Protein AF-U9U219-F1 (afdb_monomer_lite)

Foldseek 3Di:
DALQCVLVDPVQVVLQVVLLVCQPFAFLQSLCCCQVVVAVQDAFPPDPFFAALQRGFFKNVSVVCQVVVLVQVVQLDDLPDQEAEEEEAQCFLVNCCRHPDLVSLVVCPPSHQYEYAYEHQDPVRLVNNVVSQVVRPSYHYDHYHNRHLCQQQDDDPPDDRGDDDPAAHSEYEAEAVLLPQWDLPDPDTDLLVSVLRSVLSNVVSHDASHKYKYKFFDLVQALLNVLLLCCCCVPVVVVSSVVSVVNNSVSCCVCFQVPVSQVSNQVPPPVPQFWGKDKDKDKDKMKTWAQHQLSVLSNSNPHSPSDNDRHRDDSVSSVSSSVVSSVLSNDDDPDCCPGPQSWDWDDDSNDIIIIGMTIMMMMMMHTYTRPPVPPVVVVVVVVVVVVVVVVVVVVVVVVVVVVPPDDDDDDDDDDDDDDDDDDDDDDDDDDDPPDDDDPPQPQKAWDAWDDADPQATWTWIAGNVVRDIDIDGDGDPVVVVPDPVPPDPPPPPPPDD

Structure (mmCIF, N/CA/C/O backbone):
data_AF-U9U219-F1
#
_entry.id   AF-U9U219-F1
#
loop_
_atom_site.group_PDB
_atom_site.id
_atom_site.type_symbol
_atom_site.label_atom_id
_atom_site.label_alt_id
_atom_site.label_comp_id
_atom_site.label_asym_id
_atom_site.label_entity_id
_atom_site.label_seq_id
_atom_site.pdbx_PDB_ins_code
_atom_site.Cartn_x
_atom_site.Cartn_y
_atom_site.Cartn_z
_atom_site.occupancy
_atom_site.B_iso_or_equiv
_atom_site.auth_seq_id
_atom_site.auth_comp_id
_atom_site.auth_asym_id
_atom_site.auth_atom_id
_atom_site.pdbx_PDB_model_num
ATOM 1 N N . MET A 1 1 ? 6.505 -17.616 -30.568 1.00 66.75 1 MET A N 1
ATOM 2 C CA . MET A 1 1 ? 7.484 -16.571 -30.234 1.00 66.75 1 MET A CA 1
ATOM 3 C C . MET A 1 1 ? 8.005 -16.873 -28.842 1.00 66.75 1 MET A C 1
ATOM 5 O O . MET A 1 1 ? 7.175 -17.045 -27.955 1.00 66.75 1 MET A O 1
ATOM 9 N N . SER A 1 2 ? 9.313 -17.028 -28.656 1.00 79.25 2 SER A N 1
ATOM 10 C CA . SER A 1 2 ? 9.907 -17.210 -27.320 1.00 79.25 2 SER A CA 1
ATOM 11 C C . SER A 1 2 ? 9.867 -15.909 -26.507 1.00 79.25 2 SER A C 1
ATOM 13 O O . SER A 1 2 ? 9.773 -14.823 -27.079 1.00 79.25 2 SER A O 1
ATOM 15 N N . ILE A 1 3 ? 9.988 -15.991 -25.175 1.00 80.44 3 ILE A N 1
ATOM 16 C CA . ILE A 1 3 ? 10.135 -14.798 -24.315 1.00 80.44 3 ILE A CA 1
ATOM 17 C C . ILE A 1 3 ? 11.330 -13.932 -24.763 1.00 80.44 3 ILE A C 1
ATOM 19 O O . ILE A 1 3 ? 11.224 -12.709 -24.784 1.00 80.44 3 ILE A O 1
ATOM 23 N N . SER A 1 4 ? 12.428 -14.553 -25.205 1.00 77.00 4 SER A N 1
ATOM 24 C CA . SER A 1 4 ? 13.620 -13.873 -25.731 1.00 77.00 4 SER A CA 1
ATOM 25 C C . SER A 1 4 ? 13.417 -13.192 -27.092 1.00 77.00 4 SER A C 1
ATOM 27 O O . SER A 1 4 ? 14.029 -12.157 -27.346 1.00 77.00 4 SER A O 1
ATOM 29 N N . GLU A 1 5 ? 12.557 -13.724 -27.966 1.00 81.31 5 GLU A N 1
ATOM 30 C CA . GLU A 1 5 ? 12.140 -13.020 -29.192 1.00 81.31 5 GLU A CA 1
ATOM 31 C C . GLU A 1 5 ? 11.209 -11.850 -28.858 1.00 81.31 5 GLU A C 1
ATOM 33 O O . GLU A 1 5 ? 11.371 -10.760 -29.401 1.00 81.31 5 GLU A O 1
ATOM 38 N N . LEU A 1 6 ? 10.258 -12.058 -27.940 1.00 84.19 6 LEU A N 1
ATOM 39 C CA . LEU A 1 6 ? 9.291 -11.039 -27.533 1.00 84.19 6 LEU A CA 1
ATOM 40 C C . LEU A 1 6 ? 9.979 -9.831 -26.882 1.00 84.19 6 LEU A C 1
ATOM 42 O O . LEU A 1 6 ? 9.656 -8.700 -27.231 1.00 84.19 6 LEU A O 1
ATOM 46 N N . ALA A 1 7 ? 10.965 -10.069 -26.013 1.00 84.75 7 ALA A N 1
ATOM 47 C CA . ALA A 1 7 ? 11.762 -9.037 -25.342 1.00 84.75 7 ALA A CA 1
ATOM 48 C C . ALA A 1 7 ? 12.595 -8.151 -26.293 1.00 84.75 7 ALA A C 1
ATOM 50 O O . ALA A 1 7 ? 13.033 -7.079 -25.891 1.00 84.75 7 ALA A O 1
ATOM 51 N N . ASN A 1 8 ? 12.805 -8.587 -27.541 1.00 88.38 8 ASN A N 1
ATOM 52 C CA . ASN A 1 8 ? 13.445 -7.810 -28.610 1.00 88.38 8 ASN A CA 1
ATOM 53 C C . ASN A 1 8 ? 12.456 -7.446 -29.734 1.00 88.38 8 ASN A C 1
ATOM 55 O O . ASN A 1 8 ? 12.865 -7.059 -30.830 1.00 88.38 8 ASN A O 1
ATOM 59 N N . SER A 1 9 ? 11.151 -7.618 -29.508 1.00 92.56 9 SER A N 1
ATOM 60 C CA . SER A 1 9 ? 10.135 -7.281 -30.501 1.00 92.56 9 SER A CA 1
ATOM 61 C C . SER A 1 9 ? 10.001 -5.767 -30.651 1.00 92.56 9 SER A C 1
ATOM 63 O O . SER A 1 9 ? 10.226 -5.008 -29.708 1.00 92.56 9 SER A O 1
ATOM 65 N N . LYS A 1 10 ? 9.575 -5.325 -31.841 1.00 94.31 10 LYS A N 1
ATOM 66 C CA . LYS A 1 10 ? 9.382 -3.903 -32.148 1.00 94.31 10 LYS A CA 1
ATOM 67 C C . LYS A 1 10 ? 8.536 -3.180 -31.082 1.00 94.31 10 LYS A C 1
ATOM 69 O O . LYS A 1 10 ? 8.878 -2.071 -30.691 1.00 94.31 10 LYS A O 1
ATOM 74 N N . ASN A 1 11 ? 7.482 -3.830 -30.588 1.00 94.06 11 ASN A N 1
ATOM 75 C CA . ASN A 1 11 ? 6.564 -3.253 -29.608 1.00 94.06 11 ASN A CA 1
ATOM 76 C C . ASN A 1 11 ? 7.229 -2.980 -28.245 1.00 94.06 11 ASN A C 1
ATOM 78 O O . ASN A 1 11 ? 6.859 -2.017 -27.583 1.00 94.06 11 ASN A O 1
ATOM 82 N N . GLU A 1 12 ? 8.191 -3.809 -27.819 1.00 96.12 12 GLU A N 1
ATOM 83 C CA . GLU A 1 12 ? 8.943 -3.565 -26.579 1.00 96.12 12 GLU A CA 1
ATOM 84 C C . GLU A 1 12 ? 9.920 -2.394 -26.752 1.00 96.12 12 GLU A C 1
ATOM 86 O O . GLU A 1 12 ? 10.038 -1.565 -25.857 1.00 96.12 12 GLU A O 1
ATOM 91 N N . ILE A 1 13 ? 10.550 -2.276 -27.928 1.00 95.62 13 ILE A N 1
ATOM 92 C CA . ILE A 1 13 ? 11.451 -1.161 -28.268 1.00 95.62 13 ILE A CA 1
ATOM 93 C C . ILE A 1 13 ? 10.675 0.168 -28.303 1.00 95.62 13 ILE A C 1
ATOM 95 O O . ILE A 1 13 ? 11.081 1.129 -27.656 1.00 95.62 13 ILE A O 1
ATOM 99 N N . GLU A 1 14 ? 9.521 0.217 -28.981 1.00 97.50 14 GLU A N 1
ATOM 100 C CA . GLU A 1 14 ? 8.660 1.414 -29.014 1.00 97.50 14 GLU A CA 1
ATOM 101 C C . GLU A 1 14 ? 8.138 1.793 -27.610 1.00 97.50 14 GLU A C 1
ATOM 103 O O . GLU A 1 14 ? 8.044 2.979 -27.285 1.00 97.50 14 GLU A O 1
ATOM 108 N N . ALA A 1 15 ? 7.847 0.811 -26.747 1.00 97.50 15 ALA A N 1
ATOM 109 C CA . ALA A 1 15 ? 7.440 1.060 -25.361 1.00 97.50 15 ALA A CA 1
ATOM 110 C C . ALA A 1 15 ? 8.594 1.572 -24.477 1.00 97.50 15 ALA A C 1
ATOM 112 O O . ALA A 1 15 ? 8.384 2.447 -23.638 1.00 97.50 15 ALA A O 1
ATOM 113 N N . GLU A 1 16 ? 9.812 1.066 -24.670 1.00 97.69 16 GLU A N 1
ATOM 114 C CA . GLU A 1 16 ? 11.023 1.519 -23.977 1.00 97.69 16 GLU A CA 1
ATOM 115 C C . GLU A 1 16 ? 11.392 2.957 -24.360 1.00 97.69 16 GLU A C 1
ATOM 117 O O . GLU A 1 16 ? 11.627 3.782 -23.475 1.00 97.69 16 GLU A O 1
ATOM 122 N N . GLU A 1 17 ? 11.337 3.300 -25.650 1.00 97.50 17 GLU A N 1
ATOM 123 C CA . GLU A 1 17 ? 11.502 4.678 -26.132 1.00 97.50 17 GLU A CA 1
ATOM 124 C C . GLU A 1 17 ? 10.443 5.627 -25.544 1.00 97.50 17 GLU A C 1
ATOM 126 O O . GLU A 1 17 ? 10.777 6.737 -25.114 1.00 97.50 17 GLU A O 1
ATOM 131 N N . GLN A 1 18 ? 9.174 5.200 -25.466 1.00 97.94 18 GLN A N 1
ATOM 132 C CA . GLN A 1 18 ? 8.114 5.995 -24.838 1.00 97.94 18 GLN A CA 1
ATOM 133 C C . GLN A 1 18 ? 8.372 6.205 -23.339 1.00 97.94 18 GLN A C 1
ATOM 135 O O . GLN A 1 18 ? 8.323 7.341 -22.866 1.00 97.94 18 GLN A O 1
ATOM 140 N N . VAL A 1 19 ? 8.660 5.141 -22.589 1.00 97.75 19 VAL A N 1
ATOM 141 C CA . VAL A 1 19 ? 8.869 5.199 -21.133 1.00 97.75 19 VAL A CA 1
ATOM 142 C C . VAL A 1 19 ? 10.097 6.039 -20.775 1.00 97.75 19 VAL A C 1
ATOM 144 O O . VAL A 1 19 ? 10.023 6.882 -19.883 1.00 97.75 19 VAL A O 1
ATOM 147 N N . LEU A 1 20 ? 11.208 5.899 -21.502 1.00 97.44 20 LEU A N 1
ATOM 148 C CA . LEU A 1 20 ? 12.395 6.737 -21.291 1.00 97.44 20 LEU A CA 1
ATOM 149 C C . LEU A 1 20 ? 12.115 8.222 -21.566 1.00 97.44 20 LEU A C 1
ATOM 151 O O . LEU A 1 20 ? 12.678 9.088 -20.891 1.00 97.44 20 LEU A O 1
ATOM 155 N N . LYS A 1 21 ? 11.224 8.527 -22.516 1.00 97.44 21 LYS A N 1
ATOM 156 C CA . LYS A 1 21 ? 10.768 9.890 -22.815 1.00 97.44 21 LYS A CA 1
ATOM 157 C C . LYS A 1 21 ? 9.806 10.440 -21.758 1.00 97.44 21 LYS A C 1
ATOM 159 O O . LYS A 1 21 ? 9.920 11.614 -21.423 1.00 97.44 21 LYS A O 1
ATOM 164 N N . GLU A 1 22 ? 8.900 9.624 -21.214 1.00 96.81 22 GLU A N 1
ATOM 165 C CA . GLU A 1 22 ? 8.021 10.012 -20.095 1.00 96.81 22 GLU A CA 1
ATOM 166 C C . GLU A 1 22 ? 8.818 10.446 -18.854 1.00 96.81 22 GLU A C 1
ATOM 168 O O . GLU A 1 22 ? 8.437 11.401 -18.187 1.00 96.81 22 GLU A O 1
ATOM 173 N N . PHE A 1 23 ? 9.941 9.779 -18.571 1.00 97.00 23 PHE A N 1
ATOM 174 C CA . PHE A 1 23 ? 10.802 10.050 -17.412 1.00 97.00 23 PHE A CA 1
ATOM 175 C C . PHE A 1 23 ? 11.977 11.005 -17.715 1.00 97.00 23 PHE A C 1
ATOM 177 O O . PHE A 1 23 ? 12.983 11.003 -17.008 1.00 97.00 23 PHE A O 1
ATOM 184 N N . THR A 1 24 ? 11.880 11.828 -18.765 1.00 96.31 24 THR A N 1
ATOM 185 C CA . THR A 1 24 ? 12.895 12.844 -19.109 1.00 96.31 24 THR A CA 1
ATOM 186 C C . THR A 1 24 ? 12.489 14.226 -18.585 1.00 96.31 24 THR A C 1
ATOM 188 O O . THR A 1 24 ? 11.399 14.702 -18.892 1.00 96.31 24 THR A O 1
ATOM 191 N N . ASN A 1 25 ? 13.391 14.899 -17.859 1.00 95.50 25 ASN A N 1
ATOM 192 C CA . ASN A 1 25 ? 13.208 16.246 -17.287 1.00 95.50 25 ASN A CA 1
ATOM 193 C C . ASN A 1 25 ? 12.004 16.373 -16.324 1.00 95.50 25 ASN A C 1
ATOM 195 O O . ASN A 1 25 ? 11.305 17.388 -16.338 1.00 95.50 25 ASN A O 1
ATOM 199 N N . ILE A 1 26 ? 11.753 15.348 -15.500 1.00 96.69 26 ILE A N 1
ATOM 200 C CA . ILE A 1 26 ? 10.675 15.340 -14.496 1.00 96.69 26 ILE A CA 1
ATOM 201 C C . ILE A 1 26 ? 11.223 15.353 -13.062 1.00 96.69 26 ILE A C 1
ATOM 203 O O . ILE A 1 26 ? 12.356 14.937 -12.813 1.00 96.69 26 ILE A O 1
ATOM 207 N N . ASN A 1 27 ? 10.412 15.805 -12.105 1.00 95.44 27 ASN A N 1
ATOM 208 C CA . ASN A 1 27 ? 10.719 15.739 -10.675 1.00 95.44 27 ASN A CA 1
ATOM 209 C C . ASN A 1 27 ? 10.229 14.421 -10.030 1.00 95.44 27 ASN A C 1
ATOM 211 O O . ASN A 1 27 ? 9.490 13.637 -10.634 1.00 95.44 27 ASN A O 1
ATOM 215 N N . ASN A 1 28 ? 10.623 14.164 -8.780 1.00 91.25 28 ASN A N 1
ATOM 216 C CA . ASN A 1 28 ? 10.229 12.953 -8.053 1.00 91.25 28 ASN A CA 1
ATOM 217 C C . ASN A 1 28 ? 8.710 12.867 -7.808 1.00 91.25 28 ASN A C 1
ATOM 219 O O . ASN A 1 28 ? 8.154 11.775 -7.862 1.00 91.25 28 ASN A O 1
ATOM 223 N N . ASN A 1 29 ? 8.012 13.991 -7.607 1.00 87.88 29 ASN A N 1
ATOM 224 C CA . ASN A 1 29 ? 6.545 14.022 -7.503 1.00 87.88 29 ASN A CA 1
ATOM 225 C C . ASN A 1 29 ? 5.847 13.547 -8.798 1.00 87.88 29 ASN A C 1
ATOM 227 O O . ASN A 1 29 ? 4.888 12.778 -8.743 1.00 87.88 29 ASN A O 1
ATOM 231 N N . GLN A 1 30 ? 6.353 13.939 -9.967 1.00 92.25 30 GLN A N 1
ATOM 232 C CA . GLN A 1 30 ? 5.885 13.462 -11.271 1.00 92.25 30 GLN A CA 1
ATOM 233 C C . GLN A 1 30 ? 6.244 11.985 -11.485 1.00 92.25 30 GLN A C 1
ATOM 235 O O . GLN A 1 30 ? 5.396 11.206 -11.915 1.00 92.25 30 GLN A O 1
ATOM 240 N N . ALA A 1 31 ? 7.462 11.565 -11.130 1.00 94.06 31 ALA A N 1
ATOM 241 C CA . ALA A 1 31 ? 7.871 10.162 -11.212 1.00 94.06 31 ALA A CA 1
ATOM 242 C C . ALA A 1 31 ? 7.001 9.256 -10.319 1.00 94.06 31 ALA A C 1
ATOM 244 O O . ALA A 1 31 ? 6.597 8.170 -10.740 1.00 94.06 31 ALA A O 1
ATOM 245 N N . TYR A 1 32 ? 6.647 9.726 -9.119 1.00 89.62 32 TYR A N 1
ATOM 246 C CA . TYR A 1 32 ? 5.696 9.070 -8.225 1.00 89.62 32 TYR A CA 1
ATOM 247 C C . TYR A 1 32 ? 4.323 8.907 -8.893 1.00 89.62 32 TYR A C 1
ATOM 249 O O . TYR A 1 32 ? 3.762 7.814 -8.851 1.00 89.62 32 TYR A O 1
ATOM 257 N N . ASP A 1 33 ? 3.795 9.933 -9.566 1.00 88.06 33 ASP A N 1
ATOM 258 C CA . ASP A 1 33 ? 2.519 9.844 -10.292 1.00 88.06 33 ASP A CA 1
ATOM 259 C C . ASP A 1 33 ? 2.576 8.863 -11.483 1.00 88.06 33 ASP A C 1
ATOM 261 O O . ASP A 1 33 ? 1.686 8.018 -11.639 1.00 88.06 33 ASP A O 1
ATOM 265 N N . HIS A 1 34 ? 3.657 8.891 -12.273 1.00 93.50 34 HIS A N 1
ATOM 266 C CA . HIS A 1 34 ? 3.863 7.949 -13.381 1.00 93.50 34 HIS A CA 1
ATOM 267 C C . HIS A 1 34 ? 3.987 6.492 -12.908 1.00 93.50 34 HIS A C 1
ATOM 269 O O . HIS A 1 34 ? 3.494 5.597 -13.597 1.00 93.50 34 HIS A O 1
ATOM 275 N N . VAL A 1 35 ? 4.592 6.231 -11.743 1.00 93.50 35 VAL A N 1
ATOM 276 C CA . VAL A 1 35 ? 4.646 4.887 -11.139 1.00 93.50 35 VAL A CA 1
ATOM 277 C C . VAL A 1 35 ? 3.296 4.514 -10.526 1.00 93.50 35 VAL A C 1
ATOM 279 O O . VAL A 1 35 ? 2.676 3.525 -10.927 1.00 93.50 35 VAL A O 1
ATOM 282 N N . PHE A 1 36 ? 2.818 5.285 -9.549 1.00 88.69 36 PHE A N 1
ATOM 283 C CA . PHE A 1 36 ? 1.670 4.904 -8.734 1.00 88.69 36 PHE A CA 1
ATOM 284 C C . PHE A 1 36 ? 0.343 5.084 -9.464 1.00 88.69 36 PHE A C 1
ATOM 286 O O . PHE A 1 36 ? -0.405 4.117 -9.573 1.00 88.69 36 PHE A O 1
ATOM 293 N N . ARG A 1 37 ? 0.026 6.273 -9.986 1.00 87.19 37 ARG A N 1
ATOM 294 C CA . ARG A 1 37 ? -1.283 6.518 -10.611 1.00 87.19 37 ARG A CA 1
ATOM 295 C C . ARG A 1 37 ? -1.394 5.855 -11.981 1.00 87.19 37 ARG A C 1
ATOM 297 O O . ARG A 1 37 ? -2.421 5.247 -12.266 1.00 87.19 37 ARG A O 1
ATOM 304 N N . LEU A 1 38 ? -0.356 5.958 -12.815 1.00 91.44 38 LEU A N 1
ATOM 305 C CA . LEU A 1 38 ? -0.415 5.494 -14.209 1.00 91.44 38 LEU A CA 1
ATOM 306 C C . LEU A 1 38 ? -0.067 4.012 -14.418 1.00 91.44 38 LEU A C 1
ATOM 308 O O . LEU A 1 38 ? -0.467 3.466 -15.444 1.00 91.44 38 LEU A O 1
ATOM 312 N N . ARG A 1 39 ? 0.640 3.344 -13.490 1.00 94.44 39 ARG A N 1
ATOM 313 C CA . ARG A 1 39 ? 0.905 1.890 -13.573 1.00 94.44 39 ARG A CA 1
ATOM 314 C C . ARG A 1 39 ? 0.299 1.100 -12.411 1.00 94.44 39 ARG A C 1
ATOM 316 O O . ARG A 1 39 ? -0.559 0.259 -12.656 1.00 94.44 39 ARG A O 1
ATOM 323 N N . VAL A 1 40 ? 0.679 1.362 -11.155 1.00 92.00 40 VAL A N 1
ATOM 324 C CA . VAL A 1 40 ? 0.199 0.574 -9.988 1.00 92.00 40 VAL A CA 1
ATOM 325 C C . VAL A 1 40 ? -1.328 0.658 -9.825 1.00 92.00 40 VAL A C 1
ATOM 327 O O . VAL A 1 40 ? -1.969 -0.331 -9.483 1.00 92.00 40 VAL A O 1
ATOM 330 N N . LEU A 1 41 ? -1.919 1.827 -10.075 1.00 90.56 41 LEU A N 1
ATOM 331 C CA . LEU A 1 41 ? -3.360 2.083 -9.986 1.00 90.56 41 LEU A CA 1
ATOM 332 C C . LEU A 1 41 ? -4.045 2.171 -11.359 1.00 90.56 41 LEU A C 1
ATOM 334 O O . LEU A 1 41 ? -5.197 2.598 -11.428 1.00 90.56 41 LEU A O 1
ATOM 338 N N . ALA A 1 42 ? -3.371 1.746 -12.436 1.00 92.44 42 ALA A N 1
ATOM 339 C CA . ALA A 1 42 ? -4.008 1.587 -13.739 1.00 92.44 42 ALA A CA 1
ATOM 340 C C . ALA A 1 42 ? -5.230 0.669 -13.610 1.00 92.44 42 ALA A C 1
ATOM 342 O O . ALA A 1 42 ? -5.160 -0.347 -12.917 1.00 92.44 42 ALA A O 1
ATOM 343 N N . LEU A 1 43 ? -6.332 1.011 -14.273 1.00 93.12 43 LEU A N 1
ATOM 344 C CA . LEU A 1 43 ? -7.552 0.202 -14.292 1.00 93.12 43 LEU A CA 1
ATOM 345 C C . LEU A 1 43 ? -7.518 -0.807 -15.452 1.00 93.12 43 LEU A C 1
ATOM 347 O O . LEU A 1 43 ? -6.783 -0.610 -16.423 1.00 93.12 43 LEU A O 1
ATOM 351 N N . ASN A 1 44 ? -8.299 -1.883 -15.346 1.00 93.25 44 ASN A N 1
ATOM 352 C CA . ASN A 1 44 ? -8.556 -2.787 -16.475 1.00 93.25 44 ASN A CA 1
ATOM 353 C C . ASN A 1 44 ? -9.315 -2.051 -17.595 1.00 93.25 44 ASN A C 1
ATOM 355 O O . ASN A 1 44 ? -9.999 -1.049 -17.3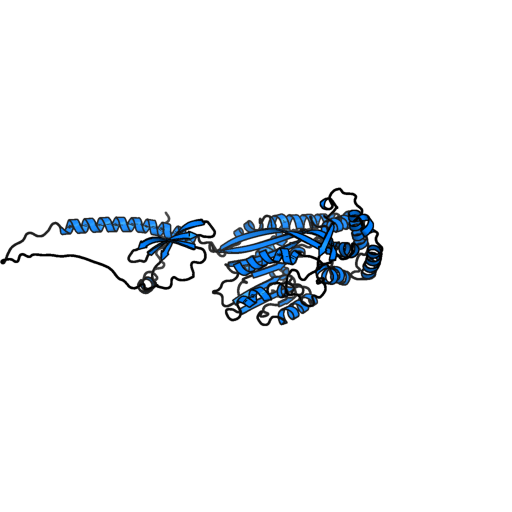52 1.00 93.25 44 ASN A O 1
ATOM 359 N N . ASP A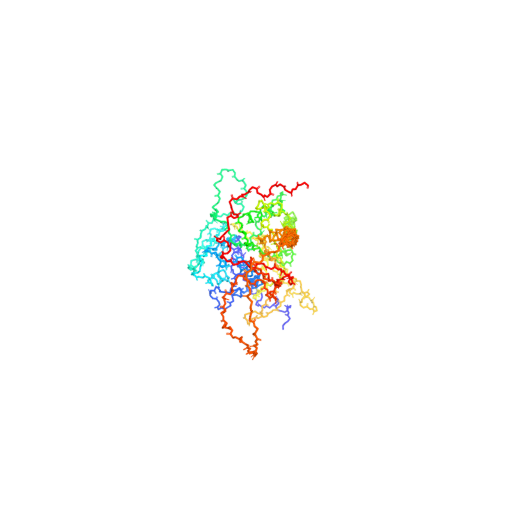 1 45 ? -9.206 -2.534 -18.830 1.00 90.69 45 ASP A N 1
ATOM 360 C CA . ASP A 1 45 ? -9.750 -1.838 -19.991 1.00 90.69 45 ASP A CA 1
ATOM 361 C C . ASP A 1 45 ? -11.295 -1.786 -19.913 1.00 90.69 45 ASP A C 1
ATOM 363 O O . ASP A 1 45 ? -11.978 -2.797 -19.774 1.00 90.69 45 ASP A O 1
ATOM 367 N N . GLY A 1 46 ? -11.863 -0.579 -20.002 1.00 90.44 46 GLY A N 1
ATOM 368 C CA . GLY A 1 46 ? -13.311 -0.345 -19.884 1.00 90.44 46 GLY A CA 1
ATOM 369 C C . GLY A 1 46 ? -13.822 -0.079 -18.461 1.00 90.44 46 GLY A C 1
ATOM 370 O O . GLY A 1 46 ? -14.978 0.314 -18.312 1.00 90.44 46 GLY A O 1
ATOM 371 N N . VAL A 1 47 ? -12.988 -0.211 -17.424 1.00 92.69 47 VAL A N 1
ATOM 372 C CA . VAL A 1 47 ? -13.351 0.199 -16.058 1.00 92.69 47 VAL A CA 1
ATOM 373 C C . VAL A 1 47 ? -13.135 1.705 -15.888 1.00 92.69 47 VAL A C 1
ATOM 375 O O . VAL A 1 47 ? -12.015 2.198 -16.004 1.00 92.69 47 VAL A O 1
ATOM 378 N N . THR A 1 48 ? -14.206 2.445 -15.589 1.00 89.75 48 THR A N 1
ATOM 379 C CA . THR A 1 48 ? -14.169 3.904 -15.351 1.00 89.75 48 THR A CA 1
ATOM 380 C C . THR A 1 48 ? -14.278 4.294 -13.878 1.00 89.75 48 THR A C 1
ATOM 382 O O . THR A 1 48 ? -13.876 5.394 -13.508 1.00 89.75 48 THR A O 1
ATOM 385 N N . GLU A 1 49 ? -14.813 3.411 -13.034 1.00 88.19 49 GLU A N 1
ATOM 386 C CA . GLU A 1 49 ? -14.997 3.616 -11.594 1.00 88.19 49 GLU A CA 1
ATOM 387 C C . GLU A 1 49 ? -14.569 2.355 -10.835 1.00 88.19 49 GLU A C 1
ATOM 389 O O . GLU A 1 49 ? -14.840 1.240 -11.279 1.00 88.19 49 GLU A O 1
ATOM 394 N N . VAL A 1 50 ? -13.908 2.525 -9.687 1.00 90.38 50 VAL A N 1
ATOM 395 C CA . VAL A 1 50 ? -13.488 1.403 -8.836 1.00 90.38 50 VAL A CA 1
ATOM 396 C C . VAL A 1 50 ? -14.650 0.964 -7.948 1.00 90.38 50 VAL A C 1
ATOM 398 O O . VAL A 1 50 ? -15.235 1.769 -7.227 1.00 90.38 50 VAL A O 1
ATOM 401 N N . THR A 1 51 ? -14.951 -0.331 -7.970 1.00 89.06 51 THR A N 1
ATOM 402 C CA . THR A 1 51 ? -16.001 -0.987 -7.169 1.00 89.06 51 THR A CA 1
ATOM 403 C C . THR A 1 51 ? -15.544 -2.322 -6.561 1.00 89.06 51 THR A C 1
ATOM 405 O O . THR A 1 51 ? -16.215 -2.896 -5.693 1.00 89.06 51 THR A O 1
ATOM 408 N N . SER A 1 52 ? -14.401 -2.846 -7.012 1.00 91.12 52 SER A N 1
ATOM 409 C CA . SER A 1 52 ? -13.849 -4.139 -6.623 1.00 91.12 52 SER A CA 1
ATOM 410 C C . SER A 1 52 ? -12.314 -4.107 -6.536 1.00 91.12 52 SER A C 1
ATOM 412 O O . SER A 1 52 ? -11.648 -3.327 -7.216 1.00 91.12 52 SER A O 1
ATOM 414 N N . PRO A 1 53 ? -11.706 -4.983 -5.715 1.00 91.50 53 PRO A N 1
ATOM 415 C CA . PRO A 1 53 ? -10.251 -5.066 -5.588 1.00 91.50 53 PRO A CA 1
ATOM 416 C C . PRO A 1 53 ? -9.544 -5.600 -6.847 1.00 91.50 53 PRO A C 1
ATOM 418 O O . PRO A 1 53 ? -8.325 -5.473 -6.942 1.00 91.50 53 PRO A O 1
ATOM 421 N N . ASN A 1 54 ? -10.278 -6.205 -7.790 1.00 92.38 54 ASN A N 1
ATOM 422 C CA . ASN A 1 54 ? -9.735 -6.746 -9.043 1.00 92.38 54 ASN A CA 1
ATOM 423 C C . ASN A 1 54 ? -9.680 -5.710 -10.176 1.00 92.38 54 ASN A C 1
ATOM 425 O O . ASN A 1 54 ? -9.111 -5.995 -11.225 1.00 92.38 54 ASN A O 1
ATOM 429 N N . ASP A 1 55 ? -10.269 -4.529 -9.974 1.00 93.56 55 ASP A N 1
ATOM 430 C CA . ASP A 1 55 ? -10.481 -3.504 -11.008 1.00 93.56 55 ASP A CA 1
ATOM 431 C C . ASP A 1 55 ? -9.169 -2.862 -11.490 1.00 93.56 55 ASP A C 1
ATOM 433 O O . ASP A 1 55 ? -9.117 -2.244 -12.553 1.00 93.56 55 ASP A O 1
ATOM 437 N N . TYR A 1 56 ? -8.102 -3.037 -10.708 1.00 93.12 56 TYR A N 1
ATOM 438 C CA . TYR A 1 56 ? -6.756 -2.569 -10.996 1.00 93.12 56 TYR A CA 1
ATOM 439 C C . TYR A 1 56 ? -5.995 -3.556 -11.889 1.00 93.12 56 TYR A C 1
ATOM 441 O O . TYR A 1 56 ? -5.816 -4.730 -11.554 1.00 93.12 56 TYR A O 1
ATOM 449 N N . PHE A 1 57 ? -5.469 -3.056 -13.001 1.00 94.69 57 PHE A N 1
ATOM 450 C CA . PHE A 1 57 ? -4.631 -3.802 -13.926 1.00 94.69 57 PHE A CA 1
ATOM 451 C C . PHE A 1 57 ? -3.242 -4.092 -13.344 1.00 94.69 57 PHE A C 1
ATOM 453 O O . PHE A 1 57 ? -2.834 -5.249 -13.321 1.00 94.69 57 PHE A O 1
ATOM 460 N N . GLY A 1 58 ? -2.520 -3.071 -12.867 1.00 93.88 58 GLY A N 1
ATOM 461 C CA . GLY A 1 58 ? -1.069 -3.167 -12.634 1.00 93.88 58 GLY A CA 1
ATOM 462 C C . GLY A 1 58 ? -0.619 -4.073 -11.482 1.00 93.88 58 GLY A C 1
ATOM 463 O O . GLY A 1 58 ? 0.551 -4.454 -11.426 1.00 93.88 58 GLY A O 1
ATOM 464 N N . VAL A 1 59 ? -1.517 -4.419 -10.555 1.00 92.62 59 VAL A N 1
ATOM 465 C CA . VAL A 1 59 ? -1.231 -5.263 -9.383 1.00 92.62 59 VAL A CA 1
ATOM 466 C C . VAL A 1 59 ? -2.519 -5.859 -8.802 1.00 92.62 59 VAL A C 1
ATOM 468 O O . VAL A 1 59 ? -3.542 -5.184 -8.724 1.00 92.62 59 VAL A O 1
ATOM 471 N N . ASP A 1 60 ? -2.470 -7.113 -8.347 1.00 93.12 60 ASP A N 1
ATOM 472 C CA . ASP A 1 60 ? -3.603 -7.843 -7.747 1.00 93.12 60 ASP A CA 1
ATOM 473 C C . ASP A 1 60 ? -3.585 -7.911 -6.204 1.00 93.12 60 ASP A C 1
ATOM 475 O O . ASP A 1 60 ? -4.466 -8.518 -5.595 1.00 93.12 60 ASP A O 1
ATOM 479 N N . ASN A 1 61 ? -2.632 -7.246 -5.538 1.00 91.44 61 ASN A N 1
ATOM 480 C CA . ASN A 1 61 ? -2.469 -7.298 -4.078 1.00 91.44 61 ASN A CA 1
ATOM 481 C C . ASN A 1 61 ? -3.730 -6.907 -3.278 1.00 91.44 61 ASN A C 1
ATOM 483 O O . ASN A 1 61 ? -3.942 -7.407 -2.176 1.00 91.44 61 ASN A O 1
ATOM 487 N N . ARG A 1 62 ? -4.611 -6.065 -3.831 1.00 91.75 62 ARG A N 1
ATOM 488 C CA . ARG A 1 62 ? -5.909 -5.720 -3.229 1.00 91.75 62 ARG A CA 1
ATOM 489 C C . ARG A 1 62 ? -6.855 -6.915 -3.180 1.00 91.75 62 ARG A C 1
ATOM 491 O O . ARG A 1 62 ? -7.569 -7.074 -2.193 1.00 91.75 62 ARG A O 1
ATOM 498 N N . ALA A 1 63 ? -6.830 -7.782 -4.191 1.00 91.56 63 ALA A N 1
ATOM 499 C CA . ALA A 1 63 ? -7.607 -9.017 -4.205 1.00 91.56 63 ALA A CA 1
ATOM 500 C C . ALA A 1 63 ? -7.055 -10.025 -3.185 1.00 91.56 63 ALA A C 1
ATOM 502 O O . ALA A 1 63 ? -7.836 -10.664 -2.482 1.00 91.56 63 ALA A O 1
ATOM 503 N N . GLY A 1 64 ? -5.726 -10.088 -3.026 1.00 89.56 64 GLY A N 1
ATOM 504 C CA . GLY A 1 64 ? -5.061 -10.854 -1.964 1.00 89.56 64 GLY A CA 1
ATOM 505 C C . GLY A 1 64 ? -5.376 -10.349 -0.547 1.00 89.56 64 GLY A C 1
ATOM 506 O O . GLY A 1 64 ? -5.614 -11.152 0.353 1.00 89.56 64 GLY A O 1
ATOM 507 N N . MET A 1 65 ? -5.452 -9.027 -0.351 1.00 92.19 65 MET A N 1
ATOM 508 C CA . MET A 1 65 ? -5.831 -8.400 0.925 1.00 92.19 65 MET A CA 1
ATOM 509 C C . MET A 1 65 ? -7.324 -8.514 1.266 1.00 92.19 65 MET A C 1
ATOM 511 O O . MET A 1 65 ? -7.664 -8.510 2.450 1.00 92.19 65 MET A O 1
ATOM 515 N N . TYR A 1 66 ? -8.224 -8.565 0.275 1.00 93.38 66 TYR A N 1
ATOM 516 C CA . TYR A 1 66 ? -9.671 -8.441 0.507 1.00 93.38 66 TYR A CA 1
ATOM 517 C C . TYR A 1 66 ? -10.219 -9.437 1.546 1.00 93.38 66 TYR A C 1
ATOM 519 O O . TYR A 1 66 ? -10.931 -8.985 2.442 1.00 93.38 66 TYR A O 1
ATOM 527 N N . PRO A 1 67 ? -9.899 -10.750 1.522 1.00 92.44 67 PRO A N 1
ATOM 528 C CA . PRO A 1 67 ? -10.461 -11.700 2.484 1.00 92.44 67 PRO A CA 1
ATOM 529 C C . PRO A 1 67 ? -10.038 -11.416 3.931 1.00 92.44 67 PRO A C 1
ATOM 531 O O . PRO A 1 67 ? -10.871 -11.483 4.834 1.00 92.44 67 PRO A O 1
ATOM 534 N N . THR A 1 68 ? -8.767 -11.068 4.162 1.00 94.25 68 THR A N 1
ATOM 535 C CA . THR A 1 68 ? -8.243 -10.787 5.508 1.00 94.25 68 THR A CA 1
ATOM 536 C C . THR A 1 68 ? -8.699 -9.434 6.034 1.00 94.25 68 THR A C 1
ATOM 538 O O . THR A 1 68 ? -9.088 -9.348 7.196 1.00 94.25 68 THR A O 1
ATOM 541 N N . LEU A 1 69 ? -8.720 -8.398 5.188 1.00 95.75 69 LEU A N 1
ATOM 542 C CA . LEU A 1 69 ? -9.237 -7.079 5.560 1.00 95.75 69 LEU A CA 1
ATOM 543 C C . LEU A 1 69 ? -10.740 -7.139 5.857 1.00 95.75 69 LEU A C 1
ATOM 545 O O . LEU A 1 69 ? -11.189 -6.601 6.866 1.00 95.75 69 LEU A O 1
ATOM 549 N N . LYS A 1 70 ? -11.513 -7.851 5.026 1.00 95.44 70 LYS A N 1
ATOM 550 C CA . LYS A 1 70 ? -12.952 -8.039 5.237 1.00 95.44 70 LYS A CA 1
ATOM 551 C C . LYS A 1 70 ? -13.238 -8.805 6.530 1.00 95.44 70 LYS A C 1
ATOM 553 O O . LYS A 1 70 ? -14.075 -8.352 7.299 1.00 95.44 70 LYS A O 1
ATOM 558 N N . LYS A 1 71 ? -12.511 -9.899 6.814 1.00 93.56 71 LYS A N 1
ATOM 559 C CA . LYS A 1 71 ? -12.625 -10.621 8.095 1.00 93.56 71 LYS A CA 1
ATOM 560 C C . LYS A 1 71 ? -12.322 -9.703 9.282 1.00 93.56 71 LYS A C 1
ATOM 562 O O . LYS A 1 71 ? -13.109 -9.659 10.214 1.00 93.56 71 LYS A O 1
ATOM 567 N N . ALA A 1 72 ? -11.211 -8.966 9.247 1.00 94.88 72 ALA A N 1
ATOM 568 C CA . ALA A 1 72 ? -10.823 -8.076 10.342 1.00 94.88 72 ALA A CA 1
ATOM 569 C C . ALA A 1 72 ? -11.870 -6.973 10.599 1.00 94.88 72 ALA A C 1
ATOM 571 O O . ALA A 1 72 ? -12.149 -6.637 11.751 1.00 94.88 72 ALA A O 1
ATOM 572 N N . LEU A 1 73 ? -12.479 -6.449 9.530 1.00 95.56 73 LEU A N 1
ATOM 573 C CA . LEU A 1 73 ? -13.569 -5.479 9.601 1.00 95.56 73 LEU A CA 1
ATOM 574 C C . LEU A 1 73 ? -14.858 -6.103 10.166 1.00 95.56 73 LEU A C 1
ATOM 576 O O . LEU A 1 73 ? -15.458 -5.519 11.063 1.00 95.56 73 LEU A O 1
ATOM 580 N N . ASP A 1 74 ? -15.262 -7.286 9.683 1.00 91.62 74 ASP A N 1
ATOM 581 C CA . ASP A 1 74 ? -16.432 -8.031 10.179 1.00 91.62 74 ASP A CA 1
ATOM 582 C C . ASP A 1 74 ? -16.288 -8.392 11.669 1.00 91.62 74 ASP A C 1
ATOM 584 O O . ASP A 1 74 ? -17.211 -8.161 12.447 1.00 91.62 74 ASP A O 1
ATOM 588 N N . ASP A 1 75 ? -15.128 -8.923 12.075 1.00 89.31 75 ASP A N 1
ATOM 589 C CA . ASP A 1 75 ? -14.827 -9.332 13.456 1.00 89.31 75 ASP A CA 1
ATOM 590 C C . ASP A 1 75 ? -14.860 -8.139 14.435 1.00 89.31 75 ASP A C 1
ATOM 592 O O . ASP A 1 75 ? -15.151 -8.320 15.617 1.00 89.31 75 ASP A O 1
ATOM 596 N N . SER A 1 76 ? -14.600 -6.920 13.942 1.00 90.69 76 SER A N 1
ATOM 597 C CA . SER A 1 76 ? -14.641 -5.670 14.722 1.00 90.69 76 SER A CA 1
ATOM 598 C C . SER A 1 76 ? -16.040 -5.039 14.798 1.00 90.69 76 SER A C 1
ATOM 600 O O . SER A 1 76 ? -16.230 -4.024 15.469 1.00 90.69 76 SER A O 1
ATOM 602 N N . ILE A 1 77 ? -17.036 -5.588 14.094 1.00 86.69 77 ILE A N 1
ATOM 603 C CA . ILE A 1 77 ? -18.390 -5.028 14.029 1.00 86.69 77 ILE A CA 1
ATOM 604 C C . ILE A 1 77 ? -19.283 -5.636 15.119 1.00 86.69 77 ILE A C 1
ATOM 606 O O . ILE A 1 77 ? -19.708 -6.788 15.053 1.00 86.69 77 ILE A O 1
ATOM 610 N N . LEU A 1 78 ? -19.652 -4.810 16.101 1.00 80.75 78 LEU A N 1
ATOM 611 C CA . LEU A 1 78 ? -20.625 -5.166 17.134 1.00 80.75 78 LEU A CA 1
ATOM 612 C C . LEU A 1 78 ? -22.042 -4.730 16.725 1.00 80.75 78 LEU A C 1
ATOM 614 O O . LEU A 1 78 ? -22.334 -3.537 16.654 1.00 80.75 78 LEU A O 1
ATOM 618 N N . ASP A 1 79 ? -22.944 -5.696 16.516 1.00 76.44 79 ASP A N 1
ATOM 619 C CA . ASP A 1 79 ? -24.366 -5.470 16.167 1.00 76.44 79 ASP A CA 1
ATOM 620 C C . ASP A 1 79 ? -25.138 -4.625 17.205 1.00 76.44 79 ASP A C 1
ATOM 622 O O . ASP A 1 79 ? -26.181 -4.054 16.890 1.00 76.44 79 ASP A O 1
ATOM 626 N N . SER A 1 80 ? -24.645 -4.544 18.445 1.00 77.44 80 SER A N 1
ATOM 627 C CA . SER A 1 80 ? -25.216 -3.730 19.526 1.00 77.44 80 SER A CA 1
ATOM 628 C C . SER A 1 80 ? -24.729 -2.276 19.549 1.00 77.44 80 SER A C 1
ATOM 630 O O . SER A 1 80 ? -25.270 -1.478 20.318 1.00 77.44 80 SER A O 1
ATOM 632 N N . SER A 1 81 ? -23.716 -1.913 18.753 1.00 83.88 81 SER A N 1
ATOM 633 C CA . SER A 1 81 ? -23.174 -0.552 18.744 1.00 83.88 81 SER A CA 1
ATOM 634 C C . SER A 1 81 ? -23.994 0.378 17.852 1.00 83.88 81 SER A C 1
ATOM 636 O O . SER A 1 81 ? -24.276 0.064 16.696 1.00 83.88 81 SER A O 1
ATOM 638 N N . LYS A 1 82 ? -24.324 1.565 18.375 1.00 89.75 82 LYS A N 1
ATOM 639 C CA . LYS A 1 82 ? -24.990 2.644 17.620 1.00 89.75 82 LYS A CA 1
ATOM 640 C C . LYS A 1 82 ? -24.060 3.349 16.632 1.00 89.75 82 LYS A C 1
ATOM 642 O O . LYS A 1 82 ? -24.539 4.000 15.709 1.00 89.75 82 LYS A O 1
ATOM 647 N N . GLU A 1 83 ? -22.753 3.209 16.822 1.00 92.75 83 GLU A N 1
ATOM 648 C CA . GLU A 1 83 ? -21.712 3.869 16.036 1.00 92.75 83 GLU A CA 1
ATOM 649 C C . GLU A 1 83 ? -20.562 2.900 15.758 1.00 92.75 83 GLU A C 1
ATOM 651 O O . GLU A 1 83 ? -20.245 2.037 16.581 1.00 92.75 83 GLU A O 1
ATOM 656 N N . PHE A 1 84 ? -19.924 3.053 14.604 1.00 94.69 84 PHE A N 1
ATOM 657 C CA . PHE A 1 84 ? -18.704 2.345 14.235 1.00 94.69 84 PHE A CA 1
ATOM 658 C C . PHE A 1 84 ? -17.691 3.352 13.697 1.00 94.69 84 PHE A C 1
ATOM 660 O O . PHE A 1 84 ? -17.948 4.003 12.684 1.00 94.69 84 PHE A O 1
ATOM 667 N N . GLN A 1 85 ? -16.559 3.490 14.377 1.00 96.12 85 GLN A N 1
ATOM 668 C CA . GLN A 1 85 ? -15.488 4.417 14.041 1.00 96.12 85 GLN A CA 1
ATOM 669 C C . GLN A 1 85 ? -14.336 3.685 13.355 1.00 96.12 85 GLN A C 1
ATOM 671 O O . GLN A 1 85 ? -13.651 2.862 13.969 1.00 96.12 85 GLN A O 1
ATOM 676 N N . LEU A 1 86 ? -14.105 4.033 12.091 1.00 97.50 86 LEU A N 1
ATOM 677 C CA . LEU A 1 86 ? -12.927 3.643 11.325 1.00 97.50 86 LEU A CA 1
ATOM 678 C C . LEU A 1 86 ? -11.901 4.782 11.356 1.00 97.50 86 LEU A C 1
ATOM 680 O O . LEU A 1 86 ? -12.276 5.951 11.259 1.00 97.50 86 LEU A O 1
ATOM 684 N N . LEU A 1 87 ? -10.617 4.452 11.464 1.00 97.62 87 LEU A N 1
ATOM 685 C CA . LEU A 1 87 ? -9.495 5.371 11.257 1.00 97.62 87 LEU A CA 1
ATOM 686 C C . LEU A 1 87 ? -8.607 4.839 10.127 1.00 97.62 87 LEU A C 1
ATOM 688 O O . LEU A 1 87 ? -8.074 3.740 10.248 1.00 97.62 87 LEU A O 1
ATOM 692 N N . ASP A 1 88 ? -8.442 5.602 9.047 1.00 97.38 88 ASP A N 1
ATOM 693 C CA . ASP A 1 88 ? -7.535 5.264 7.939 1.00 97.38 88 ASP A CA 1
ATOM 694 C C . ASP A 1 88 ? -6.243 6.092 8.056 1.00 97.38 88 ASP A C 1
ATOM 696 O O . ASP A 1 88 ? -6.273 7.326 8.051 1.00 97.38 88 ASP A O 1
ATOM 700 N N . VAL A 1 89 ? -5.110 5.412 8.235 1.00 96.00 89 VAL A N 1
ATOM 701 C CA . VAL A 1 89 ? -3.797 6.005 8.532 1.00 96.00 89 VAL A CA 1
ATOM 702 C C . VAL A 1 89 ? -2.906 5.891 7.299 1.00 96.00 89 VAL A C 1
ATOM 704 O O . VAL A 1 89 ? -2.524 4.787 6.910 1.00 96.00 89 VAL A O 1
ATOM 707 N N . GLY A 1 90 ? -2.564 7.029 6.690 1.00 92.81 90 GLY A N 1
ATOM 708 C CA . GLY A 1 90 ? -1.971 7.067 5.350 1.00 92.81 90 GLY A CA 1
ATOM 709 C C . GLY A 1 90 ? -2.990 6.681 4.275 1.00 92.81 90 GLY A C 1
ATOM 710 O O . GLY A 1 90 ? -2.684 5.893 3.382 1.00 92.81 90 GLY A O 1
ATOM 711 N N . GLY A 1 91 ? -4.227 7.181 4.399 1.00 89.94 91 GLY A N 1
ATOM 712 C CA . GLY A 1 91 ? -5.350 6.814 3.526 1.00 89.94 91 GLY A CA 1
ATOM 713 C C . GLY A 1 91 ? -5.166 7.192 2.047 1.00 89.94 91 GLY A C 1
ATOM 714 O O . GLY A 1 91 ? -5.923 6.723 1.186 1.00 89.94 91 GLY A O 1
ATOM 715 N N . GLY A 1 92 ? -4.175 8.027 1.715 1.00 89.94 92 GLY A N 1
ATOM 716 C CA . GLY A 1 92 ? -3.880 8.461 0.355 1.00 89.94 92 GLY A CA 1
ATOM 717 C C . GLY A 1 92 ? -5.089 9.135 -0.291 1.00 89.94 92 GLY A C 1
ATOM 718 O O . GLY A 1 92 ? -5.732 9.986 0.308 1.00 89.94 92 GLY A O 1
ATOM 719 N N . SER A 1 93 ? -5.441 8.728 -1.512 1.00 90.69 93 SER A N 1
ATOM 720 C CA . SER A 1 93 ? -6.644 9.196 -2.223 1.00 90.69 93 SER A CA 1
ATOM 721 C C . SER A 1 93 ? -7.956 8.513 -1.790 1.00 90.69 93 SER A C 1
ATOM 723 O O . SER A 1 93 ? -8.998 8.716 -2.419 1.00 90.69 93 SER A O 1
ATOM 725 N N . GLY A 1 94 ? -7.925 7.689 -0.737 1.00 92.69 94 GLY A N 1
ATOM 726 C CA . GLY A 1 94 ? -9.094 6.987 -0.200 1.00 92.69 94 GLY A CA 1
ATOM 727 C C . GLY A 1 94 ? -9.460 5.697 -0.924 1.00 92.69 94 GLY A C 1
ATOM 728 O O . GLY A 1 94 ? -10.590 5.239 -0.790 1.00 92.69 94 GLY A O 1
ATOM 729 N N . SER A 1 95 ? -8.536 5.077 -1.673 1.00 90.06 95 SER A N 1
ATOM 730 C CA . SER A 1 95 ? -8.855 3.870 -2.461 1.00 90.06 95 SER A CA 1
ATOM 731 C C . SER A 1 95 ? -9.558 2.736 -1.682 1.00 90.06 95 SER A C 1
ATOM 733 O O . SER A 1 95 ? -10.452 2.128 -2.268 1.00 90.06 95 SER A O 1
ATOM 735 N N . PRO A 1 96 ? -9.267 2.448 -0.390 1.00 93.56 96 PRO A N 1
ATOM 736 C CA . PRO A 1 96 ? -10.008 1.434 0.374 1.00 93.56 96 PRO A CA 1
ATOM 737 C C . PRO A 1 96 ? -11.503 1.743 0.571 1.00 93.56 96 PRO A C 1
ATOM 739 O O . PRO A 1 96 ? -12.294 0.818 0.771 1.00 93.56 96 PRO A O 1
ATOM 742 N N . LEU A 1 97 ? -11.922 3.012 0.478 1.00 95.81 97 LEU A N 1
ATOM 743 C CA . LEU A 1 97 ? -13.339 3.391 0.493 1.00 95.81 97 LEU A CA 1
ATOM 744 C C . LEU A 1 97 ? -14.074 2.806 -0.717 1.00 95.81 97 LEU A C 1
ATOM 746 O O . LEU A 1 97 ? -15.132 2.204 -0.535 1.00 95.81 97 LEU A O 1
ATOM 750 N N . ASP A 1 98 ? -13.492 2.928 -1.914 1.00 92.50 98 ASP A N 1
ATOM 751 C CA . ASP A 1 98 ? -14.104 2.497 -3.175 1.00 92.50 98 ASP A CA 1
ATOM 752 C C . ASP A 1 98 ? -14.291 0.968 -3.233 1.00 92.50 98 ASP A C 1
ATOM 754 O O . ASP A 1 98 ? -15.399 0.480 -3.461 1.00 92.50 98 ASP A O 1
ATOM 758 N N . TRP A 1 99 ? -13.229 0.186 -2.986 1.00 91.81 99 TRP A N 1
ATOM 759 C CA . TRP A 1 99 ? -13.258 -1.270 -3.212 1.00 91.81 99 TRP A CA 1
ATOM 760 C C . TRP A 1 99 ? -13.661 -2.134 -2.004 1.00 91.81 99 TRP A C 1
ATOM 762 O O . TRP A 1 99 ? -13.907 -3.329 -2.197 1.00 91.81 99 TRP A O 1
ATOM 772 N N . ILE A 1 100 ? -13.752 -1.592 -0.778 1.00 95.38 100 ILE A N 1
ATOM 773 C CA . ILE A 1 100 ? -14.192 -2.373 0.398 1.00 95.38 100 ILE A CA 1
ATOM 774 C C . ILE A 1 100 ? -15.018 -1.608 1.442 1.00 95.38 100 ILE A C 1
ATOM 776 O O . ILE A 1 100 ? -16.120 -2.061 1.759 1.00 95.38 100 ILE A O 1
ATOM 780 N N . PHE A 1 101 ? -14.548 -0.490 2.007 1.00 96.25 101 PHE A N 1
ATOM 781 C CA . PHE A 1 101 ? -15.182 0.068 3.214 1.00 96.25 101 PHE A CA 1
ATOM 782 C C . PHE A 1 101 ? -16.597 0.599 2.950 1.00 96.25 101 PHE A C 1
ATOM 784 O O . PHE A 1 101 ? -17.496 0.331 3.748 1.00 96.25 101 PHE A O 1
ATOM 791 N N . SER A 1 102 ? -16.851 1.253 1.810 1.00 95.00 102 SER A N 1
ATOM 792 C CA . SER A 1 102 ? -18.210 1.668 1.426 1.00 95.00 102 SER A CA 1
ATOM 793 C C . SER A 1 102 ? -19.168 0.475 1.318 1.00 95.00 102 SER A C 1
ATOM 795 O O . SER A 1 102 ? -20.259 0.495 1.891 1.00 95.00 102 SER A O 1
ATOM 797 N N . LYS A 1 103 ? -18.736 -0.589 0.638 1.00 93.69 103 LYS A N 1
ATOM 798 C CA . LYS A 1 103 ? -19.502 -1.803 0.332 1.00 93.69 103 LYS A CA 1
ATOM 799 C C . LYS A 1 103 ? -19.800 -2.671 1.551 1.00 93.69 103 LYS A C 1
ATOM 801 O O . LYS A 1 103 ? -20.870 -3.269 1.629 1.00 93.69 103 LYS A O 1
ATOM 806 N N . GLU A 1 104 ? -18.863 -2.786 2.484 1.00 93.94 104 GLU A N 1
ATOM 807 C CA . GLU A 1 104 ? -19.038 -3.619 3.677 1.00 93.94 104 GLU A CA 1
ATOM 808 C C . GLU A 1 104 ? -19.813 -2.877 4.778 1.00 93.94 104 GLU A C 1
ATOM 810 O O . GLU A 1 104 ? -20.702 -3.463 5.398 1.00 93.94 104 GLU A O 1
ATOM 815 N N . LEU A 1 105 ? -19.582 -1.570 4.960 1.00 94.12 105 LEU A N 1
ATOM 816 C CA . LEU A 1 105 ? -20.292 -0.764 5.964 1.00 94.12 105 LEU A CA 1
ATOM 817 C C . LEU A 1 105 ? -21.726 -0.384 5.545 1.00 94.12 105 LEU A C 1
ATOM 819 O O . LEU A 1 105 ? -22.577 -0.180 6.417 1.00 94.12 105 LEU A O 1
ATOM 823 N N . SER A 1 106 ? -22.048 -0.369 4.242 1.00 92.81 106 SER A N 1
ATOM 824 C CA . SER A 1 106 ? -23.423 -0.132 3.754 1.00 92.81 106 SER A CA 1
ATOM 825 C C . SER A 1 106 ? -24.433 -1.178 4.249 1.00 92.81 106 SER A C 1
ATOM 827 O O . SER A 1 106 ? -25.610 -0.872 4.434 1.00 92.81 106 SER A O 1
ATOM 829 N N . LYS A 1 107 ? -23.973 -2.398 4.559 1.00 89.56 107 LYS A N 1
ATOM 830 C CA . LYS A 1 107 ? -24.799 -3.539 5.005 1.00 89.56 107 LYS A CA 1
ATOM 831 C C . LYS A 1 107 ? -25.518 -3.310 6.341 1.00 89.56 107 LYS A C 1
ATOM 833 O O . LYS A 1 107 ? -26.399 -4.088 6.701 1.00 89.56 107 LYS A O 1
ATOM 838 N N . ASN A 1 108 ? -25.140 -2.263 7.078 1.00 79.94 108 ASN A N 1
ATOM 839 C CA . ASN A 1 108 ? -25.716 -1.894 8.372 1.00 79.94 108 ASN A CA 1
ATOM 840 C C . ASN A 1 108 ? -26.294 -0.464 8.402 1.00 79.94 108 ASN A C 1
ATOM 842 O O . ASN A 1 108 ? -26.549 0.073 9.483 1.00 79.94 108 ASN A O 1
ATOM 846 N N . VAL A 1 109 ? -26.544 0.137 7.231 1.00 82.00 109 VAL A N 1
ATOM 847 C CA . VAL A 1 109 ? -27.283 1.405 7.099 1.00 82.00 109 VAL A CA 1
ATOM 848 C C . VAL A 1 109 ? -28.618 1.332 7.843 1.00 82.00 109 VAL A C 1
ATOM 850 O O . VAL A 1 109 ? -29.334 0.335 7.770 1.00 82.00 109 VAL A O 1
ATOM 853 N N . GLY A 1 110 ? -28.934 2.387 8.596 1.00 80.44 110 GLY A N 1
ATOM 854 C CA . GLY A 1 110 ? -30.152 2.481 9.404 1.00 80.44 110 GLY A CA 1
ATOM 855 C C . GLY A 1 110 ? -30.117 1.720 10.737 1.00 80.44 110 GLY A C 1
ATOM 856 O O . GLY A 1 110 ? -31.012 1.926 11.550 1.00 80.44 110 GLY A O 1
ATOM 857 N N . LYS A 1 111 ? -29.097 0.886 11.001 1.00 85.88 111 LYS A N 1
ATOM 858 C CA . LYS A 1 111 ? -28.870 0.278 12.330 1.00 85.88 111 LYS A CA 1
ATOM 859 C C . LYS A 1 111 ? -27.927 1.107 13.202 1.00 85.88 111 LYS A C 1
ATOM 861 O O . LYS A 1 111 ? -28.122 1.193 14.410 1.00 85.88 111 LYS A O 1
ATOM 866 N N . ARG A 1 112 ? -26.888 1.666 12.577 1.00 90.31 112 ARG A N 1
ATOM 867 C CA . ARG A 1 112 ? -25.815 2.436 13.213 1.00 90.31 112 ARG A CA 1
ATOM 868 C C . ARG A 1 112 ? -25.302 3.533 12.291 1.00 90.31 112 ARG A C 1
ATOM 870 O O . ARG A 1 112 ? -25.526 3.482 11.080 1.00 90.31 112 ARG A O 1
ATOM 877 N N . GLU A 1 113 ? -24.543 4.460 12.852 1.00 93.62 113 GLU A N 1
ATOM 878 C CA . GLU A 1 113 ? -23.727 5.395 12.082 1.00 93.62 113 GLU A CA 1
ATOM 879 C C . GLU A 1 113 ? -22.333 4.800 11.824 1.00 93.62 113 GLU A C 1
ATOM 881 O O . GLU A 1 113 ? -21.787 4.093 12.672 1.00 93.62 113 GLU A O 1
ATOM 886 N N . ASN A 1 114 ? -21.749 5.068 10.654 1.00 95.62 114 ASN A N 1
ATOM 887 C CA . ASN A 1 114 ? -20.357 4.721 10.359 1.00 95.62 114 ASN A CA 1
ATOM 888 C C . ASN A 1 114 ? -19.564 6.027 10.229 1.00 95.62 114 ASN A C 1
ATOM 890 O O . ASN A 1 114 ? -19.834 6.815 9.319 1.00 95.62 114 ASN A O 1
ATOM 894 N N . LEU A 1 115 ? -18.620 6.258 11.139 1.00 96.50 115 LEU A N 1
ATOM 895 C CA . LEU A 1 115 ? -17.770 7.444 11.181 1.00 96.50 115 LEU A CA 1
ATOM 896 C C . LEU A 1 115 ? -16.402 7.110 10.575 1.00 96.50 115 LEU A C 1
ATOM 898 O O . LEU A 1 115 ? -15.756 6.146 10.987 1.00 96.50 115 LEU A O 1
ATOM 902 N N . ILE A 1 116 ? -15.963 7.907 9.604 1.00 97.75 116 ILE A N 1
ATOM 903 C CA . ILE A 1 116 ? -14.658 7.786 8.952 1.00 97.75 116 ILE A CA 1
ATOM 904 C C . ILE A 1 116 ? -13.752 8.906 9.453 1.00 97.75 116 ILE A C 1
ATOM 906 O O . ILE A 1 116 ? -14.021 10.089 9.226 1.00 97.75 116 ILE A O 1
ATOM 910 N N . ASN A 1 117 ? -12.670 8.507 10.110 1.00 97.69 117 ASN A N 1
ATOM 911 C CA . ASN A 1 117 ? -11.558 9.354 10.509 1.00 97.69 117 ASN A CA 1
ATOM 912 C C . ASN A 1 117 ? -10.373 9.105 9.557 1.00 97.69 117 ASN A C 1
ATOM 914 O O . ASN A 1 117 ? -10.181 7.971 9.113 1.00 97.69 117 ASN A O 1
ATOM 918 N N . VAL A 1 118 ? -9.568 10.124 9.249 1.00 97.44 118 VAL A N 1
ATOM 919 C CA . VAL A 1 118 ? -8.404 9.990 8.351 1.00 97.44 118 VAL A CA 1
ATOM 920 C C . VAL A 1 118 ? -7.206 10.820 8.815 1.00 97.44 118 VAL A C 1
ATOM 922 O O . VAL A 1 118 ? -7.357 11.980 9.208 1.00 97.44 118 VAL A O 1
ATOM 925 N N . ILE A 1 119 ? -6.017 10.218 8.731 1.00 95.69 119 ILE A N 1
ATOM 926 C CA . ILE A 1 119 ? -4.709 10.870 8.881 1.00 95.69 119 ILE A CA 1
ATOM 927 C C . ILE A 1 119 ? -3.968 10.729 7.548 1.00 95.69 119 ILE A C 1
ATOM 929 O O . ILE A 1 119 ? -3.707 9.607 7.109 1.00 95.69 119 ILE A O 1
ATOM 933 N N . GLU A 1 120 ? -3.624 11.846 6.910 1.00 94.19 120 GLU A N 1
ATOM 934 C CA . GLU A 1 120 ? -2.888 11.866 5.638 1.00 94.19 120 GLU A CA 1
ATOM 935 C C . GLU A 1 120 ? -2.029 13.145 5.534 1.00 94.19 120 GLU A C 1
ATOM 937 O O . GL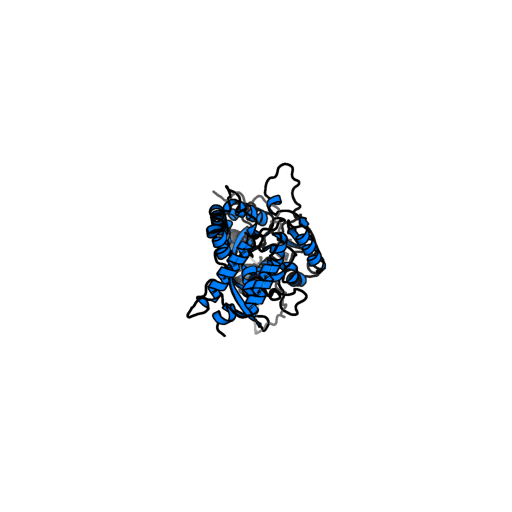U A 1 120 ? -2.592 14.241 5.488 1.00 94.19 120 GLU A O 1
ATOM 942 N N . PRO A 1 121 ? -0.684 13.055 5.500 1.00 90.12 121 PRO A N 1
ATOM 943 C CA . PRO A 1 121 ? 0.180 14.237 5.453 1.00 90.12 121 PRO A CA 1
ATOM 944 C C . PRO A 1 121 ? 0.133 14.992 4.115 1.00 90.12 121 PRO A C 1
ATOM 946 O O . PRO A 1 121 ? 0.400 16.196 4.096 1.00 90.12 121 PRO A O 1
ATOM 949 N N . ASN A 1 122 ? -0.191 14.336 2.993 1.00 86.25 122 ASN A N 1
ATOM 950 C CA . ASN A 1 122 ? -0.214 14.987 1.682 1.00 86.25 122 ASN A CA 1
ATOM 951 C C . ASN A 1 122 ? -1.567 15.699 1.423 1.00 86.25 122 ASN A C 1
ATOM 953 O O . ASN A 1 122 ? -2.609 15.039 1.370 1.00 86.25 122 ASN A O 1
ATOM 957 N N . PRO A 1 123 ? -1.584 17.030 1.195 1.00 89.19 123 PRO A N 1
ATOM 958 C CA . PRO A 1 123 ? -2.824 17.797 1.062 1.00 89.19 123 PRO A CA 1
ATOM 959 C C . PRO A 1 123 ? -3.662 17.427 -0.168 1.00 89.19 123 PRO A C 1
ATOM 961 O O . PRO A 1 123 ? -4.889 17.425 -0.078 1.00 89.19 123 PRO A O 1
ATOM 964 N N . ASP A 1 124 ? -3.051 17.109 -1.313 1.00 86.00 124 ASP A N 1
ATOM 965 C CA . ASP A 1 124 ? -3.798 16.781 -2.535 1.00 86.00 124 ASP A CA 1
ATOM 966 C C . ASP A 1 124 ? -4.293 15.327 -2.543 1.00 86.00 124 ASP A C 1
ATOM 968 O O . ASP A 1 124 ? -5.380 15.054 -3.068 1.00 86.00 124 ASP A O 1
ATOM 972 N N . LEU A 1 125 ? -3.579 14.408 -1.880 1.00 88.31 125 LEU A N 1
ATOM 973 C CA . LEU A 1 125 ? -4.104 13.075 -1.573 1.00 88.31 125 LEU A CA 1
ATOM 974 C C . LEU A 1 125 ? -5.293 13.173 -0.612 1.00 88.31 125 LEU A C 1
ATOM 976 O O . LEU A 1 125 ? -6.369 12.687 -0.956 1.00 88.31 125 LEU A O 1
ATOM 980 N N . LEU A 1 126 ? -5.173 13.896 0.506 1.00 94.81 126 LEU A N 1
ATOM 981 C CA . LEU A 1 126 ? -6.270 14.082 1.463 1.00 94.81 126 LEU A CA 1
ATOM 982 C C . LEU A 1 126 ? -7.497 14.767 0.831 1.00 94.81 126 LEU A C 1
ATOM 984 O O . LEU A 1 126 ? -8.634 14.334 1.007 1.00 94.81 126 LEU A O 1
ATOM 988 N N . LYS A 1 127 ? -7.290 15.804 0.021 1.00 95.69 127 LYS A N 1
ATOM 989 C CA . LYS A 1 127 ? -8.344 16.461 -0.773 1.00 95.69 127 LYS A CA 1
ATOM 990 C C . LYS A 1 127 ? -9.010 15.511 -1.772 1.00 95.69 127 LYS A C 1
ATOM 992 O O . LYS A 1 127 ? -10.185 15.690 -2.090 1.00 95.69 127 LYS A O 1
ATOM 997 N N . SER A 1 128 ? -8.290 14.499 -2.252 1.00 94.44 128 SER A N 1
ATOM 998 C CA . SER A 1 128 ? -8.847 13.422 -3.075 1.00 94.44 128 SER A CA 1
ATOM 999 C C . SER A 1 128 ? -9.603 12.393 -2.224 1.00 94.44 128 SER A C 1
ATOM 1001 O O . SER A 1 128 ? -10.711 12.024 -2.597 1.00 94.44 128 SER A O 1
ATOM 1003 N N . TYR A 1 129 ? -9.091 12.021 -1.044 1.00 97.00 129 TYR A N 1
ATOM 1004 C CA . TYR A 1 129 ? -9.777 11.173 -0.057 1.00 97.00 129 TYR A CA 1
ATOM 1005 C C . TYR A 1 129 ? -11.159 11.724 0.296 1.00 97.00 129 TYR A C 1
ATOM 1007 O O . TYR A 1 129 ? -12.145 10.990 0.285 1.00 97.00 129 TYR A O 1
ATOM 1015 N N . LEU A 1 130 ? -11.254 13.026 0.581 1.00 97.81 130 LEU A N 1
ATOM 1016 C CA . LEU A 1 130 ? -12.517 13.663 0.957 1.00 97.81 130 LEU A CA 1
ATOM 1017 C C . LEU A 1 130 ? -13.543 13.633 -0.186 1.00 97.81 130 LEU A C 1
ATOM 1019 O O . LEU A 1 130 ? -14.694 13.284 0.058 1.00 97.81 130 LEU A O 1
ATOM 1023 N N . LYS A 1 131 ? -13.119 13.868 -1.435 1.00 96.50 131 LYS A N 1
ATOM 1024 C CA . LYS A 1 131 ? -13.973 13.686 -2.626 1.00 96.50 131 LYS A CA 1
ATOM 1025 C C . LYS A 1 131 ? -14.409 12.232 -2.824 1.00 96.50 131 LYS A C 1
ATOM 1027 O O . LYS A 1 131 ? -15.530 11.981 -3.254 1.00 96.50 131 LYS A O 1
ATOM 1032 N N . THR A 1 132 ? -13.536 11.271 -2.522 1.00 95.75 132 THR A N 1
ATOM 1033 C CA . THR A 1 132 ? -13.868 9.839 -2.553 1.00 95.75 132 THR A CA 1
ATOM 1034 C C . THR A 1 132 ? -14.903 9.491 -1.482 1.00 95.75 132 THR A C 1
ATOM 1036 O O . THR A 1 132 ? -15.854 8.767 -1.760 1.00 95.75 132 THR A O 1
ATOM 1039 N N . LEU A 1 133 ? -14.779 10.058 -0.280 1.00 97.50 133 LEU A N 1
ATOM 1040 C CA . LEU A 1 133 ? -15.733 9.885 0.817 1.00 97.50 133 LEU A CA 1
ATOM 1041 C C . LEU A 1 133 ? -17.103 10.519 0.512 1.00 97.50 133 LEU A C 1
ATOM 1043 O O . LEU A 1 133 ? -18.131 9.923 0.821 1.00 97.50 133 LEU A O 1
ATOM 1047 N N . GLU A 1 134 ? -17.131 11.676 -0.154 1.00 97.00 134 GLU A N 1
ATOM 1048 C CA . GLU A 1 134 ? -18.359 12.369 -0.586 1.00 97.00 134 GLU A CA 1
ATOM 1049 C C . GLU A 1 134 ? -19.234 11.537 -1.548 1.00 97.00 134 GLU A C 1
ATOM 1051 O O . GLU A 1 134 ? -20.446 11.752 -1.598 1.00 97.00 134 GLU A O 1
ATOM 1056 N N . LYS A 1 135 ? -18.674 10.527 -2.238 1.00 95.81 135 LYS A N 1
ATOM 1057 C CA . LYS A 1 135 ? -19.442 9.549 -3.038 1.00 95.81 135 LYS A CA 1
ATOM 1058 C C . LYS A 1 135 ? -20.379 8.666 -2.197 1.00 95.81 135 LYS A C 1
ATOM 1060 O O . LYS A 1 135 ? -21.271 8.026 -2.756 1.00 95.81 135 LYS A O 1
ATOM 1065 N N . TYR A 1 136 ? -20.162 8.569 -0.882 1.00 96.25 136 TYR A N 1
ATOM 1066 C CA . TYR A 1 136 ? -20.752 7.540 -0.018 1.00 96.25 136 TYR A CA 1
ATOM 1067 C C . TYR A 1 136 ? -21.519 8.140 1.177 1.00 96.25 136 TYR A C 1
ATOM 1069 O O . TYR A 1 136 ? -21.009 8.129 2.296 1.00 96.25 136 TYR A O 1
ATOM 1077 N N . PRO A 1 137 ? -22.773 8.611 0.997 1.00 94.38 137 PRO A N 1
ATOM 1078 C CA . PRO A 1 137 ? -23.538 9.314 2.040 1.00 94.38 137 PRO A CA 1
ATOM 1079 C C . PRO A 1 137 ? -23.785 8.542 3.349 1.00 94.38 137 PRO A C 1
ATOM 1081 O O . PRO A 1 137 ? -24.167 9.139 4.353 1.00 94.38 137 PRO A O 1
ATOM 1084 N N . HIS A 1 138 ? -23.591 7.219 3.361 1.00 95.56 138 HIS A N 1
ATOM 1085 C CA . HIS A 1 138 ? -23.671 6.372 4.559 1.00 95.56 138 HIS A CA 1
ATOM 1086 C C . HIS A 1 138 ? -22.374 6.307 5.382 1.00 95.56 138 HIS A C 1
ATOM 1088 O O . HIS A 1 138 ? -22.356 5.664 6.437 1.00 95.56 138 HIS A O 1
ATOM 1094 N N . LEU A 1 139 ? -21.302 6.939 4.902 1.00 96.94 139 LEU A N 1
ATOM 1095 C CA . LEU A 1 139 ? -20.028 7.108 5.588 1.00 96.94 139 LEU A CA 1
ATOM 1096 C C . LEU A 1 139 ? -19.892 8.574 6.017 1.00 96.94 139 LEU A C 1
ATOM 1098 O O . LEU A 1 139 ? -19.641 9.458 5.198 1.00 96.94 139 LEU A O 1
ATOM 1102 N N . LYS A 1 140 ? -20.059 8.861 7.309 1.00 96.00 140 LYS A N 1
ATOM 1103 C CA . LYS A 1 140 ? -19.933 10.230 7.820 1.00 96.00 140 LYS A CA 1
ATOM 1104 C C . LYS A 1 140 ? -18.464 10.579 8.038 1.00 96.00 140 LYS A C 1
ATOM 1106 O O . LYS A 1 140 ? -17.767 9.894 8.780 1.00 96.00 140 LYS A O 1
ATOM 1111 N N . LYS A 1 141 ? -18.009 11.684 7.450 1.00 96.81 141 LYS A N 1
ATOM 1112 C CA . LYS A 1 141 ? -16.718 12.306 7.778 1.00 96.81 141 LYS A CA 1
ATOM 1113 C C . LYS A 1 141 ? -16.705 12.746 9.247 1.00 96.81 141 LYS A C 1
ATOM 1115 O O . LYS A 1 141 ? -17.589 13.503 9.644 1.00 96.81 141 LYS A O 1
ATOM 1120 N N . ASN A 1 142 ? -15.705 12.310 10.008 1.00 95.94 142 ASN A N 1
ATOM 1121 C CA . ASN A 1 142 ? -15.453 12.753 11.380 1.00 95.94 142 ASN A CA 1
ATOM 1122 C C . ASN A 1 142 ? -14.093 13.474 11.466 1.00 95.94 142 ASN A C 1
ATOM 1124 O O . ASN A 1 142 ? -13.938 14.519 10.829 1.00 95.94 142 ASN A O 1
ATOM 1128 N N . ILE A 1 143 ? -13.106 12.947 12.202 1.00 95.44 143 ILE A N 1
ATOM 1129 C CA . ILE A 1 143 ? -11.790 13.586 12.337 1.00 95.44 143 ILE A CA 1
ATOM 1130 C C . ILE A 1 143 ? -11.020 13.535 11.014 1.00 95.44 143 ILE A C 1
ATOM 1132 O O . ILE A 1 143 ? -10.868 12.483 10.395 1.00 95.44 143 ILE A O 1
ATOM 1136 N N . VAL A 1 144 ? -10.489 14.685 10.607 1.00 96.44 144 VAL A N 1
ATOM 1137 C CA . VAL A 1 144 ? -9.612 14.834 9.446 1.00 96.44 144 VAL A CA 1
ATOM 1138 C C . VAL A 1 144 ? -8.345 15.531 9.911 1.00 96.44 144 VAL A C 1
ATOM 1140 O O . VAL A 1 144 ? -8.418 16.671 10.371 1.00 96.44 144 VAL A O 1
ATOM 1143 N N . TYR A 1 145 ? -7.198 14.867 9.789 1.00 95.56 145 TYR A N 1
ATOM 1144 C CA . TYR A 1 145 ? -5.906 15.435 10.160 1.00 95.56 145 TYR A CA 1
ATOM 1145 C C . TYR A 1 145 ? -4.924 15.406 8.985 1.00 95.56 145 TYR A C 1
ATOM 1147 O O . TYR A 1 145 ? -4.598 14.343 8.451 1.00 95.56 145 TYR A O 1
ATOM 1155 N N . GLN A 1 146 ? -4.451 16.594 8.598 1.00 93.44 146 GLN A N 1
ATOM 1156 C CA . GLN A 1 146 ? -3.396 16.764 7.604 1.00 93.44 146 GLN A CA 1
ATOM 1157 C C . GLN A 1 146 ? -2.042 16.870 8.317 1.00 93.44 146 GLN A C 1
ATOM 1159 O O . GLN A 1 146 ? -1.603 17.961 8.675 1.00 93.44 146 GLN A O 1
ATOM 1164 N N . GLY A 1 147 ? -1.396 15.732 8.540 1.00 91.00 147 GLY A N 1
ATOM 1165 C CA . GLY A 1 147 ? -0.117 15.647 9.240 1.00 91.00 147 GLY A CA 1
ATOM 1166 C C . GLY A 1 147 ? 0.357 14.205 9.368 1.00 91.00 147 GLY A C 1
ATOM 1167 O O . GLY A 1 147 ? -0.238 13.293 8.785 1.00 91.00 147 GLY A O 1
ATOM 1168 N N . TYR A 1 148 ? 1.438 13.990 10.110 1.00 90.38 148 TYR A N 1
ATOM 1169 C CA . TYR A 1 148 ? 2.008 12.663 10.298 1.00 90.38 148 TYR A CA 1
ATOM 1170 C C . TYR A 1 148 ? 1.367 11.974 11.500 1.00 90.38 148 TYR A C 1
ATOM 1172 O O . TYR A 1 148 ? 1.040 12.590 12.511 1.00 90.38 148 TYR A O 1
ATOM 1180 N N . VAL A 1 149 ? 1.221 10.653 11.431 1.00 90.75 149 VAL A N 1
ATOM 1181 C CA . VAL A 1 149 ? 0.723 9.869 12.573 1.00 90.75 149 VAL A CA 1
ATOM 1182 C C . VAL A 1 149 ? 1.684 9.922 13.773 1.00 90.75 149 VAL A C 1
ATOM 1184 O O . VAL A 1 149 ? 1.244 9.856 14.918 1.00 90.75 149 VAL A O 1
ATOM 1187 N N . GLN A 1 150 ? 2.971 10.161 13.508 1.00 90.50 150 GLN A N 1
ATOM 1188 C CA . GLN A 1 150 ? 3.993 10.557 14.476 1.00 90.50 150 GLN A CA 1
ATOM 1189 C C . GLN A 1 150 ? 3.567 11.717 15.394 1.00 90.50 150 GLN A C 1
ATOM 1191 O O . GLN A 1 150 ? 3.872 11.688 16.586 1.00 90.50 150 GLN A O 1
ATOM 1196 N N . ASP A 1 151 ? 2.829 12.710 14.885 1.00 90.56 151 ASP A N 1
ATOM 1197 C CA . ASP A 1 151 ? 2.463 13.927 15.631 1.00 90.56 151 ASP A CA 1
ATOM 1198 C C . ASP A 1 151 ? 1.526 13.653 16.829 1.00 90.56 151 ASP A C 1
ATOM 1200 O O . ASP A 1 151 ? 1.338 14.514 17.688 1.00 90.56 151 ASP A O 1
ATOM 1204 N N . TYR A 1 152 ? 0.969 12.440 16.934 1.00 88.44 152 TYR A N 1
ATOM 1205 C CA . TYR A 1 152 ? 0.160 11.999 18.073 1.00 88.44 152 TYR A CA 1
ATOM 1206 C C . TYR A 1 152 ? 0.975 11.445 19.257 1.00 88.44 152 TYR A C 1
ATOM 1208 O O . TYR A 1 152 ? 0.461 11.420 20.379 1.00 88.44 152 TYR A O 1
ATOM 1216 N N . TYR A 1 153 ? 2.210 10.975 19.032 1.00 86.81 153 TYR A N 1
ATOM 1217 C CA . TYR A 1 153 ? 3.018 10.275 20.048 1.00 86.81 153 TYR A CA 1
ATOM 1218 C C . TYR A 1 153 ? 4.465 10.774 20.187 1.00 86.81 153 TYR A C 1
ATOM 1220 O O . TYR A 1 153 ? 5.106 10.499 21.204 1.00 86.81 153 TYR A O 1
ATOM 1228 N N . GLU A 1 154 ? 4.987 11.539 19.229 1.00 85.06 154 GLU A N 1
ATOM 1229 C CA . GLU A 1 154 ? 6.234 12.285 19.395 1.00 85.06 154 GLU A CA 1
ATOM 1230 C C . GLU A 1 154 ? 5.998 13.532 20.257 1.00 85.06 154 GLU A C 1
ATOM 1232 O O . GLU A 1 154 ? 5.187 14.396 19.925 1.00 85.06 154 GLU A O 1
ATOM 1237 N N . VAL A 1 155 ? 6.726 13.658 21.370 1.00 69.69 155 VAL A N 1
ATOM 1238 C CA . VAL A 1 155 ? 6.633 14.838 22.241 1.00 69.69 155 VAL A CA 1
ATOM 1239 C C . VAL A 1 155 ? 7.368 16.011 21.592 1.00 69.69 155 VAL A C 1
ATOM 1241 O O . VAL A 1 155 ? 8.585 16.138 21.712 1.00 69.69 155 VAL A O 1
ATOM 1244 N N . LYS A 1 156 ? 6.613 16.873 20.909 1.00 73.12 156 LYS A N 1
ATOM 1245 C CA . LYS A 1 156 ? 7.081 18.152 20.363 1.00 73.12 156 LYS A CA 1
ATOM 1246 C C . LYS A 1 156 ? 6.701 19.263 21.344 1.00 73.12 156 LYS A C 1
ATOM 1248 O O . LYS A 1 156 ? 5.538 19.411 21.715 1.00 73.12 156 LYS A O 1
ATOM 1253 N N . GLU A 1 157 ? 7.688 20.013 21.831 1.00 65.44 157 GLU A N 1
ATOM 1254 C CA . GLU A 1 157 ? 7.425 21.109 22.768 1.00 65.44 157 GLU A CA 1
ATOM 1255 C C . GLU A 1 157 ? 6.590 22.206 22.090 1.00 65.44 157 GLU A C 1
ATOM 1257 O O . GLU A 1 157 ? 6.874 22.616 20.967 1.00 65.44 157 GLU A O 1
ATOM 1262 N N . ASN A 1 158 ? 5.572 22.705 22.797 1.00 65.44 158 ASN A N 1
ATOM 1263 C CA . ASN A 1 158 ? 4.681 23.788 22.360 1.00 65.44 158 ASN A CA 1
ATOM 1264 C C . ASN A 1 158 ? 3.824 23.511 21.102 1.00 65.44 158 ASN A C 1
ATOM 1266 O O . ASN A 1 158 ? 3.216 24.443 20.579 1.00 65.44 158 ASN A O 1
ATOM 1270 N N . SER A 1 159 ? 3.708 22.263 20.630 1.00 70.69 159 SER A N 1
ATOM 1271 C CA . SER A 1 159 ? 2.725 21.901 19.596 1.00 70.69 159 SER A CA 1
ATOM 1272 C C . SER A 1 159 ? 1.334 21.659 20.193 1.00 70.69 159 SER A C 1
ATOM 1274 O O . SER A 1 159 ? 1.204 20.918 21.172 1.00 70.69 159 SER A O 1
ATOM 1276 N N . GLU A 1 160 ? 0.283 22.188 19.562 1.00 77.31 160 GLU A N 1
ATOM 1277 C CA . GLU A 1 160 ? -1.082 21.709 19.811 1.00 77.31 160 GLU A CA 1
ATOM 1278 C C . GLU A 1 160 ? -1.186 20.226 19.429 1.00 77.31 160 GLU A C 1
ATOM 1280 O O . GLU A 1 160 ? -0.679 19.806 18.387 1.00 77.31 160 GLU A O 1
ATOM 1285 N N . LYS A 1 161 ? -1.827 19.411 20.277 1.00 78.56 161 LYS A N 1
ATOM 1286 C CA . LYS A 1 161 ? -1.986 17.982 19.988 1.00 78.56 161 LYS A CA 1
ATOM 1287 C C . LYS A 1 161 ? -2.977 17.776 18.836 1.00 78.56 161 LYS A C 1
ATOM 1289 O O . LYS A 1 161 ? -4.058 18.369 18.882 1.00 78.56 161 LYS A O 1
ATOM 1294 N N . PRO A 1 162 ? -2.674 16.901 17.860 1.00 86.31 162 PRO A N 1
ATOM 1295 C CA . PRO A 1 162 ? -3.618 16.543 16.810 1.00 86.31 162 PRO A CA 1
ATOM 1296 C C . PRO A 1 162 ? -4.953 16.027 17.372 1.00 86.31 162 PRO A C 1
ATOM 1298 O O . PRO A 1 162 ? -4.969 15.356 18.412 1.00 86.31 162 PRO A O 1
ATOM 1301 N N . PRO A 1 163 ? -6.085 16.300 16.698 1.00 86.38 163 PRO A N 1
ATOM 1302 C CA . PRO A 1 163 ? -7.393 15.864 17.164 1.00 86.38 163 PRO A CA 1
ATOM 1303 C C . PRO A 1 163 ? -7.493 14.335 17.160 1.00 86.38 163 PRO A C 1
ATOM 1305 O O . PRO A 1 163 ? -7.212 13.678 16.154 1.00 86.38 163 PRO A O 1
ATOM 1308 N N . LEU A 1 164 ? -7.939 13.775 18.284 1.00 82.06 164 LEU A N 1
ATOM 1309 C CA . LEU A 1 164 ? -8.379 12.386 18.405 1.00 82.06 164 LEU A CA 1
ATOM 1310 C C . LEU A 1 164 ? -9.914 12.326 18.454 1.00 82.06 164 LEU A C 1
ATOM 1312 O O . LEU A 1 164 ? -10.544 13.276 18.925 1.00 82.06 164 LEU A O 1
ATOM 1316 N N . PRO A 1 165 ? -10.529 11.213 18.016 1.00 77.56 165 PRO A N 1
ATOM 1317 C CA . PRO A 1 165 ? -11.925 10.917 18.323 1.00 77.56 165 PRO A CA 1
ATOM 1318 C C . PRO A 1 165 ? -12.201 10.949 19.838 1.00 77.56 165 PRO A C 1
ATOM 1320 O O . PRO A 1 165 ? -11.341 10.574 20.636 1.00 77.56 165 PRO A O 1
ATOM 1323 N N . SER A 1 166 ? -13.403 11.389 20.233 1.00 71.25 166 SER A N 1
ATOM 1324 C CA . SER A 1 166 ? -13.841 11.461 21.642 1.00 71.25 166 SER A CA 1
ATOM 1325 C C . SER A 1 166 ? -13.861 10.100 22.334 1.00 71.25 166 SER A C 1
ATOM 1327 O O . SER A 1 166 ? -13.558 9.984 23.520 1.00 71.25 166 SER A O 1
ATOM 1329 N N . ASP A 1 167 ? -14.206 9.078 21.560 1.00 77.44 167 ASP A N 1
ATOM 1330 C CA . ASP A 1 167 ? -14.286 7.685 21.954 1.00 77.44 167 ASP A CA 1
ATOM 1331 C C . ASP A 1 167 ? -13.203 6.894 21.225 1.00 77.44 167 ASP A C 1
ATOM 1333 O O . ASP A 1 167 ? -12.822 7.219 20.099 1.00 77.44 167 ASP A O 1
ATOM 1337 N N . LYS A 1 168 ? -12.730 5.810 21.846 1.00 87.75 168 LYS A N 1
ATOM 1338 C CA . LYS A 1 168 ? -11.811 4.868 21.193 1.00 87.75 168 LYS A CA 1
ATOM 1339 C C . LYS A 1 168 ? -12.414 4.344 19.877 1.00 87.75 168 LYS A C 1
ATOM 1341 O O . LYS A 1 168 ? -13.633 4.232 19.756 1.00 87.75 168 LYS A O 1
ATOM 1346 N N . VAL A 1 169 ? -11.577 3.991 18.903 1.00 94.56 169 VAL A N 1
ATOM 1347 C CA . VAL A 1 169 ? -12.007 3.544 17.564 1.00 94.56 169 VAL A CA 1
ATOM 1348 C C . VAL A 1 169 ? -12.243 2.032 17.490 1.00 94.56 169 VAL A C 1
ATOM 1350 O O . VAL A 1 169 ? -11.609 1.259 18.209 1.00 94.56 169 VAL A O 1
ATOM 1353 N N . ASP A 1 170 ? -13.169 1.603 16.630 1.00 95.56 170 ASP A N 1
ATOM 1354 C CA . ASP A 1 170 ? -13.509 0.187 16.423 1.00 95.56 170 ASP A CA 1
ATOM 1355 C C . ASP A 1 170 ? -12.521 -0.497 15.466 1.00 95.56 170 ASP A C 1
ATOM 1357 O O . ASP A 1 170 ? -12.156 -1.655 15.671 1.00 95.56 170 ASP A O 1
ATOM 1361 N N . PHE A 1 171 ? -12.072 0.214 14.426 1.00 97.75 171 PHE A N 1
ATOM 1362 C CA . PHE A 1 171 ? -11.193 -0.340 13.399 1.00 97.75 171 PHE A CA 1
ATOM 1363 C C . PHE A 1 171 ? -10.144 0.666 12.920 1.00 97.75 171 PHE A C 1
ATOM 1365 O O . PHE A 1 171 ? -10.469 1.819 12.635 1.00 97.75 171 PHE A O 1
ATOM 1372 N N . ILE A 1 172 ? -8.896 0.220 12.771 1.00 98.06 172 ILE A N 1
ATOM 1373 C CA . ILE A 1 172 ? -7.797 1.025 12.227 1.00 98.06 172 ILE A CA 1
ATOM 1374 C C . ILE A 1 172 ? -7.227 0.353 10.979 1.00 98.06 172 ILE A C 1
ATOM 1376 O O . ILE A 1 172 ? -6.819 -0.805 11.016 1.00 98.06 172 ILE A O 1
ATOM 1380 N N . SER A 1 173 ? -7.167 1.100 9.884 1.00 97.88 173 SER A N 1
ATOM 1381 C CA . SER A 1 173 ? -6.540 0.727 8.620 1.00 97.88 173 SER A CA 1
ATOM 1382 C C . SER A 1 173 ? -5.180 1.418 8.498 1.00 97.88 173 SER A C 1
ATOM 1384 O O . SER A 1 173 ? -5.062 2.615 8.746 1.00 97.88 173 SER A O 1
ATOM 1386 N N . ALA A 1 174 ? -4.143 0.657 8.149 1.00 96.25 174 ALA A N 1
ATOM 1387 C CA . ALA A 1 174 ? -2.770 1.132 7.974 1.00 96.25 174 ALA A CA 1
ATOM 1388 C C . ALA A 1 174 ? -2.123 0.419 6.770 1.00 96.25 174 ALA A C 1
ATOM 1390 O O . ALA A 1 174 ? -1.178 -0.371 6.892 1.00 96.25 174 ALA A O 1
ATOM 1391 N N . ILE A 1 175 ? -2.689 0.653 5.584 1.00 94.31 175 ILE A N 1
ATOM 1392 C CA . ILE A 1 175 ? -2.298 -0.003 4.329 1.00 94.31 175 ILE A CA 1
ATOM 1393 C C . ILE A 1 175 ? -1.166 0.797 3.670 1.00 94.31 175 ILE A C 1
ATOM 1395 O O . ILE A 1 175 ? -1.324 1.960 3.330 1.00 94.31 175 ILE A O 1
ATOM 1399 N N . HIS A 1 176 ? -0.009 0.163 3.478 1.00 89.62 176 HIS A N 1
ATOM 1400 C CA . HIS A 1 176 ? 1.218 0.723 2.893 1.00 89.62 176 HIS A CA 1
ATOM 1401 C C . HIS A 1 176 ? 1.853 1.933 3.619 1.00 89.62 176 HIS A C 1
ATOM 1403 O O . HIS A 1 176 ? 2.883 2.422 3.170 1.00 89.62 176 HIS A O 1
ATOM 1409 N N . VAL A 1 177 ? 1.355 2.352 4.786 1.00 89.00 177 VAL A N 1
ATOM 1410 C CA . VAL A 1 177 ? 1.923 3.484 5.552 1.00 89.00 177 VAL A CA 1
ATOM 1411 C C . VAL A 1 177 ? 3.199 3.142 6.354 1.00 89.00 177 VAL A C 1
ATOM 1413 O O . VAL A 1 177 ? 4.043 4.009 6.574 1.00 89.00 177 VAL A O 1
ATOM 1416 N N . ILE A 1 178 ? 3.410 1.866 6.718 1.00 87.06 178 ILE A N 1
ATOM 1417 C CA . ILE A 1 178 ? 4.566 1.380 7.518 1.00 87.06 178 ILE A CA 1
ATOM 1418 C C . ILE A 1 178 ? 5.944 1.676 6.905 1.00 87.06 178 ILE A C 1
ATOM 1420 O O . ILE A 1 178 ? 6.970 1.605 7.588 1.00 87.06 178 ILE A O 1
ATOM 1424 N N . TYR A 1 179 ? 5.982 2.036 5.623 1.00 83.81 179 TYR A N 1
ATOM 1425 C CA . TYR A 1 179 ? 7.178 2.493 4.922 1.00 83.81 179 TYR A CA 1
ATOM 1426 C C . TYR A 1 179 ? 7.772 3.783 5.497 1.00 83.81 179 TYR A C 1
ATOM 1428 O O . TYR A 1 179 ? 8.981 3.973 5.381 1.00 83.81 179 TYR A O 1
ATOM 1436 N N . HIS A 1 180 ? 6.958 4.601 6.170 1.00 83.12 180 HIS A N 1
ATOM 1437 C CA . HIS A 1 180 ? 7.296 5.960 6.605 1.00 83.12 180 HIS A CA 1
ATOM 1438 C C . HIS A 1 180 ? 7.429 6.118 8.133 1.00 83.12 180 HIS A C 1
ATOM 1440 O O . HIS A 1 180 ? 7.464 7.242 8.627 1.00 83.12 180 HIS A O 1
ATOM 1446 N N . PHE A 1 181 ? 7.480 5.020 8.901 1.00 86.06 181 PHE A N 1
ATOM 1447 C CA . PHE A 1 181 ? 7.632 5.090 10.367 1.00 86.06 181 PHE A CA 1
ATOM 1448 C C . PHE A 1 181 ? 9.070 5.398 10.799 1.00 86.06 181 PHE A C 1
ATOM 1450 O O . PHE A 1 181 ? 9.266 6.158 11.740 1.00 86.06 181 PHE A O 1
ATOM 1457 N N . THR A 1 182 ? 10.052 4.848 10.079 1.00 88.50 182 THR A N 1
ATOM 1458 C CA . THR A 1 182 ? 11.486 5.074 10.297 1.00 88.50 182 THR A CA 1
ATOM 1459 C C . THR A 1 182 ? 12.104 5.620 9.020 1.00 88.50 182 THR A C 1
ATOM 1461 O O . THR A 1 182 ? 12.025 4.978 7.969 1.00 88.50 182 THR A O 1
ATOM 1464 N N . ASP A 1 183 ? 12.752 6.778 9.108 1.00 87.56 183 ASP A N 1
ATOM 1465 C CA . ASP A 1 183 ? 13.521 7.337 7.999 1.00 87.56 183 ASP A CA 1
ATOM 1466 C C . ASP A 1 183 ? 14.865 6.603 7.859 1.00 87.56 183 ASP A C 1
ATOM 1468 O O . ASP A 1 183 ? 15.756 6.696 8.705 1.00 87.56 183 ASP A O 1
ATOM 1472 N N . TYR A 1 184 ? 15.017 5.878 6.750 1.00 86.69 184 TYR A N 1
ATOM 1473 C CA . TYR A 1 184 ? 16.221 5.116 6.416 1.00 86.69 184 TYR A CA 1
ATOM 1474 C C . TYR A 1 184 ? 17.466 5.991 6.190 1.00 86.69 184 TYR A C 1
ATOM 1476 O O . TYR A 1 184 ? 18.580 5.461 6.168 1.00 86.69 184 TYR A O 1
ATOM 1484 N N . LYS A 1 185 ? 17.308 7.313 6.048 1.00 86.56 185 LYS A N 1
ATOM 1485 C CA . LYS A 1 185 ? 18.405 8.278 5.882 1.00 86.56 185 LYS A CA 1
ATOM 1486 C C . LYS A 1 185 ? 18.990 8.764 7.210 1.00 86.56 185 LYS A C 1
ATOM 1488 O O . LYS A 1 185 ? 20.027 9.424 7.205 1.00 86.56 185 LYS A O 1
ATOM 1493 N N . GLN A 1 186 ? 18.374 8.437 8.349 1.00 85.81 186 GLN A N 1
ATOM 1494 C CA . GLN A 1 186 ? 18.901 8.816 9.660 1.00 85.81 186 GLN A CA 1
ATOM 1495 C C . GLN A 1 186 ? 20.099 7.946 10.058 1.00 85.81 186 GLN A C 1
ATOM 1497 O O . GLN A 1 186 ? 20.043 6.719 10.019 1.00 85.81 186 GLN A O 1
ATOM 1502 N N . ASN A 1 187 ? 21.178 8.585 10.518 1.00 80.38 187 ASN A N 1
ATOM 1503 C CA . ASN A 1 187 ? 22.391 7.886 10.967 1.00 80.38 187 ASN A CA 1
ATOM 1504 C C . ASN A 1 187 ? 22.149 6.997 12.204 1.00 80.38 187 ASN A C 1
ATOM 1506 O O . ASN A 1 187 ? 22.756 5.936 12.324 1.00 80.38 187 ASN A O 1
ATOM 1510 N N . ASN A 1 188 ? 21.244 7.420 13.096 1.00 85.25 188 ASN A N 1
ATOM 1511 C CA . ASN A 1 188 ? 20.962 6.786 14.389 1.00 85.25 188 ASN A CA 1
ATOM 1512 C C . ASN A 1 188 ? 19.511 6.267 14.476 1.00 85.25 188 ASN A C 1
ATOM 1514 O O . ASN A 1 188 ? 18.848 6.466 15.492 1.00 85.25 188 ASN A O 1
ATOM 1518 N N . LEU A 1 189 ? 18.997 5.652 13.404 1.00 91.81 189 LEU A N 1
ATOM 1519 C CA . LEU A 1 189 ? 17.652 5.064 13.395 1.00 91.81 189 LEU A CA 1
ATOM 1520 C C . LEU A 1 189 ? 17.476 3.944 14.440 1.00 91.81 189 LEU A C 1
ATOM 1522 O O . LEU A 1 189 ? 18.377 3.127 14.637 1.00 91.81 189 LEU A O 1
ATOM 1526 N N . ASP A 1 190 ? 16.281 3.852 15.029 1.00 93.94 190 ASP A N 1
ATOM 1527 C CA . ASP A 1 190 ? 15.856 2.747 15.900 1.00 93.94 190 ASP A CA 1
ATOM 1528 C C . ASP A 1 190 ? 14.489 2.207 15.431 1.00 93.94 190 ASP A C 1
ATOM 1530 O O . ASP A 1 190 ? 13.442 2.532 15.999 1.00 93.94 190 ASP A O 1
ATOM 1534 N N . PRO A 1 191 ? 14.470 1.360 14.384 1.00 94.50 191 PRO A N 1
ATOM 1535 C CA . PRO A 1 191 ? 13.222 0.875 13.806 1.00 94.50 191 PRO A CA 1
ATOM 1536 C C . PRO A 1 191 ? 12.442 -0.058 14.733 1.00 94.50 191 PRO A C 1
ATOM 1538 O O . PRO A 1 191 ? 11.259 -0.288 14.498 1.00 94.50 191 PRO A O 1
ATOM 1541 N N . HIS A 1 192 ? 13.065 -0.596 15.788 1.00 95.19 192 HIS A N 1
ATOM 1542 C CA . HIS A 1 192 ? 12.321 -1.326 16.809 1.00 95.19 192 HIS A CA 1
ATOM 1543 C C . HIS A 1 192 ? 11.487 -0.353 17.646 1.00 95.19 192 HIS A C 1
ATOM 1545 O O . HIS A 1 192 ? 10.276 -0.540 17.772 1.00 95.19 192 HIS A O 1
ATOM 1551 N N . LYS A 1 193 ? 12.102 0.714 18.165 1.00 93.69 193 LYS A N 1
ATOM 1552 C CA . LYS A 1 193 ? 11.419 1.761 18.937 1.00 93.69 193 LYS A CA 1
ATOM 1553 C C . LYS A 1 193 ? 10.343 2.483 18.129 1.00 93.69 193 LYS A C 1
ATOM 1555 O O . LYS A 1 193 ? 9.248 2.674 18.651 1.00 93.69 193 LYS A O 1
ATOM 1560 N N . ASP A 1 194 ? 10.617 2.850 16.880 1.00 93.81 194 ASP A N 1
ATOM 1561 C CA . ASP A 1 194 ? 9.660 3.584 16.038 1.00 93.81 194 ASP A CA 1
ATOM 1562 C C . ASP A 1 194 ? 8.387 2.763 15.785 1.00 93.81 194 ASP A C 1
ATOM 1564 O O . ASP A 1 194 ? 7.270 3.257 15.965 1.00 93.81 194 ASP A O 1
ATOM 1568 N N . ILE A 1 195 ? 8.553 1.479 15.440 1.00 94.75 195 ILE A N 1
ATOM 1569 C CA . ILE A 1 195 ? 7.437 0.544 15.257 1.00 94.75 195 ILE A CA 1
ATOM 1570 C C . ILE A 1 195 ? 6.708 0.320 16.588 1.00 94.75 195 ILE A C 1
ATOM 1572 O O . ILE A 1 195 ? 5.482 0.388 16.612 1.00 94.75 195 ILE A O 1
ATOM 1576 N N . ILE A 1 196 ? 7.415 0.101 17.704 1.00 94.12 196 ILE A N 1
ATOM 1577 C CA . ILE A 1 196 ? 6.773 -0.074 19.020 1.00 94.12 196 ILE A CA 1
ATOM 1578 C C . ILE A 1 196 ? 5.926 1.154 19.379 1.00 94.12 196 ILE A C 1
ATOM 1580 O O . ILE A 1 196 ? 4.749 0.993 19.690 1.00 94.12 196 ILE A O 1
ATOM 1584 N N . ASN A 1 197 ? 6.471 2.368 19.258 1.00 92.81 197 ASN A N 1
ATOM 1585 C CA . ASN A 1 197 ? 5.756 3.613 19.551 1.00 92.81 197 ASN A CA 1
ATOM 1586 C C . ASN A 1 197 ? 4.477 3.754 18.714 1.00 92.81 197 ASN A C 1
ATOM 1588 O O . ASN A 1 197 ? 3.400 3.979 19.270 1.00 92.81 197 ASN A O 1
ATOM 1592 N N . PHE A 1 198 ? 4.581 3.560 17.395 1.00 93.31 198 PHE A N 1
ATOM 1593 C CA . PHE A 1 198 ? 3.442 3.629 16.480 1.00 93.31 198 PHE A CA 1
ATOM 1594 C C . PHE A 1 198 ? 2.336 2.627 16.850 1.00 93.31 198 PHE A C 1
ATOM 1596 O O . PHE A 1 198 ? 1.163 2.992 16.960 1.00 93.31 198 PHE A O 1
ATOM 1603 N N . ILE A 1 199 ? 2.696 1.358 17.071 1.00 94.69 199 ILE A N 1
ATOM 1604 C CA . ILE A 1 199 ? 1.715 0.304 17.361 1.00 94.69 199 ILE A CA 1
ATOM 1605 C C . ILE A 1 199 ? 1.101 0.494 18.753 1.00 94.69 199 ILE A C 1
ATOM 1607 O O . ILE A 1 199 ? -0.104 0.302 18.917 1.00 94.69 199 ILE A O 1
ATOM 1611 N N . THR A 1 200 ? 1.889 0.910 19.751 1.00 92.44 200 THR A N 1
ATOM 1612 C CA . THR A 1 200 ? 1.383 1.243 21.090 1.00 92.44 200 THR A CA 1
ATOM 1613 C C . THR A 1 200 ? 0.393 2.406 21.034 1.00 92.44 200 THR A C 1
ATOM 1615 O O . THR A 1 200 ? -0.664 2.312 21.659 1.00 92.44 200 THR A O 1
ATOM 1618 N N . PHE A 1 201 ? 0.662 3.451 20.243 1.00 91.81 201 PHE A N 1
ATOM 1619 C CA . PHE A 1 201 ? -0.302 4.529 20.008 1.00 91.81 201 PHE A CA 1
ATOM 1620 C C . PHE A 1 201 ? -1.618 3.989 19.424 1.00 91.81 201 PHE A C 1
ATOM 1622 O O . PHE A 1 201 ? -2.668 4.173 20.047 1.00 91.81 201 PHE A O 1
ATOM 1629 N N . LEU A 1 202 ? -1.573 3.253 18.306 1.00 94.12 202 LEU A N 1
ATOM 1630 C CA . LEU A 1 202 ? -2.782 2.701 17.677 1.00 94.12 202 LEU A CA 1
ATOM 1631 C C . LEU A 1 202 ? -3.571 1.767 18.609 1.00 94.12 202 LEU A C 1
ATOM 1633 O O . LEU A 1 202 ? -4.799 1.809 18.625 1.00 94.12 202 LEU A O 1
ATOM 1637 N N . TYR A 1 203 ? -2.892 0.938 19.404 1.00 93.06 203 TYR A N 1
ATOM 1638 C CA . TYR A 1 203 ? -3.543 0.030 20.355 1.00 93.06 203 TYR A CA 1
ATOM 1639 C C . TYR A 1 203 ? -4.139 0.771 21.564 1.00 93.06 203 TYR A C 1
ATOM 1641 O O . TYR A 1 203 ? -5.170 0.355 22.094 1.00 93.06 203 TYR A O 1
ATOM 1649 N N . SER A 1 204 ? -3.548 1.896 21.985 1.00 89.81 204 SER A N 1
ATOM 1650 C CA . SER A 1 204 ? -4.071 2.705 23.098 1.00 89.81 204 SER A CA 1
ATOM 1651 C C . SER A 1 204 ? -5.454 3.301 22.798 1.00 89.81 204 SER A C 1
ATOM 1653 O O . SER A 1 204 ? -6.333 3.285 23.670 1.00 89.81 204 SER A O 1
ATOM 1655 N N . ILE A 1 205 ? -5.671 3.742 21.551 1.00 91.75 205 ILE A N 1
ATOM 1656 C CA . ILE A 1 205 ? -6.918 4.355 21.066 1.00 91.75 205 ILE A CA 1
ATOM 1657 C C . ILE A 1 205 ? -7.957 3.335 20.576 1.00 91.75 205 ILE A C 1
ATOM 1659 O O . ILE A 1 205 ? -9.026 3.737 20.126 1.00 91.75 205 ILE A O 1
ATOM 1663 N N . LEU A 1 206 ? -7.679 2.032 20.663 1.00 91.88 206 LEU A N 1
ATOM 1664 C CA . LEU A 1 206 ? -8.548 0.962 20.168 1.00 91.88 206 LEU A CA 1
ATOM 1665 C C . LEU A 1 206 ? -9.582 0.523 21.220 1.00 91.88 206 LEU A C 1
ATOM 1667 O O . LEU A 1 206 ? -9.247 0.327 22.394 1.00 91.88 206 LEU A O 1
ATOM 1671 N N . LYS A 1 207 ? -10.845 0.329 20.818 1.00 90.06 207 LYS A N 1
ATOM 1672 C CA . LYS A 1 207 ? -11.878 -0.247 21.697 1.00 90.06 207 LYS A CA 1
ATOM 1673 C C . LYS A 1 207 ? -11.556 -1.707 22.050 1.00 90.06 207 LYS A C 1
ATOM 1675 O O . LYS A 1 207 ? -11.027 -2.441 21.214 1.00 90.06 207 LYS A O 1
ATOM 1680 N N . PRO A 1 208 ? -11.973 -2.191 23.232 1.00 87.19 208 PRO A N 1
ATOM 1681 C CA . PRO A 1 208 ? -12.158 -3.619 23.471 1.00 87.19 208 PRO A CA 1
ATOM 1682 C C . PRO A 1 208 ? -13.057 -4.252 22.395 1.00 87.19 208 PRO A C 1
ATOM 1684 O O . PRO A 1 208 ? -14.170 -3.786 22.160 1.00 87.19 208 PRO A O 1
ATOM 1687 N N . GLY A 1 209 ? -12.560 -5.298 21.734 1.00 87.62 209 GLY A N 1
ATOM 1688 C CA . GLY A 1 209 ? -13.175 -5.934 20.564 1.00 87.62 209 GLY A CA 1
ATOM 1689 C C . GLY A 1 209 ? -12.725 -5.386 19.202 1.00 87.62 209 GLY A C 1
ATOM 1690 O O . GLY A 1 209 ? -12.959 -6.052 18.201 1.00 87.62 209 GLY A O 1
ATOM 1691 N N . GLY A 1 210 ? -12.063 -4.226 19.147 1.00 92.88 210 GLY A N 1
ATOM 1692 C CA . GLY A 1 210 ? -11.596 -3.620 17.896 1.00 92.88 210 GLY A CA 1
ATOM 1693 C C . GLY A 1 210 ? -10.301 -4.225 17.340 1.00 92.88 210 GLY A C 1
ATOM 1694 O O . GLY A 1 210 ? -9.594 -4.969 18.036 1.00 92.88 210 GLY A O 1
ATOM 1695 N N . ALA A 1 211 ? -9.966 -3.860 16.096 1.00 96.81 211 ALA A N 1
ATOM 1696 C CA . ALA A 1 211 ? -8.767 -4.329 15.391 1.00 96.81 211 ALA A CA 1
ATOM 1697 C C . ALA A 1 211 ? -7.956 -3.236 14.662 1.00 96.81 211 ALA A C 1
ATOM 1699 O O . ALA A 1 211 ? -8.477 -2.207 14.237 1.00 96.81 211 ALA A O 1
ATOM 1700 N N . ILE A 1 212 ? -6.663 -3.511 14.475 1.00 97.81 212 ILE A N 1
ATOM 1701 C CA . ILE A 1 212 ? -5.703 -2.763 13.654 1.00 97.81 212 ILE A CA 1
ATOM 1702 C C . ILE A 1 212 ? -5.267 -3.673 12.506 1.00 97.81 212 ILE A C 1
ATOM 1704 O O . ILE A 1 212 ? -4.702 -4.742 12.751 1.00 97.81 212 ILE A O 1
ATOM 1708 N N . TYR A 1 213 ? -5.473 -3.242 11.266 1.00 98.12 213 TYR A N 1
ATOM 1709 C CA . TYR A 1 213 ? -5.059 -3.951 10.062 1.00 98.12 213 TYR A CA 1
ATOM 1710 C C . TYR A 1 213 ? -3.893 -3.237 9.374 1.00 98.12 213 TYR A C 1
ATOM 1712 O O . TYR A 1 213 ? -4.052 -2.159 8.798 1.00 98.12 213 TYR A O 1
ATOM 1720 N N . ILE A 1 214 ? -2.720 -3.866 9.410 1.00 96.94 214 ILE A N 1
ATOM 1721 C CA . ILE A 1 214 ? -1.487 -3.390 8.773 1.00 96.94 214 ILE A CA 1
ATOM 1722 C C . ILE A 1 214 ? -1.204 -4.243 7.541 1.00 96.94 214 ILE A C 1
ATOM 1724 O O . ILE A 1 214 ? -1.330 -5.467 7.588 1.00 96.94 214 ILE A O 1
ATOM 1728 N N . ALA A 1 215 ? -0.821 -3.603 6.437 1.00 94.50 215 ALA A N 1
ATOM 1729 C CA . ALA A 1 215 ? -0.661 -4.277 5.151 1.00 94.50 215 ALA A CA 1
ATOM 1730 C C . ALA A 1 215 ? 0.520 -3.689 4.362 1.00 94.50 215 ALA A C 1
ATOM 1732 O O . ALA A 1 215 ? 0.547 -2.485 4.109 1.00 94.50 215 ALA A O 1
ATOM 1733 N N . TYR A 1 216 ? 1.511 -4.495 3.973 1.00 91.56 216 TYR A N 1
ATOM 1734 C CA . TYR A 1 216 ? 2.698 -4.015 3.255 1.00 91.56 216 TYR A CA 1
ATOM 1735 C C . TYR A 1 216 ? 3.347 -5.073 2.360 1.00 91.56 216 TYR A C 1
ATOM 1737 O O . TYR A 1 216 ? 3.395 -6.247 2.695 1.00 91.56 216 TYR A O 1
ATOM 1745 N N . ARG A 1 217 ? 3.909 -4.658 1.217 1.00 88.25 217 ARG A N 1
ATOM 1746 C CA . ARG A 1 217 ? 4.835 -5.494 0.433 1.00 88.25 217 ARG A CA 1
ATOM 1747 C C . ARG A 1 217 ? 6.106 -5.783 1.223 1.00 88.25 217 ARG A C 1
ATOM 1749 O O . ARG A 1 217 ? 6.671 -4.866 1.823 1.00 88.25 217 ARG A O 1
ATOM 1756 N N . ASP A 1 218 ? 6.557 -7.023 1.126 1.00 85.50 218 ASP A N 1
ATOM 1757 C CA . ASP A 1 218 ? 7.876 -7.493 1.529 1.00 85.50 218 ASP A CA 1
ATOM 1758 C C . ASP A 1 218 ? 8.886 -7.159 0.419 1.00 85.50 218 ASP A C 1
ATOM 1760 O O . ASP A 1 218 ? 8.924 -7.811 -0.624 1.00 85.50 218 ASP A O 1
ATOM 1764 N N . GLN A 1 219 ? 9.665 -6.098 0.634 1.00 77.50 219 GLN A N 1
ATOM 1765 C CA . GLN A 1 219 ? 10.604 -5.558 -0.356 1.00 77.50 219 GLN A CA 1
ATOM 1766 C C . GLN A 1 219 ? 11.961 -6.271 -0.364 1.00 77.50 219 GLN A C 1
ATOM 1768 O O . GLN A 1 219 ? 12.678 -6.177 -1.356 1.00 77.50 219 GLN A O 1
ATOM 1773 N N . ASP A 1 220 ? 12.305 -7.033 0.679 1.00 76.38 220 ASP A N 1
ATOM 1774 C CA . ASP A 1 220 ? 13.512 -7.871 0.648 1.00 76.38 220 ASP A CA 1
ATOM 1775 C C . ASP A 1 220 ? 13.322 -9.064 -0.301 1.00 76.38 220 ASP A C 1
ATOM 1777 O O . ASP A 1 220 ? 14.294 -9.687 -0.728 1.00 76.38 220 ASP A O 1
ATOM 1781 N N . GLN A 1 221 ? 12.072 -9.400 -0.637 1.00 71.94 221 GLN A N 1
ATOM 1782 C CA . GLN A 1 221 ? 11.699 -10.546 -1.469 1.00 71.94 221 GLN A CA 1
ATOM 1783 C C . GLN A 1 221 ? 10.973 -10.163 -2.773 1.00 71.94 221 GLN A C 1
ATOM 1785 O O . GLN A 1 221 ? 10.639 -11.062 -3.545 1.00 71.94 221 GLN A O 1
ATOM 1790 N N . ASP A 1 222 ? 10.728 -8.873 -3.046 1.00 80.00 222 ASP A N 1
ATOM 1791 C CA . ASP A 1 222 ? 10.163 -8.413 -4.325 1.00 80.00 222 ASP A CA 1
ATOM 1792 C C . ASP A 1 222 ? 11.230 -7.899 -5.313 1.00 80.00 222 ASP A C 1
ATOM 1794 O O . ASP A 1 222 ? 12.359 -7.559 -4.944 1.00 80.00 222 ASP A O 1
ATOM 1798 N N . PHE A 1 223 ? 10.878 -7.910 -6.603 1.00 82.06 223 PHE A N 1
ATOM 1799 C CA . PHE A 1 223 ? 11.721 -7.436 -7.710 1.00 82.06 223 PHE A CA 1
ATOM 1800 C C . PHE A 1 223 ? 12.235 -6.012 -7.485 1.00 82.06 223 PHE A C 1
ATOM 1802 O O . PHE A 1 223 ? 13.431 -5.751 -7.626 1.00 82.06 223 PHE A O 1
ATOM 1809 N N . GLY A 1 224 ? 11.319 -5.110 -7.124 1.00 83.94 224 GLY A N 1
ATOM 1810 C CA . GLY A 1 224 ? 11.596 -3.688 -7.007 1.00 83.94 224 GLY A CA 1
ATOM 1811 C C . GLY A 1 224 ? 12.629 -3.415 -5.924 1.00 83.94 224 GLY A C 1
ATOM 1812 O O . GLY A 1 224 ? 13.659 -2.813 -6.212 1.00 83.94 224 GLY A O 1
ATOM 1813 N N . GLY A 1 225 ? 12.416 -3.911 -4.705 1.00 83.75 225 GLY A N 1
ATOM 1814 C CA . GLY A 1 225 ? 13.364 -3.734 -3.605 1.00 83.75 225 GLY A CA 1
ATOM 1815 C C . GLY A 1 225 ? 14.739 -4.334 -3.904 1.00 83.75 225 GLY A C 1
ATOM 1816 O O . GLY A 1 225 ? 15.749 -3.671 -3.674 1.00 83.75 225 GLY A O 1
ATOM 1817 N N . ASN A 1 226 ? 14.798 -5.525 -4.510 1.00 84.12 226 ASN A N 1
ATOM 1818 C CA . ASN A 1 226 ? 16.068 -6.178 -4.851 1.00 84.12 226 ASN A CA 1
ATOM 1819 C C . ASN A 1 226 ? 16.867 -5.453 -5.948 1.00 84.12 226 ASN A C 1
ATOM 1821 O O . ASN A 1 226 ? 18.091 -5.373 -5.848 1.00 84.12 226 ASN A O 1
ATOM 1825 N N . VAL A 1 227 ? 16.221 -4.904 -6.982 1.00 88.75 227 VAL A N 1
ATOM 1826 C CA . VAL A 1 227 ? 16.934 -4.157 -8.039 1.00 88.75 227 VAL A CA 1
ATOM 1827 C C . VAL A 1 227 ? 17.216 -2.712 -7.625 1.00 88.75 227 VAL A C 1
ATOM 1829 O O . VAL A 1 227 ? 18.291 -2.199 -7.931 1.00 88.75 227 VAL A O 1
ATOM 1832 N N . GLN A 1 228 ? 16.332 -2.075 -6.847 1.00 87.06 228 GLN A N 1
ATOM 1833 C CA . GLN A 1 228 ? 16.629 -0.775 -6.235 1.00 87.06 228 GLN A CA 1
ATOM 1834 C C . GLN A 1 228 ? 17.840 -0.895 -5.300 1.00 87.06 228 GLN A C 1
ATOM 1836 O O . GLN A 1 228 ? 18.769 -0.109 -5.436 1.00 87.06 228 GLN A O 1
ATOM 1841 N N . LYS A 1 229 ? 17.902 -1.918 -4.434 1.00 84.38 229 LYS A N 1
ATOM 1842 C CA . LYS A 1 229 ? 19.084 -2.221 -3.609 1.00 84.38 229 LYS A CA 1
ATOM 1843 C C . LYS A 1 229 ? 20.376 -2.213 -4.437 1.00 84.38 229 LYS A C 1
ATOM 1845 O O . LYS A 1 229 ? 21.295 -1.467 -4.109 1.00 84.38 229 LYS A O 1
ATOM 1850 N N . LYS A 1 230 ? 20.421 -3.017 -5.508 1.00 88.06 230 LYS A N 1
ATOM 1851 C CA . LYS A 1 230 ? 21.598 -3.141 -6.384 1.00 88.06 230 LYS A CA 1
ATOM 1852 C C . LYS A 1 230 ? 22.019 -1.792 -6.956 1.00 88.06 230 LYS A C 1
ATOM 1854 O O . LYS A 1 230 ? 23.202 -1.500 -6.960 1.00 88.06 230 LYS A O 1
ATOM 1859 N N . TYR A 1 231 ? 21.078 -0.939 -7.357 1.00 90.00 231 TYR A N 1
ATOM 1860 C CA . TYR A 1 231 ? 21.401 0.406 -7.840 1.00 90.00 231 TYR A CA 1
ATOM 1861 C C . TYR A 1 231 ? 22.115 1.266 -6.778 1.00 90.00 231 TYR A C 1
ATOM 1863 O O . TYR A 1 231 ? 23.155 1.866 -7.053 1.00 90.00 231 TYR A O 1
ATOM 1871 N N . TYR A 1 232 ? 21.612 1.278 -5.539 1.00 86.06 232 TYR A N 1
ATOM 1872 C CA . TYR A 1 232 ? 22.224 2.049 -4.450 1.00 86.06 232 TYR A CA 1
ATOM 1873 C C . TYR A 1 232 ? 23.589 1.486 -4.003 1.00 86.06 232 TYR A C 1
ATOM 1875 O O . TYR A 1 232 ? 24.462 2.264 -3.627 1.00 86.06 232 TYR A O 1
ATOM 1883 N N . GLU A 1 233 ? 23.815 0.169 -4.074 1.00 85.94 233 GLU A N 1
ATOM 1884 C CA . GLU A 1 233 ? 25.112 -0.460 -3.759 1.00 85.94 233 GLU A CA 1
ATOM 1885 C C . GLU A 1 233 ? 26.130 -0.351 -4.917 1.00 85.94 233 GLU A C 1
ATOM 1887 O O . GLU A 1 233 ? 27.257 0.112 -4.726 1.00 85.94 233 GLU A O 1
ATOM 1892 N N . GLU A 1 234 ? 25.737 -0.768 -6.124 1.00 88.44 234 GLU A N 1
ATOM 1893 C CA . GLU A 1 234 ? 26.609 -0.948 -7.294 1.00 88.44 234 GLU A CA 1
ATOM 1894 C C . GLU A 1 234 ? 26.871 0.364 -8.060 1.00 88.44 234 GLU A C 1
ATOM 1896 O O . GLU A 1 234 ? 27.942 0.496 -8.649 1.00 88.44 234 GLU A O 1
ATOM 1901 N N . VAL A 1 235 ? 25.936 1.330 -8.050 1.00 90.25 235 VAL A N 1
ATOM 1902 C CA . VAL A 1 235 ? 26.028 2.581 -8.842 1.00 90.25 235 VAL A CA 1
ATOM 1903 C C . VAL A 1 235 ? 26.225 3.823 -7.969 1.00 90.25 235 VAL A C 1
ATOM 1905 O O . VAL A 1 235 ? 27.104 4.629 -8.260 1.00 90.25 235 VAL A O 1
ATOM 1908 N N . LEU A 1 236 ? 25.436 3.989 -6.900 1.00 88.62 236 LEU A N 1
ATOM 1909 C CA . LEU A 1 236 ? 25.531 5.170 -6.020 1.00 88.62 236 LEU A CA 1
ATOM 1910 C C . LEU A 1 236 ? 26.506 4.992 -4.841 1.00 88.62 236 LEU A C 1
ATOM 1912 O O . LEU A 1 236 ? 26.894 5.971 -4.208 1.00 88.62 236 LEU A O 1
ATOM 1916 N N . HIS A 1 237 ? 26.906 3.751 -4.541 1.00 87.50 237 HIS A N 1
ATOM 1917 C CA . HIS A 1 237 ? 27.780 3.379 -3.418 1.00 87.50 237 HIS A CA 1
ATOM 1918 C C . HIS A 1 237 ? 27.269 3.814 -2.023 1.00 87.50 237 HIS A C 1
ATOM 1920 O O . HIS A 1 237 ? 28.040 3.953 -1.069 1.00 87.50 237 HIS A O 1
ATOM 1926 N N . GLU A 1 238 ? 25.953 3.970 -1.859 1.00 85.31 238 GLU A N 1
ATOM 1927 C CA . GLU A 1 238 ? 25.293 4.382 -0.613 1.00 85.31 238 GLU A CA 1
ATOM 1928 C C . GLU A 1 238 ? 25.056 3.191 0.340 1.00 85.31 238 GLU A C 1
ATOM 1930 O O . GLU A 1 238 ? 23.949 2.952 0.825 1.00 85.31 238 GLU A O 1
ATOM 1935 N N . TYR A 1 239 ? 26.110 2.423 0.644 1.00 80.00 239 TYR A N 1
ATOM 1936 C CA . TYR A 1 239 ? 26.032 1.172 1.421 1.00 80.00 239 TYR A CA 1
ATOM 1937 C C . TYR A 1 239 ? 25.290 1.303 2.766 1.00 80.00 239 TYR A C 1
ATOM 1939 O O . TYR A 1 239 ? 24.552 0.399 3.164 1.00 80.00 239 TYR A O 1
ATOM 1947 N N . ASN A 1 240 ? 25.445 2.439 3.456 1.00 84.00 240 ASN A N 1
ATOM 1948 C CA . ASN A 1 240 ? 24.754 2.722 4.720 1.00 84.00 240 ASN A CA 1
ATOM 1949 C C . ASN A 1 240 ? 23.225 2.757 4.555 1.00 84.00 240 ASN A C 1
ATOM 1951 O O . ASN A 1 240 ? 22.496 2.310 5.441 1.00 84.00 240 ASN A O 1
ATOM 1955 N N . LEU A 1 241 ? 22.739 3.257 3.416 1.00 83.56 241 LEU A N 1
ATOM 1956 C CA . LEU A 1 241 ? 21.316 3.418 3.140 1.00 83.56 241 LEU A CA 1
ATOM 1957 C C . LEU A 1 241 ? 20.643 2.049 2.982 1.00 83.56 241 LEU A C 1
ATOM 1959 O O . LEU A 1 241 ? 19.622 1.789 3.625 1.00 83.56 241 LEU A O 1
ATOM 1963 N N . PHE A 1 242 ? 21.254 1.128 2.226 1.00 77.81 242 PHE A N 1
ATOM 1964 C CA . PHE A 1 242 ? 20.753 -0.248 2.164 1.00 77.81 242 PHE A CA 1
ATOM 1965 C C . PHE A 1 242 ? 20.810 -0.943 3.537 1.00 77.81 242 PHE A C 1
ATOM 1967 O O . PHE A 1 242 ? 19.825 -1.560 3.945 1.00 77.81 242 PHE A O 1
ATOM 1974 N N . GLN A 1 243 ? 21.911 -0.811 4.290 1.00 85.25 243 GLN A N 1
ATOM 1975 C CA . GLN A 1 243 ? 22.000 -1.396 5.636 1.00 85.25 243 GLN A CA 1
ATOM 1976 C C . GLN A 1 243 ? 20.885 -0.895 6.564 1.00 85.25 243 GLN A C 1
ATOM 1978 O O . GLN A 1 243 ? 20.369 -1.662 7.377 1.00 85.25 243 GLN A O 1
ATOM 1983 N N . ASN A 1 244 ? 20.482 0.369 6.444 1.00 88.75 244 ASN A N 1
ATOM 1984 C CA . ASN A 1 244 ? 19.369 0.924 7.207 1.00 88.75 244 ASN A CA 1
ATOM 1985 C C . ASN A 1 244 ? 18.022 0.322 6.781 1.00 88.75 244 ASN A C 1
ATOM 1987 O O . ASN A 1 244 ? 17.242 -0.072 7.646 1.00 88.75 244 ASN A O 1
ATOM 1991 N N . ILE A 1 245 ? 17.776 0.144 5.479 1.00 86.06 245 ILE A N 1
ATOM 1992 C CA . ILE A 1 245 ? 16.578 -0.553 4.976 1.00 86.06 245 ILE A CA 1
ATOM 1993 C C . ILE A 1 245 ? 16.522 -2.006 5.471 1.00 86.06 245 ILE A C 1
ATOM 1995 O O . ILE A 1 245 ? 15.465 -2.444 5.923 1.00 86.06 245 ILE A O 1
ATOM 1999 N N . ALA A 1 246 ? 17.650 -2.721 5.484 1.00 86.56 246 ALA A N 1
ATOM 2000 C CA . ALA A 1 246 ? 17.727 -4.082 6.018 1.00 86.56 246 ALA A CA 1
ATOM 2001 C C . ALA A 1 246 ? 17.377 -4.145 7.520 1.00 86.56 246 ALA A C 1
ATOM 2003 O O . ALA A 1 246 ? 16.572 -4.984 7.922 1.00 86.56 246 ALA A O 1
ATOM 2004 N N . LYS A 1 247 ? 17.900 -3.221 8.347 1.00 91.00 247 LYS A N 1
ATOM 2005 C CA . LYS A 1 247 ? 17.523 -3.103 9.776 1.00 91.00 247 LYS A CA 1
ATOM 2006 C C . LYS A 1 247 ? 16.020 -2.854 9.941 1.00 91.00 247 LYS A C 1
ATOM 2008 O O . LYS A 1 247 ? 15.379 -3.469 10.790 1.00 91.00 247 LYS A O 1
ATOM 2013 N N . ILE A 1 248 ? 15.450 -1.963 9.126 1.00 91.50 248 ILE A N 1
ATOM 2014 C CA . ILE A 1 248 ? 14.023 -1.623 9.166 1.00 91.50 248 ILE A CA 1
ATOM 2015 C C . ILE A 1 248 ? 13.162 -2.838 8.789 1.00 91.50 248 ILE A C 1
ATOM 2017 O O . ILE A 1 248 ? 12.193 -3.144 9.484 1.00 91.50 248 ILE A O 1
ATOM 2021 N N . ASN A 1 249 ? 13.502 -3.559 7.719 1.00 90.00 249 ASN A N 1
ATOM 2022 C CA . ASN A 1 249 ? 12.743 -4.739 7.299 1.00 90.00 249 ASN A CA 1
ATOM 2023 C C . ASN A 1 249 ? 12.884 -5.899 8.299 1.00 90.00 249 ASN A C 1
ATOM 2025 O O . ASN A 1 249 ? 11.880 -6.533 8.623 1.00 90.00 249 ASN A O 1
ATOM 2029 N N . GLN A 1 250 ? 14.064 -6.094 8.898 1.00 92.12 250 GLN A N 1
ATOM 2030 C CA . GLN A 1 250 ? 14.261 -7.035 10.005 1.00 92.12 250 GLN A CA 1
ATOM 2031 C C . GLN A 1 250 ? 13.397 -6.685 11.231 1.00 92.12 250 GLN A C 1
ATOM 2033 O O . GLN A 1 250 ? 12.799 -7.578 11.833 1.00 92.12 250 GLN A O 1
ATOM 2038 N N . ALA A 1 251 ? 13.275 -5.401 11.585 1.00 94.69 251 ALA A N 1
ATOM 2039 C CA . ALA A 1 251 ? 12.406 -4.954 12.676 1.00 94.69 251 ALA A CA 1
ATOM 2040 C C . ALA A 1 251 ? 10.915 -5.190 12.367 1.00 94.69 251 ALA A C 1
ATOM 2042 O O . ALA A 1 251 ? 10.178 -5.664 13.232 1.00 94.69 251 ALA A O 1
ATOM 2043 N N . ARG A 1 252 ? 10.473 -4.937 11.123 1.00 93.75 252 ARG A N 1
ATOM 2044 C CA . ARG A 1 252 ? 9.108 -5.249 10.645 1.00 93.75 252 ARG A CA 1
ATOM 2045 C C . ARG A 1 252 ? 8.813 -6.752 10.715 1.00 93.75 252 ARG A C 1
ATOM 2047 O O . ARG A 1 252 ? 7.759 -7.147 11.207 1.00 93.75 252 ARG A O 1
ATOM 2054 N N . ASP A 1 253 ? 9.736 -7.587 10.250 1.00 92.69 253 ASP A N 1
ATOM 2055 C CA . ASP A 1 253 ? 9.629 -9.051 10.282 1.00 92.69 253 ASP A CA 1
ATOM 2056 C C . ASP A 1 253 ? 9.553 -9.593 11.724 1.00 92.69 253 ASP A C 1
ATOM 2058 O O . ASP A 1 253 ? 8.687 -10.407 12.047 1.00 92.69 253 ASP A O 1
ATOM 2062 N N . ASN A 1 254 ? 10.396 -9.078 12.622 1.00 94.81 254 ASN A N 1
ATOM 2063 C CA . ASN A 1 254 ? 10.418 -9.449 14.038 1.00 94.81 254 ASN A CA 1
ATOM 2064 C C . ASN A 1 254 ? 9.173 -8.987 14.815 1.00 94.81 254 ASN A C 1
ATOM 2066 O O . ASN A 1 254 ? 8.483 -9.805 15.426 1.00 94.81 254 ASN A O 1
ATOM 2070 N N . LEU A 1 255 ? 8.866 -7.688 14.794 1.00 95.62 255 LEU A N 1
ATOM 2071 C CA . LEU A 1 255 ? 7.779 -7.121 15.596 1.00 95.62 255 LEU A CA 1
ATOM 2072 C C . LEU A 1 255 ? 6.402 -7.459 15.026 1.00 95.62 255 LEU A C 1
ATOM 2074 O O . LEU A 1 255 ? 5.530 -7.881 15.785 1.00 95.62 255 LEU A O 1
ATOM 2078 N N . ILE A 1 256 ? 6.205 -7.291 13.715 1.00 94.25 256 ILE A N 1
ATOM 2079 C CA . ILE A 1 256 ? 4.886 -7.411 13.083 1.00 94.25 256 ILE A CA 1
ATOM 2080 C C . ILE A 1 256 ? 4.637 -8.840 12.597 1.00 94.25 256 ILE A C 1
ATOM 2082 O O . ILE A 1 256 ? 3.720 -9.479 13.100 1.00 94.25 256 ILE A O 1
ATOM 2086 N N . TYR A 1 257 ? 5.443 -9.385 11.677 1.00 92.94 257 TYR A N 1
ATOM 2087 C CA . TYR A 1 257 ? 5.129 -10.688 11.061 1.00 92.94 257 TYR A CA 1
ATOM 2088 C C . TYR A 1 257 ? 5.245 -11.875 12.031 1.00 92.94 257 TYR A C 1
ATOM 2090 O O . TYR A 1 257 ? 4.328 -12.698 12.103 1.00 92.94 257 TYR A O 1
ATOM 2098 N N . LYS A 1 258 ? 6.335 -11.943 12.807 1.00 93.56 258 LYS A N 1
ATOM 2099 C CA . LYS A 1 258 ? 6.522 -12.930 13.888 1.00 93.56 258 LYS A CA 1
ATOM 2100 C C . LYS A 1 258 ? 5.745 -12.576 15.164 1.00 93.56 258 LYS A C 1
ATOM 2102 O O . LYS A 1 258 ? 5.679 -13.396 16.074 1.00 93.56 258 LYS A O 1
ATOM 2107 N N . GLY A 1 259 ? 5.155 -11.381 15.235 1.00 94.19 259 GLY A N 1
ATOM 2108 C CA . GLY A 1 259 ? 4.241 -10.975 16.301 1.00 94.19 259 GLY A CA 1
ATOM 2109 C C . GLY A 1 259 ? 4.880 -10.596 17.640 1.00 94.19 259 GLY A C 1
ATOM 2110 O O . GLY A 1 259 ? 4.145 -10.485 18.620 1.00 94.19 259 GLY A O 1
ATOM 2111 N N . GLN A 1 260 ? 6.197 -10.355 17.717 1.00 95.56 260 GLN A N 1
ATOM 2112 C CA . GLN A 1 260 ? 6.867 -9.976 18.978 1.00 95.56 260 GLN A CA 1
ATOM 2113 C C . GLN A 1 260 ? 6.300 -8.690 19.605 1.00 95.56 260 GLN A C 1
ATOM 2115 O O . GLN A 1 260 ? 6.420 -8.486 20.810 1.00 95.56 260 GLN A O 1
ATOM 2120 N N . ILE A 1 261 ? 5.618 -7.844 18.823 1.00 94.94 261 ILE A N 1
ATOM 2121 C CA . ILE A 1 261 ? 4.911 -6.660 19.328 1.00 94.94 261 ILE A CA 1
ATOM 2122 C C . ILE A 1 261 ? 3.864 -6.985 20.411 1.00 94.94 261 ILE A C 1
ATOM 2124 O O . ILE A 1 261 ? 3.568 -6.134 21.248 1.00 94.94 261 ILE A O 1
ATOM 2128 N N . ILE A 1 262 ? 3.340 -8.216 20.444 1.00 92.94 262 ILE A N 1
ATOM 2129 C CA . ILE A 1 262 ? 2.381 -8.677 21.457 1.00 92.94 262 ILE A CA 1
ATOM 2130 C C . ILE A 1 262 ? 2.957 -8.583 22.873 1.00 92.94 262 ILE A C 1
ATOM 2132 O O . ILE A 1 262 ? 2.265 -8.093 23.760 1.00 92.94 262 ILE A O 1
ATOM 2136 N N . GLU A 1 263 ? 4.218 -8.963 23.089 1.00 89.56 263 GLU A N 1
ATOM 2137 C CA . GLU A 1 263 ? 4.848 -8.931 24.419 1.00 89.56 263 GLU A CA 1
ATOM 2138 C C . GLU A 1 263 ? 4.940 -7.494 24.962 1.00 89.56 263 GLU A C 1
ATOM 2140 O O . GLU A 1 263 ? 4.635 -7.232 26.128 1.00 89.56 263 GLU A O 1
ATOM 2145 N N . TYR A 1 264 ? 5.259 -6.534 24.087 1.00 89.19 264 TYR A N 1
ATOM 2146 C CA . TYR A 1 264 ? 5.265 -5.111 24.424 1.00 89.19 264 TYR A CA 1
ATOM 2147 C C . TYR A 1 264 ? 3.859 -4.590 24.742 1.00 89.19 264 TYR A C 1
ATOM 2149 O O . TYR A 1 264 ? 3.692 -3.874 25.729 1.00 89.19 264 TYR A O 1
ATOM 2157 N N . LEU A 1 265 ? 2.841 -4.962 23.959 1.00 89.81 265 LEU A N 1
ATOM 2158 C CA . LEU A 1 265 ? 1.454 -4.554 24.213 1.00 89.81 265 LEU A CA 1
ATOM 2159 C C . LEU A 1 265 ? 0.896 -5.166 25.509 1.00 89.81 265 LEU A C 1
ATOM 2161 O O . LEU A 1 265 ? 0.213 -4.471 26.257 1.00 89.81 265 LEU A O 1
ATOM 2165 N N . GLU A 1 266 ? 1.228 -6.420 25.828 1.00 86.88 266 GLU A N 1
ATOM 2166 C CA . GLU A 1 266 ? 0.876 -7.045 27.113 1.00 86.88 266 GLU A CA 1
ATOM 2167 C C . GLU A 1 266 ? 1.538 -6.333 28.299 1.00 86.88 266 GLU A C 1
ATOM 2169 O O . GLU A 1 266 ? 0.895 -6.138 29.327 1.00 86.88 266 GLU A O 1
ATOM 2174 N N . SER A 1 267 ? 2.777 -5.851 28.141 1.00 81.31 267 SER A N 1
ATOM 2175 C CA . SER A 1 267 ? 3.472 -5.050 29.165 1.00 81.31 267 SER A CA 1
ATOM 2176 C C . SER A 1 267 ? 2.871 -3.650 29.398 1.00 81.31 267 SER A C 1
ATOM 2178 O O . SER A 1 267 ? 3.324 -2.928 30.290 1.00 81.31 267 SER A O 1
ATOM 2180 N N . LYS A 1 268 ? 1.882 -3.246 28.585 1.00 73.25 268 LYS A N 1
ATOM 2181 C CA . LYS A 1 268 ? 1.278 -1.904 28.556 1.00 73.25 268 LYS A CA 1
ATOM 2182 C C . LYS A 1 268 ? -0.247 -1.879 28.718 1.00 73.25 268 LYS A C 1
ATOM 2184 O O . LYS A 1 268 ? -0.811 -0.788 28.719 1.00 73.25 268 LYS A O 1
ATOM 2189 N N . ASP A 1 269 ? -0.932 -3.020 28.849 1.00 65.56 269 ASP A N 1
ATOM 2190 C CA . ASP A 1 269 ? -2.405 -3.043 28.926 1.00 65.56 269 ASP A CA 1
ATOM 2191 C C . ASP A 1 269 ? -2.910 -2.725 30.353 1.00 65.56 269 ASP A C 1
ATOM 2193 O O . ASP A 1 269 ? -3.374 -3.591 31.099 1.00 65.56 269 ASP A O 1
ATOM 2197 N N . GLU A 1 270 ? -2.822 -1.444 30.732 1.00 58.50 270 GLU A N 1
ATOM 2198 C CA . GLU A 1 270 ? -3.301 -0.885 32.013 1.00 58.50 270 GLU A CA 1
ATOM 2199 C C . GLU A 1 270 ? -4.814 -1.109 32.253 1.00 58.50 270 GLU A C 1
ATOM 2201 O O . GLU A 1 270 ? -5.273 -1.042 33.393 1.00 58.50 270 GLU A O 1
ATOM 2206 N N . ASP A 1 271 ? -5.584 -1.463 31.211 1.00 54.12 271 ASP A N 1
ATOM 2207 C CA . ASP A 1 271 ? -7.022 -1.799 31.271 1.00 54.12 271 ASP A CA 1
ATOM 2208 C C . ASP A 1 271 ? -7.344 -3.027 32.171 1.00 54.12 271 ASP A C 1
ATOM 2210 O O . ASP A 1 271 ? -8.511 -3.261 32.510 1.00 54.12 271 ASP A O 1
ATOM 2214 N N . GLY A 1 272 ? -6.328 -3.801 32.586 1.00 48.75 272 GLY A N 1
ATOM 2215 C CA . GLY A 1 272 ? -6.360 -4.699 33.751 1.00 48.75 272 GLY A CA 1
ATOM 2216 C C . GLY A 1 272 ? -7.240 -5.949 33.616 1.00 48.75 272 GLY A C 1
ATOM 2217 O O . GLY A 1 272 ? -8.426 -5.931 33.942 1.00 48.75 272 GLY A O 1
ATOM 2218 N N . PHE A 1 273 ? -6.648 -7.075 33.192 1.00 50.19 273 PHE A N 1
ATOM 2219 C CA . PHE A 1 273 ? -7.270 -8.415 33.063 1.00 50.19 273 PHE A CA 1
ATOM 2220 C C . PHE A 1 273 ? -8.523 -8.534 32.169 1.00 50.19 273 PHE A C 1
ATOM 2222 O O . PHE A 1 273 ? -9.007 -9.647 31.964 1.00 50.19 273 PHE A O 1
ATOM 2229 N N . LYS A 1 274 ? -9.065 -7.439 31.624 1.00 64.81 274 LYS A N 1
ATOM 2230 C CA . LYS A 1 274 ? -10.285 -7.439 30.793 1.00 64.81 274 LYS A CA 1
ATOM 2231 C C . LYS A 1 274 ? -10.016 -7.738 29.323 1.00 64.81 274 LYS A C 1
ATOM 2233 O O . LYS A 1 274 ? -10.887 -8.294 28.654 1.00 64.81 274 LYS A O 1
ATOM 2238 N N . THR A 1 275 ? -8.832 -7.392 28.827 1.00 75.50 275 THR A N 1
ATOM 2239 C CA . THR A 1 275 ? -8.421 -7.587 27.433 1.00 75.50 275 THR A CA 1
ATOM 2240 C C . THR A 1 275 ? -7.045 -8.232 27.331 1.00 75.50 275 THR A C 1
ATOM 2242 O O . THR A 1 275 ? -6.271 -8.220 28.286 1.00 75.50 275 THR A O 1
ATOM 2245 N N . LYS A 1 276 ? -6.752 -8.820 26.170 1.00 85.50 276 LYS A N 1
ATOM 2246 C CA . LYS A 1 276 ? -5.416 -9.264 25.770 1.00 85.50 276 LYS A CA 1
ATOM 2247 C C . LYS A 1 276 ? -5.210 -8.966 24.277 1.00 85.50 276 LYS A C 1
ATOM 2249 O O . LYS A 1 276 ? -6.122 -9.242 23.488 1.00 85.50 276 LYS A O 1
ATOM 2254 N N . PRO A 1 277 ? -4.044 -8.447 23.861 1.00 90.75 277 PRO A N 1
ATOM 2255 C CA . PRO A 1 277 ? -3.718 -8.309 22.449 1.00 90.75 277 PRO A CA 1
ATOM 2256 C C . PRO A 1 277 ? -3.585 -9.690 21.784 1.00 90.75 277 PRO A C 1
ATOM 2258 O O . PRO A 1 277 ? -3.025 -10.630 22.352 1.00 90.75 277 PRO A O 1
ATOM 2261 N N . LYS A 1 278 ? -4.082 -9.816 20.553 1.00 92.19 278 LYS A N 1
ATOM 2262 C CA . LYS A 1 278 ? -3.898 -10.993 19.689 1.00 92.19 278 LYS A CA 1
ATOM 2263 C C . LYS A 1 278 ? -3.555 -10.535 18.278 1.00 92.19 278 LYS A C 1
ATOM 2265 O O . LYS A 1 278 ? -4.268 -9.690 17.743 1.00 92.19 278 LYS A O 1
ATOM 2270 N N . ILE A 1 279 ? -2.535 -11.132 17.662 1.00 93.81 279 ILE A N 1
ATOM 2271 C CA . ILE A 1 279 ? -2.181 -10.906 16.257 1.00 93.81 279 ILE A CA 1
ATOM 2272 C C . ILE A 1 279 ? -2.488 -12.140 15.395 1.00 93.81 279 ILE A C 1
ATOM 2274 O O . ILE A 1 279 ? -2.265 -13.277 15.809 1.00 93.81 279 ILE A O 1
ATOM 2278 N N . GLU A 1 280 ? -3.008 -11.908 14.193 1.00 94.31 280 GLU A N 1
ATOM 2279 C CA . GLU A 1 280 ? -3.109 -12.874 13.096 1.00 94.31 280 GLU A CA 1
ATOM 2280 C C . GLU A 1 280 ? -2.303 -12.319 11.912 1.00 94.31 280 GLU A C 1
ATOM 2282 O O . GLU A 1 280 ? -2.597 -11.221 11.437 1.00 94.31 280 GLU A O 1
ATOM 2287 N N . THR A 1 281 ? -1.282 -13.041 11.440 1.00 93.56 281 THR A N 1
ATOM 2288 C CA . THR A 1 281 ? -0.416 -12.598 10.331 1.00 93.56 281 THR A CA 1
ATOM 2289 C C . THR A 1 281 ? -0.524 -13.532 9.128 1.00 93.56 281 THR A C 1
ATOM 2291 O O . THR A 1 281 ? -0.721 -14.740 9.268 1.00 93.56 281 THR A O 1
ATOM 2294 N N . LEU A 1 282 ? -0.430 -12.968 7.921 1.00 91.81 282 LEU A N 1
ATOM 2295 C CA . LEU A 1 282 ? -0.482 -13.712 6.664 1.00 91.81 282 LEU A CA 1
ATOM 2296 C C . LEU A 1 282 ? 0.475 -13.098 5.641 1.00 91.81 282 LEU A C 1
ATOM 2298 O O . LEU A 1 282 ? 0.306 -11.948 5.232 1.00 91.81 282 LEU A O 1
ATOM 2302 N N . LYS A 1 283 ? 1.430 -13.899 5.163 1.00 90.69 283 LYS A N 1
ATOM 2303 C CA . LYS A 1 283 ? 2.224 -13.586 3.972 1.00 90.69 283 LYS A CA 1
ATOM 2304 C C . LYS A 1 283 ? 1.528 -14.177 2.745 1.00 90.69 283 LYS A C 1
ATOM 2306 O O . LYS A 1 283 ? 1.505 -15.395 2.584 1.00 90.69 283 LYS A O 1
ATOM 2311 N N . HIS A 1 284 ? 0.949 -13.332 1.894 1.00 88.00 284 HIS A N 1
ATOM 2312 C CA . HIS A 1 284 ? 0.346 -13.746 0.626 1.00 88.00 284 HIS A CA 1
ATOM 2313 C C . HIS A 1 284 ? 1.247 -13.385 -0.558 1.00 88.00 284 HIS A C 1
ATOM 2315 O O . HIS A 1 284 ? 1.939 -12.366 -0.546 1.00 88.00 284 HIS A O 1
ATOM 2321 N N . LYS A 1 285 ? 1.239 -14.230 -1.593 1.00 89.44 285 LYS A N 1
ATOM 2322 C CA . LYS A 1 285 ? 1.820 -13.882 -2.892 1.00 89.44 285 LYS A CA 1
ATOM 2323 C C . LYS A 1 285 ? 0.856 -12.983 -3.657 1.00 89.44 285 LYS A C 1
ATOM 2325 O O . LYS A 1 285 ? -0.357 -13.135 -3.533 1.00 89.44 285 LYS A O 1
ATOM 2330 N N . PHE A 1 286 ? 1.416 -12.084 -4.448 1.00 91.19 286 PHE A N 1
ATOM 2331 C CA . PHE A 1 286 ? 0.708 -11.253 -5.416 1.00 91.19 286 PHE A CA 1
ATOM 2332 C C . PHE A 1 286 ? 1.638 -11.044 -6.623 1.00 91.19 286 PHE A C 1
ATOM 2334 O O . PHE A 1 286 ? 2.823 -11.394 -6.553 1.00 91.19 286 PHE A O 1
ATOM 2341 N N . SER A 1 287 ? 1.143 -10.469 -7.712 1.00 93.19 287 SER A N 1
ATOM 2342 C CA . SER A 1 287 ? 1.960 -10.146 -8.882 1.00 93.19 287 SER A CA 1
ATOM 2343 C C . SER A 1 287 ? 1.774 -8.704 -9.354 1.00 93.19 287 SER A C 1
ATOM 2345 O O . SER A 1 287 ? 0.707 -8.101 -9.223 1.00 93.19 287 SER A O 1
ATOM 2347 N N . PHE A 1 288 ? 2.835 -8.162 -9.945 1.00 94.62 288 PHE A N 1
ATOM 2348 C CA . PHE A 1 288 ? 2.782 -6.982 -10.804 1.00 94.62 288 PHE A CA 1
ATOM 2349 C C . PHE A 1 288 ? 2.505 -7.406 -12.249 1.00 94.62 288 PHE A C 1
ATOM 2351 O O . PHE A 1 288 ? 2.959 -8.472 -12.678 1.00 94.62 288 PHE A O 1
ATOM 2358 N N . TYR A 1 289 ? 1.785 -6.570 -12.999 1.00 95.94 289 TYR A N 1
ATOM 2359 C CA . TYR A 1 289 ? 1.377 -6.843 -14.379 1.00 95.94 289 TYR A CA 1
ATOM 2360 C C . TYR A 1 289 ? 1.631 -5.640 -15.285 1.00 95.94 289 TYR A C 1
ATOM 2362 O O . TYR A 1 289 ? 1.265 -4.515 -14.949 1.00 95.94 289 TYR A O 1
ATOM 2370 N N . ALA A 1 290 ? 2.221 -5.876 -16.456 1.00 96.62 290 ALA A N 1
ATOM 2371 C CA . ALA A 1 290 ? 2.614 -4.810 -17.375 1.00 96.62 290 ALA A CA 1
ATOM 2372 C C . ALA A 1 290 ? 2.355 -5.177 -18.841 1.00 96.62 290 ALA A C 1
ATOM 2374 O O . ALA A 1 290 ? 2.544 -6.324 -19.255 1.00 96.62 290 ALA A O 1
ATOM 2375 N N . LYS A 1 291 ? 1.942 -4.190 -19.647 1.00 95.12 291 LYS A N 1
ATOM 2376 C CA . LYS A 1 291 ? 1.721 -4.377 -21.092 1.00 95.12 291 LYS A CA 1
ATOM 2377 C C . LYS A 1 291 ? 3.062 -4.514 -21.849 1.00 95.12 291 LYS A C 1
ATOM 2379 O O . LYS A 1 291 ? 3.110 -5.267 -22.816 1.00 95.12 291 LYS A O 1
ATOM 2384 N N . SER A 1 292 ? 4.142 -3.913 -21.331 1.00 97.06 292 SER A N 1
ATOM 2385 C CA . SER A 1 292 ? 5.535 -3.998 -21.813 1.00 97.06 292 SER A CA 1
ATOM 2386 C C . SER A 1 292 ? 6.530 -4.345 -20.683 1.00 97.06 292 SER A C 1
ATOM 2388 O O . SER A 1 292 ? 6.193 -4.241 -19.500 1.00 97.06 292 SER A O 1
ATOM 2390 N N . LEU A 1 293 ? 7.769 -4.724 -21.018 1.00 97.06 293 LEU A N 1
ATOM 2391 C CA . LEU A 1 293 ? 8.898 -4.790 -20.076 1.00 97.06 293 LEU A CA 1
ATOM 2392 C C . LEU A 1 293 ? 9.254 -3.401 -19.533 1.00 97.06 293 LEU A C 1
ATOM 2394 O O . LEU A 1 293 ? 9.680 -3.284 -18.384 1.00 97.06 293 LEU A O 1
ATOM 2398 N N . ALA A 1 294 ? 9.042 -2.350 -20.327 1.00 97.50 294 ALA A N 1
ATOM 2399 C CA . ALA A 1 294 ? 9.325 -0.980 -19.925 1.00 97.50 294 ALA A CA 1
ATOM 2400 C C . ALA A 1 294 ? 8.400 -0.505 -18.791 1.00 97.50 294 ALA A C 1
ATOM 2402 O O . ALA A 1 294 ? 8.867 0.003 -17.773 1.00 97.50 294 ALA A O 1
ATOM 2403 N N . ASP A 1 295 ? 7.098 -0.779 -18.889 1.00 97.44 295 ASP A N 1
ATOM 2404 C CA . ASP A 1 295 ? 6.148 -0.542 -17.797 1.00 97.44 295 ASP A CA 1
ATOM 2405 C C . ASP A 1 295 ? 6.430 -1.441 -16.579 1.00 97.44 295 ASP A C 1
ATOM 2407 O O . ASP A 1 295 ? 6.174 -1.033 -15.446 1.00 97.44 295 ASP A O 1
ATOM 2411 N N . MET A 1 296 ? 7.000 -2.640 -16.774 1.00 96.81 296 MET A N 1
ATOM 2412 C CA . MET A 1 296 ? 7.436 -3.498 -15.663 1.00 96.81 296 MET A CA 1
ATOM 2413 C C . MET A 1 296 ? 8.642 -2.902 -14.920 1.00 96.81 296 MET A C 1
ATOM 2415 O O . MET A 1 296 ? 8.679 -2.942 -13.692 1.00 96.81 296 MET A O 1
ATOM 2419 N N . ALA A 1 297 ? 9.593 -2.285 -15.629 1.00 96.56 297 ALA A N 1
ATOM 2420 C CA . ALA A 1 297 ? 10.687 -1.526 -15.018 1.00 96.56 297 ALA A CA 1
ATOM 2421 C C . ALA A 1 297 ? 10.169 -0.314 -14.218 1.00 96.56 297 ALA A C 1
ATOM 2423 O O . ALA A 1 297 ? 10.632 -0.072 -13.103 1.00 96.56 297 ALA A O 1
ATOM 2424 N N . VAL A 1 298 ? 9.151 0.390 -14.731 1.00 96.81 298 VAL A N 1
ATOM 2425 C CA . VAL A 1 298 ? 8.472 1.484 -14.011 1.00 96.81 298 VAL A CA 1
ATOM 2426 C C . VAL A 1 298 ? 7.754 0.970 -12.757 1.00 96.81 298 VAL A C 1
ATOM 2428 O O . VAL A 1 298 ? 7.902 1.559 -11.689 1.00 96.81 298 VAL A O 1
ATOM 2431 N N . LEU A 1 299 ? 7.049 -0.167 -12.821 1.00 94.81 299 LEU A N 1
ATOM 2432 C CA . LEU A 1 299 ? 6.501 -0.829 -11.625 1.00 94.81 299 LEU A CA 1
ATOM 2433 C C . LEU A 1 299 ? 7.607 -1.233 -10.632 1.00 94.81 299 LEU A C 1
ATOM 2435 O O . LEU A 1 299 ? 7.416 -1.110 -9.422 1.00 94.81 299 LEU A O 1
ATOM 2439 N N . GLY A 1 300 ? 8.781 -1.627 -11.131 1.00 92.50 300 GLY A N 1
ATOM 2440 C CA . GLY A 1 300 ? 9.983 -1.913 -10.343 1.00 92.50 300 GLY A CA 1
ATOM 2441 C C . GLY A 1 300 ? 10.504 -0.735 -9.515 1.00 92.50 300 GLY A C 1
ATOM 2442 O O . GLY A 1 300 ? 11.123 -0.963 -8.476 1.00 92.50 300 GLY A O 1
ATOM 2443 N N . LEU A 1 301 ? 10.211 0.516 -9.894 1.00 92.06 301 LEU A N 1
ATOM 2444 C CA . LEU A 1 301 ? 10.548 1.708 -9.099 1.00 92.06 301 LEU A CA 1
ATOM 2445 C C . LEU A 1 301 ? 9.689 1.856 -7.833 1.00 92.06 301 LEU A C 1
ATOM 2447 O O . LEU A 1 301 ? 10.097 2.541 -6.896 1.00 92.06 301 LEU A O 1
ATOM 2451 N N . CYS A 1 302 ? 8.518 1.217 -7.770 1.00 88.12 302 CYS A N 1
ATOM 2452 C CA . CYS A 1 302 ? 7.601 1.322 -6.638 1.00 88.12 302 CYS A CA 1
ATOM 2453 C C . CYS A 1 302 ? 8.257 0.782 -5.352 1.00 88.12 302 CYS A C 1
ATOM 2455 O O . CYS A 1 302 ? 8.463 -0.425 -5.201 1.00 88.12 302 CYS A O 1
ATOM 2457 N N . GLY A 1 303 ? 8.543 1.636 -4.366 1.00 79.69 303 GLY A N 1
ATOM 2458 C CA . GLY A 1 303 ? 9.193 1.246 -3.103 1.00 79.69 303 GLY A CA 1
ATOM 2459 C C . GLY A 1 303 ? 9.575 2.438 -2.223 1.00 79.69 303 GLY A C 1
ATOM 2460 O O . GLY A 1 303 ? 9.380 3.582 -2.621 1.00 79.69 303 GLY A O 1
ATOM 2461 N N . ASN A 1 304 ? 10.144 2.176 -1.039 1.00 71.81 304 ASN A N 1
ATOM 2462 C CA . ASN A 1 304 ? 10.463 3.212 -0.030 1.00 71.81 304 ASN A CA 1
ATOM 2463 C C . ASN A 1 304 ? 11.488 4.250 -0.527 1.00 71.81 304 ASN A C 1
ATOM 2465 O O . ASN A 1 304 ? 11.586 5.347 0.017 1.00 71.81 304 ASN A O 1
ATOM 2469 N N . LEU A 1 305 ? 12.274 3.875 -1.539 1.00 80.00 305 LEU A N 1
ATOM 2470 C CA . LEU A 1 305 ? 13.315 4.695 -2.152 1.00 80.00 305 LEU A CA 1
ATOM 2471 C C . LEU A 1 305 ? 12.759 5.648 -3.219 1.00 80.00 305 LEU A C 1
ATOM 2473 O O . LEU A 1 305 ? 13.492 6.499 -3.714 1.00 80.00 305 LEU A O 1
ATOM 2477 N N . LEU A 1 306 ? 11.506 5.490 -3.668 1.00 82.75 306 LEU A N 1
ATOM 2478 C CA . LEU A 1 306 ? 10.882 6.452 -4.580 1.00 82.75 306 LEU A CA 1
ATOM 2479 C C . LEU A 1 306 ? 10.399 7.652 -3.763 1.00 82.75 306 LEU A C 1
ATOM 2481 O O . LEU A 1 306 ? 9.389 7.579 -3.066 1.00 82.75 306 LEU A O 1
ATOM 2485 N N . GLU A 1 307 ? 11.176 8.731 -3.813 1.00 82.44 307 GLU A N 1
ATOM 2486 C CA . GLU A 1 307 ? 10.859 9.973 -3.114 1.00 82.44 307 GLU A CA 1
ATOM 2487 C C . GLU A 1 307 ? 9.613 10.648 -3.713 1.00 82.44 307 GLU A C 1
ATOM 2489 O O . GLU A 1 307 ? 9.265 10.431 -4.870 1.00 82.44 307 GLU A O 1
ATOM 2494 N N . SER A 1 308 ? 8.965 11.507 -2.926 1.00 82.19 308 SER A N 1
ATOM 2495 C CA . SER A 1 308 ? 7.916 12.422 -3.387 1.00 82.19 308 SER A CA 1
ATOM 2496 C C . SER A 1 308 ? 8.348 13.833 -2.990 1.00 82.19 308 SER A C 1
ATOM 2498 O O . SER A 1 308 ? 8.163 14.251 -1.847 1.00 82.19 308 SER A O 1
ATOM 2500 N N . ASN A 1 309 ? 9.044 14.526 -3.895 1.00 85.19 309 ASN A N 1
ATOM 2501 C CA . ASN A 1 309 ? 9.470 15.916 -3.725 1.00 85.19 309 ASN A CA 1
ATOM 2502 C C . ASN A 1 309 ? 9.774 16.596 -5.075 1.00 85.19 309 ASN A C 1
ATOM 2504 O O . ASN A 1 309 ? 9.717 15.980 -6.137 1.00 85.19 309 ASN A O 1
ATOM 2508 N N . GLU A 1 310 ? 10.122 17.881 -5.005 1.00 90.56 310 GLU A N 1
ATOM 2509 C CA . GLU A 1 310 ? 10.419 18.745 -6.155 1.00 90.56 310 GLU A CA 1
ATOM 2510 C C . GLU A 1 310 ? 11.849 18.604 -6.716 1.00 90.56 310 GLU A C 1
ATOM 2512 O O . GLU A 1 310 ? 12.232 19.362 -7.603 1.00 90.56 310 GLU A O 1
ATOM 2517 N N . LYS A 1 311 ? 12.666 17.659 -6.227 1.00 94.81 311 LYS A N 1
ATOM 2518 C CA . LYS A 1 311 ? 13.973 17.382 -6.849 1.00 94.81 311 LYS A CA 1
ATOM 2519 C C . LYS A 1 311 ? 13.780 16.646 -8.173 1.00 94.81 311 LYS A C 1
ATOM 2521 O O . LYS A 1 311 ? 12.837 15.870 -8.311 1.00 94.81 311 LYS A O 1
ATOM 2526 N N . GLU A 1 312 ? 14.716 16.838 -9.097 1.00 96.62 312 GLU A N 1
ATOM 2527 C CA . GLU A 1 312 ? 14.825 16.060 -10.335 1.00 96.62 312 GLU A CA 1
ATOM 2528 C C . GLU A 1 312 ? 14.851 14.545 -10.053 1.00 96.62 312 GLU A C 1
ATOM 2530 O O . GLU A 1 312 ? 15.420 14.092 -9.052 1.00 96.62 312 GLU A O 1
ATOM 2535 N N . PHE A 1 313 ? 14.195 13.768 -10.917 1.00 95.69 313 PHE A N 1
ATOM 2536 C CA . PHE A 1 313 ? 14.177 12.312 -10.845 1.00 95.69 313 PHE A CA 1
ATOM 2537 C C . PHE A 1 313 ? 15.440 11.714 -11.476 1.00 95.69 313 PHE A C 1
ATOM 2539 O O . PHE A 1 313 ? 15.795 12.025 -12.613 1.00 95.69 313 PHE A O 1
ATOM 2546 N N . ASP A 1 314 ? 16.078 10.784 -10.767 1.00 93.38 314 ASP A N 1
ATOM 2547 C CA . ASP A 1 314 ? 17.224 10.039 -11.284 1.00 93.38 314 ASP A CA 1
ATOM 2548 C C . ASP A 1 314 ? 16.801 9.021 -12.361 1.00 93.38 314 ASP A C 1
ATOM 2550 O O . ASP A 1 314 ? 16.424 7.879 -12.077 1.00 93.38 314 ASP A O 1
ATOM 2554 N N . LYS A 1 315 ? 16.910 9.435 -13.627 1.00 93.62 315 LYS A N 1
ATOM 2555 C CA . LYS A 1 315 ? 16.646 8.596 -14.805 1.00 93.62 315 LYS A CA 1
ATOM 2556 C C . LYS A 1 315 ? 17.572 7.373 -14.901 1.00 93.62 315 LYS A C 1
ATOM 2558 O O . LYS A 1 315 ? 17.134 6.340 -15.411 1.00 93.62 315 LYS A O 1
ATOM 2563 N N . GLY A 1 316 ? 18.787 7.431 -14.347 1.00 94.44 316 GLY A N 1
ATOM 2564 C CA . GLY A 1 316 ? 19.726 6.302 -14.319 1.00 94.44 316 GLY A CA 1
ATOM 2565 C C . GLY A 1 316 ? 19.168 5.097 -13.558 1.00 94.44 316 GLY A C 1
ATOM 2566 O O . GLY A 1 316 ? 19.368 3.949 -13.958 1.00 94.44 316 GLY A O 1
ATOM 2567 N N . ARG A 1 317 ? 18.347 5.343 -12.531 1.00 93.12 317 ARG A N 1
ATOM 2568 C CA . ARG A 1 317 ? 17.634 4.307 -11.768 1.00 93.12 317 ARG A CA 1
ATOM 2569 C C . ARG A 1 317 ? 16.577 3.569 -12.596 1.00 93.12 317 ARG A C 1
ATOM 2571 O O . ARG A 1 317 ? 16.386 2.366 -12.410 1.00 93.12 317 ARG A O 1
ATOM 2578 N N . LEU A 1 318 ? 15.895 4.261 -13.514 1.00 95.94 318 LEU A N 1
ATOM 2579 C CA . LEU A 1 318 ? 14.962 3.637 -14.462 1.00 95.94 318 LEU A CA 1
ATOM 2580 C C . LEU A 1 318 ? 15.717 2.854 -15.544 1.00 95.94 318 LEU A C 1
ATOM 2582 O O . LEU A 1 318 ? 15.327 1.738 -15.879 1.00 95.94 318 LEU A O 1
ATOM 2586 N N . GLU A 1 319 ? 16.823 3.390 -16.051 1.00 96.12 319 GLU A N 1
ATOM 2587 C CA . GLU A 1 319 ? 17.677 2.704 -17.028 1.00 96.12 319 GLU A CA 1
ATOM 2588 C C . GLU A 1 319 ? 18.300 1.424 -16.441 1.00 96.12 319 GLU A C 1
ATOM 2590 O O . GLU A 1 319 ? 18.331 0.384 -17.100 1.00 96.12 319 GLU A O 1
ATOM 2595 N N . PHE A 1 320 ? 18.695 1.437 -15.167 1.00 95.69 320 PHE A N 1
ATOM 2596 C CA . PHE A 1 320 ? 19.136 0.240 -14.444 1.00 95.69 320 PHE A CA 1
ATOM 2597 C C . PHE A 1 320 ? 18.012 -0.802 -14.288 1.00 95.69 320 PHE A C 1
ATOM 2599 O O . PHE A 1 320 ? 18.235 -1.992 -14.523 1.00 95.69 320 PHE A O 1
ATOM 2606 N N . MET A 1 321 ? 16.785 -0.367 -13.969 1.00 95.38 321 MET A N 1
ATOM 2607 C CA . MET A 1 321 ? 15.598 -1.238 -13.914 1.00 95.38 321 MET A CA 1
ATOM 2608 C C . MET A 1 321 ? 15.280 -1.900 -15.258 1.00 95.38 321 MET A C 1
ATOM 2610 O O . MET A 1 321 ? 15.028 -3.106 -15.305 1.00 95.38 321 MET A O 1
ATOM 2614 N N . LEU A 1 322 ? 15.312 -1.122 -16.344 1.00 96.00 322 LEU A N 1
ATOM 2615 C CA . LEU A 1 322 ? 15.102 -1.599 -17.713 1.00 96.00 322 LEU A CA 1
ATOM 2616 C C . LEU A 1 322 ? 16.131 -2.671 -18.083 1.00 96.00 322 LEU A C 1
ATOM 2618 O O . LEU A 1 322 ? 15.764 -3.737 -18.579 1.00 96.00 322 LEU A O 1
ATOM 2622 N N . ASN A 1 323 ? 17.407 -2.433 -17.773 1.00 95.00 323 ASN A N 1
ATOM 2623 C CA . ASN A 1 323 ? 18.474 -3.397 -18.019 1.00 95.00 323 ASN A CA 1
ATOM 2624 C C . ASN A 1 323 ? 18.283 -4.698 -17.219 1.00 95.00 323 ASN A C 1
ATOM 2626 O O . ASN A 1 323 ? 18.349 -5.780 -17.800 1.00 95.00 323 ASN A O 1
ATOM 2630 N N . GLU A 1 324 ? 17.991 -4.636 -15.917 1.00 94.88 324 GLU A N 1
ATOM 2631 C CA . GLU A 1 324 ? 17.829 -5.847 -15.094 1.00 94.88 324 GLU A CA 1
ATOM 2632 C C . GLU A 1 324 ? 16.577 -6.673 -15.455 1.00 94.88 324 GLU A C 1
ATOM 2634 O O . GLU A 1 324 ? 16.649 -7.907 -15.441 1.00 94.88 324 GLU A O 1
ATOM 2639 N N . ILE A 1 325 ? 15.455 -6.047 -15.845 1.00 94.19 325 ILE A N 1
ATOM 2640 C CA . ILE A 1 325 ? 14.266 -6.797 -16.298 1.00 94.19 325 ILE A CA 1
ATOM 2641 C C . ILE A 1 325 ? 14.453 -7.382 -17.708 1.00 94.19 325 ILE A C 1
ATOM 2643 O O . ILE A 1 325 ? 14.073 -8.531 -17.947 1.00 94.19 325 ILE A O 1
ATOM 2647 N N . LYS A 1 326 ? 15.117 -6.662 -18.626 1.00 93.62 326 LYS A N 1
ATOM 2648 C CA . LYS A 1 326 ? 15.481 -7.190 -19.954 1.00 93.62 326 LYS A CA 1
ATOM 2649 C C . LYS A 1 326 ? 16.470 -8.348 -19.829 1.00 93.62 326 LYS A C 1
ATOM 2651 O O . LYS A 1 326 ? 16.251 -9.393 -20.436 1.00 93.62 326 LYS A O 1
ATOM 2656 N N . ASN A 1 327 ? 17.480 -8.241 -18.965 1.00 92.50 327 ASN A N 1
ATOM 2657 C CA . ASN A 1 327 ? 18.396 -9.343 -18.660 1.00 92.50 327 ASN A CA 1
ATOM 2658 C C . ASN A 1 327 ? 17.649 -10.591 -18.155 1.00 92.50 327 ASN A C 1
ATOM 2660 O O . ASN A 1 327 ? 17.937 -11.695 -18.616 1.00 92.50 327 ASN A O 1
ATOM 2664 N N . ALA A 1 328 ? 16.656 -10.438 -17.270 1.00 91.94 328 ALA A N 1
ATOM 2665 C CA . ALA A 1 328 ? 15.817 -11.548 -16.805 1.00 91.94 328 ALA A CA 1
ATOM 2666 C C . ALA A 1 328 ? 14.962 -12.179 -17.929 1.00 91.94 328 ALA A C 1
ATOM 2668 O O . ALA A 1 328 ? 14.808 -13.404 -17.985 1.00 91.94 328 ALA A O 1
ATOM 2669 N N . ALA A 1 329 ? 14.449 -11.372 -18.865 1.00 91.69 329 ALA A N 1
ATOM 2670 C CA . ALA A 1 329 ? 13.712 -11.863 -20.032 1.00 91.69 329 ALA A CA 1
ATOM 2671 C C . ALA A 1 329 ? 14.616 -12.632 -21.017 1.00 91.69 329 ALA A C 1
ATOM 2673 O O . ALA A 1 329 ? 14.197 -13.630 -21.603 1.00 91.69 329 ALA A O 1
ATOM 2674 N N . LEU A 1 330 ? 15.879 -12.224 -21.163 1.00 90.31 330 LEU A N 1
ATOM 2675 C CA . LEU A 1 330 ? 16.851 -12.860 -22.061 1.00 90.31 330 LEU A CA 1
ATOM 2676 C C . LEU A 1 330 ? 17.529 -14.112 -21.475 1.00 90.31 330 LEU A C 1
ATOM 2678 O O . LEU A 1 330 ? 18.248 -14.807 -22.196 1.00 90.31 330 LEU A O 1
ATOM 2682 N N . MET A 1 331 ? 17.281 -14.450 -20.204 1.00 88.38 331 MET A N 1
ATOM 2683 C CA . MET A 1 331 ? 17.773 -15.697 -19.608 1.00 88.38 331 MET A CA 1
ATOM 2684 C C . MET A 1 331 ? 17.290 -16.933 -20.381 1.00 88.38 331 MET A C 1
ATOM 2686 O O . MET A 1 331 ? 16.118 -17.043 -20.760 1.00 88.38 331 MET A O 1
ATOM 2690 N N . LYS A 1 332 ? 18.194 -17.905 -20.537 1.00 83.25 332 LYS A N 1
ATOM 2691 C CA . LYS A 1 332 ? 17.858 -19.288 -20.894 1.00 83.25 332 LYS A CA 1
ATOM 2692 C C . LYS A 1 332 ? 17.588 -20.058 -19.601 1.00 83.25 332 LYS A C 1
ATOM 2694 O O . LYS A 1 332 ? 18.413 -20.014 -18.694 1.00 83.25 332 LYS A O 1
ATOM 2699 N N . VAL A 1 333 ? 16.435 -20.712 -19.534 1.00 82.81 333 VAL A N 1
ATOM 2700 C CA . VAL A 1 333 ? 15.924 -21.502 -18.400 1.00 82.81 333 VAL A CA 1
ATOM 2701 C C . VAL A 1 333 ? 15.147 -22.697 -18.952 1.00 82.81 333 VAL A C 1
ATOM 2703 O O . VAL A 1 333 ? 14.750 -22.653 -20.122 1.00 82.81 333 VAL A O 1
ATOM 2706 N N . GLU A 1 334 ? 14.910 -23.727 -18.140 1.00 77.38 334 GLU A N 1
ATOM 2707 C CA . GLU A 1 334 ? 14.108 -24.890 -18.549 1.00 77.38 334 GLU A CA 1
ATOM 2708 C C . GLU A 1 334 ? 12.639 -24.740 -18.111 1.00 77.38 334 GLU A C 1
ATOM 2710 O O . GLU A 1 334 ? 11.738 -25.059 -18.888 1.00 77.38 334 GLU A O 1
ATOM 2715 N N . ASP A 1 335 ? 12.378 -24.140 -16.944 1.00 75.81 335 ASP A N 1
ATOM 2716 C CA . ASP A 1 335 ? 11.049 -23.669 -16.517 1.00 75.81 335 ASP A CA 1
ATOM 2717 C C . ASP A 1 335 ? 11.031 -22.130 -16.430 1.00 75.81 335 ASP A C 1
ATOM 2719 O O . ASP A 1 335 ? 11.940 -21.506 -15.886 1.00 75.81 335 ASP A O 1
ATOM 2723 N N . GLU A 1 336 ? 9.972 -21.473 -16.919 1.00 70.62 336 GLU A N 1
ATOM 2724 C CA . GLU A 1 336 ? 9.830 -20.011 -16.795 1.00 70.62 336 GLU A CA 1
ATOM 2725 C C . GLU A 1 336 ? 9.822 -19.535 -15.331 1.00 70.62 336 GLU A C 1
ATOM 2727 O O . GLU A 1 336 ? 10.219 -18.404 -15.055 1.00 70.62 336 GLU A O 1
ATOM 2732 N N . LYS A 1 337 ? 9.460 -20.404 -14.377 1.00 73.94 337 LYS A N 1
ATOM 2733 C CA . LYS A 1 337 ? 9.541 -20.121 -12.931 1.00 73.94 337 LYS A CA 1
ATOM 2734 C C . LYS A 1 337 ? 10.975 -19.939 -12.415 1.00 73.94 337 LYS A C 1
ATOM 2736 O O . LYS A 1 337 ? 11.148 -19.398 -11.327 1.00 73.94 337 LYS A O 1
ATOM 2741 N N . GLU A 1 338 ? 11.986 -20.371 -13.169 1.00 79.50 338 GLU A N 1
ATOM 2742 C CA . GLU A 1 338 ? 13.411 -20.210 -12.841 1.00 79.50 338 GLU A CA 1
ATOM 2743 C C . GLU A 1 338 ? 13.980 -18.867 -13.327 1.00 79.50 338 GLU A C 1
ATOM 2745 O O . GLU A 1 338 ? 15.116 -18.511 -13.001 1.00 79.50 338 GLU A O 1
ATOM 2750 N N . ARG A 1 339 ? 13.208 -18.087 -14.101 1.00 87.69 339 ARG A N 1
ATOM 2751 C CA . ARG A 1 339 ? 13.604 -16.726 -14.488 1.00 87.69 339 ARG A CA 1
ATOM 2752 C C . ARG A 1 339 ? 13.756 -15.869 -13.239 1.00 87.69 339 ARG A C 1
ATOM 2754 O O . ARG A 1 339 ? 12.948 -15.945 -12.309 1.00 87.69 339 ARG A O 1
ATOM 2761 N N . ARG A 1 340 ? 14.774 -15.001 -13.232 1.00 87.62 340 ARG A N 1
ATOM 2762 C CA . ARG A 1 340 ? 14.960 -14.018 -12.156 1.00 87.62 340 ARG A CA 1
ATOM 2763 C C . ARG A 1 340 ? 13.649 -13.271 -11.901 1.00 87.62 340 ARG A C 1
ATOM 2765 O O . ARG A 1 340 ? 12.936 -12.907 -12.835 1.00 87.62 340 ARG A O 1
ATOM 2772 N N . PHE A 1 341 ? 13.350 -13.070 -10.619 1.00 85.94 341 PHE A N 1
ATOM 2773 C CA . PHE A 1 341 ? 12.141 -12.397 -10.132 1.00 85.94 341 PHE A CA 1
ATOM 2774 C C . PHE A 1 341 ? 10.805 -13.111 -10.434 1.00 85.94 341 PHE A C 1
ATOM 2776 O O . PHE A 1 341 ? 9.742 -12.527 -10.227 1.00 85.94 341 PHE A O 1
ATOM 2783 N N . GLY A 1 342 ? 10.827 -14.351 -10.940 1.00 87.31 342 GLY A N 1
ATOM 2784 C CA . GLY A 1 342 ? 9.616 -15.015 -11.432 1.00 87.31 342 GLY A CA 1
ATOM 2785 C C . GLY A 1 342 ? 8.996 -14.294 -12.634 1.00 87.31 342 GLY A C 1
ATOM 2786 O O . GLY A 1 342 ? 7.779 -14.341 -12.811 1.00 87.31 342 GLY A O 1
ATOM 2787 N N . LEU A 1 343 ? 9.815 -13.584 -13.425 1.00 92.12 343 LEU A N 1
ATOM 2788 C CA . LEU A 1 343 ? 9.370 -12.884 -14.627 1.00 92.12 343 LEU A CA 1
ATOM 2789 C C . LEU A 1 343 ? 8.818 -13.884 -15.647 1.00 92.12 343 LEU A C 1
ATOM 2791 O O . LEU A 1 343 ? 9.558 -14.721 -16.157 1.00 92.12 343 LEU A O 1
ATOM 2795 N N . GLY A 1 344 ? 7.544 -13.747 -16.001 1.00 92.25 344 GLY A N 1
ATOM 2796 C CA . GLY A 1 344 ? 6.882 -14.612 -16.974 1.00 92.25 344 GLY A CA 1
ATOM 2797 C C . GLY A 1 344 ? 5.812 -13.892 -17.787 1.00 92.25 344 GLY A C 1
ATOM 2798 O O . GLY A 1 344 ? 5.652 -12.668 -17.718 1.00 92.25 344 GLY A O 1
ATOM 2799 N N . ARG A 1 345 ? 5.057 -14.669 -18.565 1.00 92.56 345 ARG A N 1
ATOM 2800 C CA . ARG A 1 345 ? 3.903 -14.196 -19.339 1.00 92.56 345 ARG A CA 1
ATOM 2801 C C . ARG A 1 345 ? 2.623 -14.845 -18.813 1.00 92.56 345 ARG A C 1
ATOM 2803 O O . ARG A 1 345 ? 2.616 -16.006 -18.424 1.00 92.56 345 ARG A O 1
ATOM 2810 N N . THR A 1 346 ? 1.531 -14.090 -18.795 1.00 93.94 346 THR A N 1
ATOM 2811 C CA . THR A 1 346 ? 0.222 -14.541 -18.293 1.00 93.94 346 THR A CA 1
ATOM 2812 C C . THR A 1 346 ? -0.894 -13.883 -19.080 1.00 93.94 346 THR A C 1
ATOM 2814 O O . THR A 1 346 ? -0.697 -12.802 -19.630 1.00 93.94 346 THR A O 1
ATOM 2817 N N . GLU A 1 347 ? -2.079 -14.483 -19.077 1.00 93.75 347 GLU A N 1
ATOM 2818 C CA . GLU A 1 347 ? -3.288 -13.749 -19.434 1.00 93.75 347 GLU A CA 1
ATOM 2819 C C . GLU A 1 347 ? -3.724 -12.858 -18.255 1.00 93.75 347 GLU A C 1
ATOM 2821 O O . GLU A 1 347 ? -3.646 -13.270 -17.092 1.00 93.75 347 GLU A O 1
ATOM 2826 N N . ARG A 1 348 ? -4.158 -11.633 -18.556 1.00 91.12 348 ARG A N 1
ATOM 2827 C CA . ARG A 1 348 ? -4.922 -10.732 -17.682 1.00 91.12 348 ARG A CA 1
ATOM 2828 C C . ARG A 1 348 ? -5.797 -9.861 -18.577 1.00 91.12 348 ARG A C 1
ATOM 2830 O O . ARG A 1 348 ? -5.311 -9.369 -19.590 1.00 91.12 348 ARG A O 1
ATOM 2837 N N . ASP A 1 349 ? -7.066 -9.679 -18.215 1.00 85.31 349 ASP A N 1
ATOM 2838 C CA . ASP A 1 349 ? -8.006 -8.832 -18.971 1.00 85.31 349 ASP A CA 1
ATOM 2839 C C . ASP A 1 349 ? -8.089 -9.198 -20.476 1.00 85.31 349 ASP A C 1
ATOM 2841 O O . ASP A 1 349 ? -7.986 -8.357 -21.370 1.00 85.31 349 ASP A O 1
ATOM 2845 N N . GLY A 1 350 ? -8.159 -10.507 -20.765 1.00 87.31 350 GLY A N 1
ATOM 2846 C CA . GLY A 1 350 ? -8.189 -11.064 -22.126 1.00 87.31 350 GLY A CA 1
ATOM 2847 C C . GLY A 1 350 ? -6.900 -10.885 -22.941 1.00 87.31 350 GLY A C 1
ATOM 2848 O O . GLY A 1 350 ? -6.908 -11.086 -24.157 1.00 87.31 350 GLY A O 1
ATOM 2849 N N . LYS A 1 351 ? -5.795 -10.451 -22.317 1.00 90.81 351 LYS A N 1
ATOM 2850 C CA . LYS A 1 351 ? -4.547 -10.072 -22.996 1.00 90.81 351 LYS A CA 1
ATOM 2851 C C . LYS A 1 351 ? -3.345 -10.776 -22.386 1.00 90.81 351 LYS A C 1
ATOM 2853 O O . LYS A 1 351 ? -3.221 -10.887 -21.170 1.00 90.81 351 LYS A O 1
ATOM 2858 N N . MET A 1 352 ? -2.412 -11.199 -23.237 1.00 94.38 352 MET A N 1
ATOM 2859 C CA . MET A 1 352 ? -1.114 -11.688 -22.776 1.00 94.38 352 MET A CA 1
ATOM 2860 C C . MET A 1 352 ? -0.242 -10.509 -22.332 1.00 94.38 352 MET A C 1
ATOM 2862 O O . MET A 1 352 ? 0.091 -9.637 -23.138 1.00 94.38 352 MET A O 1
ATOM 2866 N N . VAL A 1 353 ? 0.164 -10.516 -21.067 1.00 95.88 353 VAL A N 1
ATOM 2867 C CA . VAL A 1 353 ? 0.921 -9.452 -20.391 1.00 95.88 353 VAL A CA 1
ATOM 2868 C C . VAL A 1 353 ? 2.149 -10.022 -19.679 1.00 95.88 353 VAL A C 1
ATOM 2870 O O . VAL A 1 353 ? 2.262 -11.236 -19.481 1.00 95.88 353 VAL A O 1
ATOM 2873 N N . TRP A 1 354 ? 3.088 -9.154 -19.307 1.00 96.06 354 TRP A N 1
ATOM 2874 C CA . TRP A 1 354 ? 4.203 -9.514 -18.433 1.00 96.06 354 TRP A CA 1
ATOM 2875 C C . TRP A 1 354 ? 3.735 -9.616 -16.985 1.00 96.06 354 TRP A C 1
ATOM 2877 O O . TRP A 1 354 ? 2.879 -8.842 -16.554 1.00 96.06 354 TRP A O 1
ATOM 2887 N N . LYS A 1 355 ? 4.324 -10.555 -16.244 1.00 95.06 355 LYS A N 1
ATOM 2888 C CA . LYS A 1 355 ? 4.052 -10.843 -14.833 1.00 95.06 355 LYS A CA 1
ATOM 2889 C C . LYS A 1 355 ? 5.367 -10.890 -14.065 1.00 95.06 355 LYS A C 1
ATOM 2891 O O . LYS A 1 355 ? 6.313 -11.505 -14.548 1.00 95.06 355 LYS A O 1
ATOM 2896 N N . VAL A 1 356 ? 5.409 -10.293 -12.880 1.00 93.50 356 VAL A N 1
ATOM 2897 C CA . VAL A 1 356 ? 6.504 -10.447 -11.906 1.00 93.50 356 VAL A CA 1
ATOM 2898 C C . VAL A 1 356 ? 5.895 -10.772 -10.550 1.00 93.50 356 VAL A C 1
ATOM 2900 O O . VAL A 1 356 ? 4.925 -10.129 -10.146 1.00 93.50 356 VAL A O 1
ATOM 2903 N N . ASP A 1 357 ? 6.449 -11.762 -9.852 1.00 89.38 357 ASP A N 1
ATOM 2904 C CA . ASP A 1 357 ? 5.933 -12.203 -8.555 1.00 89.38 357 ASP A CA 1
ATOM 2905 C C . ASP A 1 357 ? 6.534 -11.415 -7.391 1.00 89.38 357 ASP A C 1
ATOM 2907 O O . ASP A 1 357 ? 7.700 -11.021 -7.388 1.00 89.38 357 ASP A O 1
ATOM 2911 N N . ALA A 1 358 ? 5.703 -11.193 -6.378 1.00 89.56 358 ALA A N 1
ATOM 2912 C CA . ALA A 1 358 ? 6.034 -10.449 -5.177 1.00 89.56 358 ALA A CA 1
ATOM 2913 C C . ALA A 1 358 ? 5.292 -11.031 -3.959 1.00 89.56 358 ALA A C 1
ATOM 2915 O O . ALA A 1 358 ? 4.487 -11.962 -4.062 1.00 89.56 358 ALA A O 1
ATOM 2916 N N . SER A 1 359 ? 5.587 -10.511 -2.767 1.00 89.06 359 SER A N 1
ATOM 2917 C CA . SER A 1 359 ? 4.954 -10.941 -1.516 1.00 89.06 359 SER A CA 1
ATOM 2918 C C . SER A 1 359 ? 4.462 -9.759 -0.694 1.00 89.06 359 SER A C 1
ATOM 2920 O O . SER A 1 359 ? 5.080 -8.697 -0.665 1.00 89.06 359 SER A O 1
ATOM 2922 N N . HIS A 1 360 ? 3.346 -9.953 -0.002 1.00 90.12 360 HIS A N 1
ATOM 2923 C CA . HIS A 1 360 ? 2.717 -8.966 0.862 1.00 90.12 360 HIS A CA 1
ATOM 2924 C C . HIS A 1 360 ? 2.412 -9.584 2.228 1.00 90.12 360 HIS A C 1
ATOM 2926 O O . HIS A 1 360 ? 1.895 -10.694 2.330 1.00 90.12 360 HIS A O 1
ATOM 2932 N N . LEU A 1 361 ? 2.722 -8.835 3.277 1.00 92.50 361 LEU A N 1
ATOM 2933 C CA . LEU A 1 361 ? 2.479 -9.125 4.679 1.00 92.50 361 LEU A CA 1
ATOM 2934 C C . LEU A 1 361 ? 1.253 -8.345 5.156 1.00 92.50 361 LEU A C 1
ATOM 2936 O O . LEU A 1 361 ? 1.282 -7.120 5.264 1.00 92.50 361 LEU A O 1
ATOM 2940 N N . ALA A 1 362 ? 0.173 -9.073 5.429 1.00 94.69 362 ALA A N 1
ATOM 2941 C CA . ALA A 1 362 ? -0.996 -8.573 6.139 1.00 94.69 362 ALA A CA 1
ATOM 2942 C C . ALA A 1 362 ? -0.902 -8.987 7.614 1.00 94.69 362 ALA A C 1
ATOM 2944 O O . ALA A 1 362 ? -0.410 -10.073 7.940 1.00 94.69 362 ALA A O 1
ATOM 2945 N N . SER A 1 363 ? -1.341 -8.130 8.528 1.00 96.25 363 SER A N 1
ATOM 2946 C CA . SER A 1 363 ? -1.299 -8.384 9.970 1.00 96.25 363 SER A CA 1
ATOM 2947 C C . SER A 1 363 ? -2.455 -7.685 10.673 1.00 96.25 363 SER A C 1
ATOM 2949 O O . SER A 1 363 ? -2.583 -6.465 10.619 1.00 96.25 363 SER A O 1
ATOM 2951 N N . CYS A 1 364 ? -3.300 -8.475 11.329 1.00 96.81 364 CYS A N 1
ATOM 2952 C CA . CYS A 1 364 ? -4.467 -8.025 12.075 1.00 96.81 364 CYS A CA 1
ATOM 2953 C C . CYS A 1 364 ? -4.197 -8.183 13.574 1.00 96.81 364 CYS A C 1
ATOM 2955 O O . CYS A 1 364 ? -4.178 -9.304 14.082 1.00 96.81 364 CYS A O 1
ATOM 2957 N N . MET A 1 365 ? -3.992 -7.077 14.288 1.00 95.81 365 MET A N 1
ATOM 2958 C CA . MET A 1 365 ? -3.951 -7.060 15.755 1.00 95.81 365 MET A CA 1
ATOM 2959 C C . MET A 1 365 ? -5.334 -6.726 16.304 1.00 95.81 365 MET A C 1
ATOM 2961 O O . MET A 1 365 ? -6.037 -5.909 15.727 1.00 95.81 365 MET A O 1
ATOM 2965 N N . SER A 1 366 ? -5.731 -7.326 17.420 1.00 92.12 366 SER A N 1
ATOM 2966 C CA . SER A 1 366 ? -7.059 -7.149 18.021 1.00 92.12 366 SER A CA 1
ATOM 2967 C C . SER A 1 366 ? -6.980 -7.085 19.544 1.00 92.12 366 SER A C 1
ATOM 2969 O O . SER A 1 366 ? -6.171 -7.792 20.152 1.00 92.12 366 SER A O 1
ATOM 2971 N N . LYS A 1 367 ? -7.814 -6.243 20.169 1.00 89.56 367 LYS A N 1
ATOM 2972 C CA . LYS A 1 367 ? -7.931 -6.125 21.635 1.00 89.56 367 LYS A CA 1
ATOM 2973 C C . LYS A 1 367 ? -9.030 -7.075 22.134 1.00 89.56 367 LYS A C 1
ATOM 2975 O O . LYS A 1 367 ? -10.179 -6.681 22.319 1.00 89.56 367 LYS A O 1
ATOM 2980 N N . VAL A 1 368 ? -8.699 -8.356 22.296 1.00 85.00 368 VAL A N 1
ATOM 2981 C CA . VAL A 1 368 ? -9.670 -9.437 22.563 1.00 85.00 368 VAL A CA 1
ATOM 2982 C C . VAL A 1 368 ? -10.080 -9.465 24.038 1.00 85.00 368 VAL A C 1
ATOM 2984 O O . VAL A 1 368 ? -9.225 -9.380 24.914 1.00 85.00 368 VAL A O 1
ATOM 2987 N N . PHE A 1 369 ? -11.372 -9.638 24.337 1.00 75.62 369 PHE A N 1
ATOM 2988 C CA . PHE A 1 369 ? -11.863 -9.784 25.715 1.00 75.62 369 PHE A CA 1
ATOM 2989 C C . PHE A 1 369 ? -11.386 -11.084 26.390 1.00 75.62 369 PHE A C 1
ATOM 2991 O O . PHE A 1 369 ? -11.503 -12.177 25.831 1.00 75.62 369 PHE A O 1
ATOM 2998 N N . LEU A 1 370 ? -10.934 -10.985 27.642 1.00 62.69 370 LEU A N 1
ATOM 2999 C CA . LEU A 1 370 ? -10.556 -12.125 28.480 1.00 62.69 370 LEU A CA 1
ATOM 3000 C C . LEU A 1 370 ? -11.762 -12.672 29.262 1.00 62.69 370 LEU A C 1
ATOM 3002 O O . LEU A 1 370 ? -12.199 -12.108 30.263 1.00 62.69 370 LEU A O 1
ATOM 3006 N N . LEU A 1 371 ? -12.253 -13.851 28.867 1.00 53.00 371 LEU A N 1
ATOM 3007 C CA . LEU A 1 371 ? -13.351 -14.583 29.529 1.00 53.00 371 LEU A CA 1
ATOM 3008 C C . LEU A 1 371 ? -12.967 -15.241 30.882 1.00 53.00 371 LEU A C 1
ATOM 3010 O O . LEU A 1 371 ? -13.541 -16.255 31.278 1.00 53.00 371 LEU A O 1
ATOM 3014 N N . ILE A 1 372 ? -12.002 -14.676 31.615 1.00 41.91 372 ILE A N 1
ATOM 3015 C CA . ILE A 1 372 ? -11.458 -15.256 32.859 1.00 41.91 372 ILE A CA 1
ATOM 3016 C C . ILE A 1 372 ? -12.446 -15.153 34.037 1.00 41.91 372 ILE A C 1
ATOM 3018 O O . ILE A 1 372 ? -12.487 -16.042 34.887 1.00 41.91 372 ILE A O 1
ATOM 3022 N N . GLY A 1 373 ? -13.295 -14.119 34.074 1.00 35.62 373 GLY A N 1
ATOM 3023 C CA . GLY A 1 373 ? -14.179 -13.851 35.219 1.00 35.62 373 GLY A CA 1
ATOM 3024 C C . GLY A 1 373 ? -15.209 -14.948 35.534 1.00 35.62 373 GLY A C 1
ATOM 3025 O O . GLY A 1 373 ? -15.577 -15.120 36.693 1.00 35.62 373 GLY A O 1
ATOM 3026 N N . LEU A 1 374 ? -15.660 -15.723 34.539 1.00 36.16 374 LEU A N 1
ATOM 3027 C CA . LEU A 1 374 ? -16.708 -16.737 34.737 1.00 36.16 374 LEU A CA 1
ATOM 3028 C C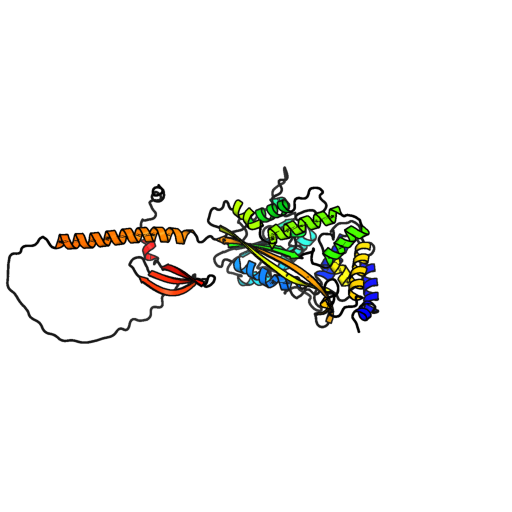 . LEU A 1 374 ? -16.183 -18.093 35.224 1.00 36.16 374 LEU A C 1
ATOM 3030 O O . LEU A 1 374 ? -16.897 -18.787 35.946 1.00 36.16 374 LEU A O 1
ATOM 3034 N N . SER A 1 375 ? -14.965 -18.495 34.857 1.00 33.09 375 SER A N 1
ATOM 3035 C CA . SER A 1 375 ? -14.434 -19.815 35.226 1.00 33.09 375 SER A CA 1
ATOM 3036 C C . SER A 1 375 ? -14.045 -19.876 36.703 1.00 33.09 375 SER A C 1
ATOM 3038 O O . SER A 1 375 ? -14.496 -20.775 37.414 1.00 33.09 375 SER A O 1
ATOM 3040 N N . VAL A 1 376 ? -13.278 -18.896 37.189 1.00 29.84 376 VAL A N 1
ATOM 3041 C CA . VAL A 1 376 ? -12.833 -18.841 38.592 1.00 29.84 376 VAL A CA 1
ATOM 3042 C C . VAL A 1 376 ? -14.026 -18.636 39.528 1.00 29.84 376 VAL A C 1
ATOM 3044 O O . VAL A 1 376 ? -14.203 -19.408 40.468 1.00 29.84 376 VAL A O 1
ATOM 3047 N N . ALA A 1 377 ? -14.907 -17.673 39.227 1.00 33.84 377 ALA A N 1
ATOM 3048 C CA . ALA A 1 377 ? -16.094 -17.415 40.041 1.00 33.84 377 ALA A CA 1
ATOM 3049 C C . ALA A 1 377 ? -17.035 -18.631 40.115 1.00 33.84 377 ALA A C 1
ATOM 3051 O O . ALA A 1 377 ? -17.553 -18.929 41.191 1.00 33.84 377 ALA A O 1
ATOM 3052 N N . MET A 1 378 ? -17.226 -19.379 39.018 1.00 36.25 378 MET A N 1
ATOM 3053 C CA . MET A 1 378 ? -18.032 -20.604 39.065 1.00 36.25 378 MET A CA 1
ATOM 3054 C C . MET A 1 378 ? -17.349 -21.755 39.810 1.00 36.25 378 MET A C 1
ATOM 3056 O O . MET A 1 378 ? -18.065 -22.518 40.449 1.00 36.25 378 MET A O 1
ATOM 3060 N N . VAL A 1 379 ? -16.016 -21.880 39.815 1.00 33.75 379 VAL A N 1
ATOM 3061 C CA . VAL A 1 379 ? -15.321 -22.871 40.667 1.00 33.75 379 VAL A CA 1
ATOM 3062 C C . VAL A 1 379 ? -15.472 -22.519 42.151 1.00 33.75 379 VAL A C 1
ATOM 3064 O O . VAL A 1 379 ? -15.817 -23.390 42.951 1.00 33.75 379 VAL A O 1
ATOM 3067 N N . SER A 1 380 ? -15.318 -21.245 42.521 1.00 31.45 380 SER A N 1
ATOM 3068 C CA . SER A 1 380 ? -15.561 -20.777 43.892 1.00 31.45 380 SER A CA 1
ATOM 3069 C C . SER A 1 380 ? -17.011 -21.022 44.324 1.00 31.45 380 SER A C 1
ATOM 3071 O O . SER A 1 380 ? -17.251 -21.624 45.370 1.00 31.45 380 SER A O 1
ATOM 3073 N N . LEU A 1 381 ? -17.988 -20.650 43.489 1.00 38.06 381 LEU A N 1
ATOM 3074 C CA . LEU A 1 381 ? -19.411 -20.896 43.751 1.00 38.06 381 LEU A CA 1
ATOM 3075 C C . LEU A 1 381 ? -19.764 -22.391 43.774 1.00 38.06 381 LEU A C 1
ATOM 3077 O O . LEU A 1 381 ? -20.628 -22.784 44.552 1.00 38.06 381 LEU A O 1
ATOM 3081 N N . TRP A 1 382 ? -19.098 -23.237 42.984 1.00 38.00 382 TRP A N 1
ATOM 3082 C CA . TRP A 1 382 ? -19.274 -24.695 43.006 1.00 38.00 382 TRP A CA 1
ATOM 3083 C C . TRP A 1 382 ? -18.774 -25.301 44.322 1.00 38.00 382 TRP A C 1
ATOM 3085 O O . TRP A 1 382 ? -19.461 -26.126 44.923 1.00 38.00 382 TRP A O 1
ATOM 3095 N N . ASN A 1 383 ? -17.624 -24.851 44.825 1.00 35.38 383 ASN A N 1
ATOM 3096 C CA . ASN A 1 383 ? -17.090 -25.295 46.114 1.00 35.38 383 ASN A CA 1
ATOM 3097 C C . ASN A 1 383 ? -17.953 -24.805 47.288 1.00 35.38 383 ASN A C 1
ATOM 3099 O O . ASN A 1 383 ? -18.301 -25.602 48.162 1.00 35.38 383 ASN A O 1
ATOM 3103 N N . VAL A 1 384 ? -18.393 -23.542 47.265 1.00 37.44 384 VAL A N 1
ATOM 3104 C CA . VAL A 1 384 ? -19.366 -23.004 48.234 1.00 37.44 384 VAL A CA 1
ATOM 3105 C C . VAL A 1 384 ? -20.697 -23.762 48.163 1.00 37.44 384 VAL A C 1
ATOM 3107 O O . VAL A 1 384 ? -21.267 -24.077 49.204 1.00 37.44 384 VAL A O 1
ATOM 3110 N N . TRP A 1 385 ? -21.178 -24.132 46.972 1.00 40.03 385 TRP A N 1
ATOM 3111 C CA . TRP A 1 385 ? -22.411 -24.908 46.797 1.00 40.03 385 TRP A CA 1
ATOM 3112 C C . TRP A 1 385 ? -22.287 -26.357 47.289 1.00 40.03 385 TRP A C 1
ATOM 3114 O O . TRP A 1 385 ? -23.223 -26.867 47.906 1.00 40.03 385 TRP A O 1
ATOM 3124 N N . ASN A 1 386 ? -21.138 -27.015 47.110 1.00 39.91 386 ASN A N 1
ATOM 3125 C CA . ASN A 1 386 ? -20.872 -28.336 47.698 1.00 39.91 386 ASN A CA 1
ATOM 3126 C C . ASN A 1 386 ? -20.833 -28.273 49.233 1.00 39.91 386 ASN A C 1
ATOM 3128 O O . ASN A 1 386 ? -21.437 -29.112 49.904 1.00 39.91 386 ASN A O 1
ATOM 3132 N N . LEU A 1 387 ? -20.209 -27.235 49.801 1.00 38.22 387 LEU A N 1
ATOM 3133 C CA . LEU A 1 387 ? -20.253 -26.968 51.240 1.00 38.22 387 LEU A CA 1
ATOM 3134 C C . LEU A 1 387 ? -21.700 -26.765 51.717 1.00 38.22 387 LEU A C 1
ATOM 3136 O O . LEU A 1 387 ? -22.160 -27.511 52.582 1.00 38.22 387 LEU A O 1
ATOM 3140 N N . TYR A 1 388 ? -22.451 -25.844 51.107 1.00 36.69 388 TYR A N 1
ATOM 3141 C CA . TYR A 1 388 ? -23.835 -25.534 51.489 1.00 36.69 388 TYR A CA 1
ATOM 3142 C C . TYR A 1 388 ? -24.806 -26.705 51.302 1.00 36.69 388 TYR A C 1
ATOM 3144 O O . TYR A 1 388 ? -25.692 -26.900 52.133 1.00 36.69 388 TYR A O 1
ATOM 3152 N N . SER A 1 389 ? -24.653 -27.509 50.248 1.00 36.72 389 SER A N 1
ATOM 3153 C CA . SER A 1 389 ? -25.495 -28.691 50.023 1.00 36.72 389 SER A CA 1
ATOM 3154 C C . SER A 1 389 ? -25.183 -29.808 51.022 1.00 36.72 389 SER A C 1
ATOM 3156 O O . SER A 1 389 ? -26.116 -30.424 51.535 1.00 36.72 389 SER A O 1
ATOM 3158 N N . SER A 1 390 ? -23.915 -30.000 51.411 1.00 37.78 390 SER A N 1
ATOM 3159 C CA . SER A 1 390 ? -23.561 -30.911 52.511 1.00 37.78 390 SER A CA 1
ATOM 3160 C C . SER A 1 390 ? -24.130 -30.441 53.859 1.00 37.78 390 SER A C 1
ATOM 3162 O O . SER A 1 390 ? -24.671 -31.248 54.618 1.00 37.78 390 SER A O 1
ATOM 3164 N N . TYR A 1 391 ? -24.095 -29.130 54.128 1.00 33.50 391 TYR A N 1
ATOM 3165 C CA . TYR A 1 391 ? -24.611 -28.525 55.359 1.00 33.50 391 TYR A CA 1
ATOM 3166 C C . TYR A 1 391 ? -26.143 -28.604 55.432 1.00 33.50 391 TYR A C 1
ATOM 3168 O O . TYR A 1 391 ? -26.707 -28.994 56.453 1.00 33.50 391 TYR A O 1
ATOM 3176 N N . SER A 1 392 ? -26.824 -28.312 54.319 1.00 33.66 392 SER A N 1
ATOM 3177 C CA . SER A 1 392 ? -28.275 -28.457 54.175 1.00 33.66 392 SER A CA 1
ATOM 3178 C C . SER A 1 392 ? -28.715 -29.919 54.293 1.00 33.66 392 SER A C 1
ATOM 3180 O O . SER A 1 392 ? -29.689 -30.196 54.994 1.00 33.66 392 SER A O 1
ATOM 3182 N N . SER A 1 393 ? -27.979 -30.865 53.695 1.00 36.16 393 SER A N 1
ATOM 3183 C CA . SER A 1 393 ? -28.262 -32.301 53.820 1.00 36.16 393 SER A CA 1
ATOM 3184 C C . SER A 1 393 ? -28.163 -32.768 55.272 1.00 36.16 393 SER A C 1
ATOM 3186 O O . SER A 1 393 ? -29.097 -33.402 55.759 1.00 36.16 393 SER A O 1
ATOM 3188 N N . LYS A 1 394 ? -27.089 -32.400 55.989 1.00 40.56 394 LYS A N 1
ATOM 3189 C CA . LYS A 1 394 ? -26.932 -32.716 57.419 1.00 40.56 394 LYS A CA 1
ATOM 3190 C C . LYS A 1 394 ? -28.061 -32.126 58.256 1.00 40.56 394 LYS A C 1
ATOM 3192 O O . LYS A 1 394 ? -28.730 -32.863 58.971 1.00 40.56 394 LYS A O 1
ATOM 3197 N N . ARG A 1 395 ? -28.351 -30.833 58.093 1.00 33.78 395 ARG A N 1
ATOM 3198 C CA . ARG A 1 395 ? -29.434 -30.155 58.819 1.00 33.78 395 ARG A CA 1
ATOM 3199 C C . ARG A 1 395 ? -30.802 -30.798 58.562 1.00 33.78 395 ARG A C 1
ATOM 3201 O O . ARG A 1 395 ? -31.551 -31.031 59.502 1.00 33.78 395 ARG A O 1
ATOM 3208 N N . THR A 1 396 ? -31.082 -31.189 57.318 1.00 39.31 396 THR A N 1
ATOM 3209 C CA . THR A 1 396 ? -32.330 -31.882 56.941 1.00 39.31 396 THR A CA 1
ATOM 3210 C C . THR A 1 396 ? -32.401 -33.323 57.473 1.00 39.31 396 THR A C 1
ATOM 3212 O O . THR A 1 396 ? -33.489 -33.895 57.531 1.00 39.31 396 THR A O 1
ATOM 3215 N N . GLN A 1 397 ? -31.276 -33.932 57.866 1.00 40.78 397 GLN A N 1
ATOM 3216 C CA . GLN A 1 397 ? -31.259 -35.201 58.603 1.00 40.78 397 GLN A CA 1
ATOM 3217 C C . GLN A 1 397 ? -31.437 -34.966 60.109 1.00 40.78 397 GLN A C 1
ATOM 3219 O O . GLN A 1 397 ? -32.316 -35.583 60.700 1.00 40.78 397 GLN A O 1
ATOM 3224 N N . GLU A 1 398 ? -30.704 -34.025 60.709 1.00 39.84 398 GLU A N 1
ATOM 3225 C CA . GLU A 1 398 ? -30.802 -33.693 62.140 1.00 39.84 398 GLU A CA 1
ATOM 3226 C C . GLU A 1 398 ? -32.199 -33.199 62.549 1.00 39.84 398 GLU A C 1
ATOM 3228 O O . GLU A 1 398 ? -32.711 -33.586 63.600 1.00 39.84 398 GLU A O 1
ATOM 3233 N N . GLU A 1 399 ? -32.854 -32.380 61.720 1.00 41.06 399 GLU A N 1
ATOM 3234 C CA . GLU A 1 399 ? -34.236 -31.934 61.952 1.00 41.06 399 GLU A CA 1
ATOM 3235 C C . GLU A 1 399 ? -35.220 -33.125 61.845 1.00 41.06 399 GLU A C 1
ATOM 3237 O O . GLU A 1 399 ? -36.094 -33.281 62.696 1.00 41.06 399 GLU A O 1
ATOM 3242 N N . LYS A 1 400 ? -34.993 -34.072 60.917 1.00 40.81 400 LYS A N 1
ATOM 3243 C CA . LYS A 1 400 ? -35.781 -35.321 60.787 1.00 40.81 400 LYS A CA 1
ATOM 3244 C C . LYS A 1 400 ? -35.499 -36.388 61.851 1.00 40.81 400 LYS A C 1
ATOM 3246 O O . LYS A 1 400 ? -36.250 -37.364 61.933 1.00 40.81 400 LYS A O 1
ATOM 3251 N N . GLU A 1 401 ? -34.434 -36.249 62.633 1.00 40.22 401 GLU A N 1
ATOM 3252 C CA . GLU A 1 401 ? -34.171 -37.095 63.804 1.00 40.22 401 GLU A CA 1
ATOM 3253 C C . GLU A 1 401 ? -34.697 -36.462 65.096 1.00 40.22 401 GLU A C 1
ATOM 3255 O O . GLU A 1 401 ? -35.194 -37.186 65.959 1.00 40.22 401 GLU A O 1
ATOM 3260 N N . LYS A 1 402 ? -34.710 -35.126 65.201 1.00 38.81 402 LYS A N 1
ATOM 3261 C CA . LYS A 1 402 ? -35.364 -34.407 66.309 1.00 38.81 402 LYS A CA 1
ATOM 3262 C C . LYS A 1 402 ? -36.886 -34.588 66.300 1.00 38.81 402 LYS A C 1
ATOM 3264 O O . LYS A 1 402 ? -37.446 -34.937 67.338 1.00 38.81 402 LYS A O 1
ATOM 3269 N N . ASP A 1 403 ? -37.533 -34.497 65.137 1.00 36.84 403 ASP A N 1
ATOM 3270 C CA . ASP A 1 403 ? -38.990 -34.687 64.992 1.00 36.84 403 ASP A CA 1
ATOM 3271 C C . ASP A 1 403 ? -39.492 -36.116 65.302 1.00 36.84 403 ASP A C 1
ATOM 3273 O O . ASP A 1 403 ? -40.698 -36.362 65.331 1.00 36.84 403 ASP A O 1
ATOM 3277 N N . LYS A 1 404 ? -38.601 -37.087 65.554 1.00 37.44 404 LYS A N 1
ATOM 3278 C CA . LYS A 1 404 ? -38.987 -38.473 65.882 1.00 37.44 404 LYS A CA 1
ATOM 3279 C C . LYS A 1 404 ? -39.172 -38.760 67.372 1.00 37.44 404 LYS A C 1
ATOM 3281 O O . LYS A 1 404 ? -39.711 -39.816 67.691 1.00 37.44 404 LYS A O 1
ATOM 3286 N N . ASN A 1 405 ? -38.740 -37.872 68.272 1.00 33.66 405 ASN A N 1
ATOM 3287 C CA . ASN A 1 405 ? -38.568 -38.206 69.694 1.00 33.66 405 ASN A CA 1
ATOM 3288 C C . ASN A 1 405 ? -39.452 -37.434 70.694 1.00 33.66 405 ASN A C 1
ATOM 3290 O O . ASN A 1 405 ? -39.133 -37.400 71.880 1.00 33.66 405 ASN A O 1
ATOM 3294 N N . THR A 1 406 ? -40.619 -36.931 70.272 1.00 31.95 406 THR A N 1
ATOM 3295 C CA . THR A 1 406 ? -41.701 -36.584 71.219 1.00 31.95 406 THR A CA 1
ATOM 3296 C C . THR A 1 406 ? -43.100 -36.667 70.600 1.00 31.95 406 THR A C 1
ATOM 3298 O O . THR A 1 406 ? -43.579 -35.692 70.035 1.00 31.95 406 THR A O 1
ATOM 3301 N N . PHE A 1 407 ? -43.805 -37.792 70.796 1.00 28.06 407 PHE A N 1
ATOM 3302 C CA . PHE A 1 407 ? -45.246 -37.769 71.112 1.00 28.06 407 PHE A CA 1
ATOM 3303 C C . PHE A 1 407 ? -45.747 -39.115 71.672 1.00 28.06 407 PHE A C 1
ATOM 3305 O O . PHE A 1 407 ? -45.906 -40.092 70.941 1.00 28.06 407 PHE A O 1
ATOM 3312 N N . THR A 1 408 ? -46.058 -39.162 72.969 1.00 29.48 408 THR A N 1
ATOM 3313 C CA . THR A 1 408 ? -46.849 -40.242 73.588 1.00 29.48 408 THR A CA 1
ATOM 3314 C C . THR A 1 408 ? -48.327 -39.818 73.663 1.00 29.48 408 THR A C 1
ATOM 3316 O O . THR A 1 408 ? -48.606 -38.689 74.063 1.00 29.48 408 THR A O 1
ATOM 3319 N N . PRO A 1 409 ? -49.298 -40.668 73.269 1.00 31.31 409 PRO A N 1
ATOM 3320 C CA . PRO A 1 409 ? -50.671 -40.221 73.012 1.00 31.31 409 PRO A CA 1
ATOM 3321 C C . PRO A 1 409 ? -51.657 -40.504 74.155 1.00 31.31 409 PRO A C 1
ATOM 3323 O O . PRO A 1 409 ? -51.459 -41.432 74.943 1.00 31.31 409 PRO A O 1
ATOM 3326 N N . LYS A 1 410 ? -52.807 -39.806 74.140 1.00 26.22 410 LYS A N 1
ATOM 3327 C CA . LYS A 1 410 ? -54.082 -40.335 74.664 1.00 26.22 410 LYS A CA 1
ATOM 3328 C C . LYS A 1 410 ? -55.328 -39.596 74.129 1.00 26.22 410 LYS A C 1
ATOM 3330 O O . LYS A 1 410 ? -55.502 -38.423 74.419 1.00 26.22 410 LYS A O 1
ATOM 3335 N N . THR A 1 411 ? -56.175 -40.356 73.409 1.00 28.70 411 THR A N 1
ATOM 3336 C CA . THR A 1 411 ? -57.655 -40.515 73.574 1.00 28.70 411 THR A CA 1
ATOM 3337 C C . THR A 1 411 ? -58.575 -39.279 73.521 1.00 28.70 411 THR A C 1
ATOM 3339 O O . THR A 1 411 ? -58.300 -38.297 74.189 1.00 28.70 411 THR A O 1
ATOM 3342 N N . ASN A 1 412 ? -59.757 -39.261 72.880 1.00 27.08 412 ASN A N 1
ATOM 3343 C CA . ASN A 1 412 ? -60.620 -40.256 72.189 1.00 27.08 412 ASN A CA 1
ATOM 3344 C C . ASN A 1 412 ? -61.473 -39.502 71.110 1.00 27.08 412 ASN A C 1
ATOM 3346 O O . ASN A 1 412 ? -61.397 -38.281 71.060 1.00 27.08 412 ASN A O 1
ATOM 3350 N N . SER A 1 413 ? -62.292 -40.077 70.209 1.00 27.14 413 SER A N 1
ATOM 3351 C CA . SER A 1 413 ? -63.015 -41.367 70.170 1.00 27.14 413 SER A CA 1
ATOM 3352 C C . SER A 1 413 ? -63.253 -41.911 68.733 1.00 27.14 413 SER A C 1
ATOM 3354 O O . SER A 1 413 ? -63.139 -41.184 67.753 1.00 27.14 413 SER A O 1
ATOM 3356 N N . GLN A 1 414 ? -63.562 -43.216 68.668 1.00 26.11 414 GLN A N 1
ATOM 3357 C CA . GLN A 1 414 ? -64.088 -44.078 67.578 1.00 26.11 414 GLN A CA 1
ATOM 3358 C C . GLN A 1 414 ? -64.424 -43.420 66.205 1.00 26.11 414 GLN A C 1
ATOM 3360 O O . GLN A 1 414 ? -65.299 -42.568 66.142 1.00 26.11 414 GLN A O 1
ATOM 3365 N N . THR A 1 415 ? -63.783 -43.701 65.051 1.00 25.44 415 THR A N 1
ATOM 3366 C CA . THR A 1 415 ? -63.460 -44.959 64.300 1.00 25.44 415 THR A CA 1
ATOM 3367 C C . THR A 1 415 ? -64.667 -45.700 63.684 1.00 25.44 415 THR A C 1
ATOM 3369 O O . THR A 1 415 ? -65.588 -46.024 64.421 1.00 25.44 415 THR A O 1
ATOM 3372 N N . ASN A 1 416 ? -64.690 -46.128 62.406 1.00 27.80 416 ASN A N 1
ATOM 3373 C CA . ASN A 1 416 ? -63.780 -45.888 61.263 1.00 27.80 416 ASN A CA 1
ATOM 3374 C C . ASN A 1 416 ? -64.447 -46.241 59.902 1.00 27.80 416 ASN A C 1
ATOM 3376 O O . ASN A 1 416 ? -65.475 -46.911 59.878 1.00 27.80 416 ASN A O 1
ATOM 3380 N N . LYS A 1 417 ? -63.836 -45.852 58.764 1.00 26.69 417 LYS A N 1
ATOM 3381 C CA . LYS A 1 417 ? -64.236 -46.257 57.389 1.00 26.69 417 LYS A CA 1
ATOM 3382 C C . LYS A 1 417 ? -63.138 -47.052 56.660 1.00 26.69 417 LYS A C 1
ATOM 3384 O O . LYS A 1 417 ? -61.967 -46.702 56.754 1.00 26.69 417 LYS A O 1
ATOM 3389 N N . ILE A 1 418 ? -63.551 -48.037 55.855 1.00 26.58 418 ILE A N 1
ATOM 3390 C CA . ILE A 1 418 ? -62.771 -48.802 54.852 1.00 26.58 418 ILE A CA 1
ATOM 3391 C C . ILE A 1 418 ? -63.729 -48.959 53.646 1.00 26.58 418 ILE A C 1
ATOM 3393 O O . ILE A 1 418 ? -64.830 -49.455 53.850 1.00 26.58 418 ILE A O 1
ATOM 3397 N N . THR A 1 419 ? -63.591 -48.321 52.474 1.00 27.20 419 THR A N 1
ATOM 3398 C CA . THR A 1 419 ? -62.564 -48.309 51.395 1.00 27.20 419 THR A CA 1
ATOM 3399 C C . THR A 1 419 ? -62.561 -49.517 50.439 1.00 27.20 419 THR A C 1
ATOM 3401 O O . THR A 1 419 ? -62.290 -50.640 50.838 1.00 27.20 419 THR A O 1
ATOM 3404 N N . ASN A 1 420 ? -62.807 -49.236 49.147 1.00 24.75 420 ASN A N 1
ATOM 3405 C CA . ASN A 1 420 ? -62.279 -49.876 47.918 1.00 24.75 420 ASN A CA 1
ATOM 3406 C C . ASN A 1 420 ? -62.719 -48.985 46.716 1.00 24.75 420 ASN A C 1
ATOM 3408 O O . ASN A 1 420 ? -63.816 -48.438 46.774 1.00 24.75 420 ASN A O 1
ATOM 3412 N N . LYS A 1 421 ? -61.863 -48.548 45.765 1.00 25.91 421 LYS A N 1
ATOM 3413 C CA . LYS A 1 421 ? -61.097 -49.255 44.692 1.00 25.91 421 LYS A CA 1
ATOM 3414 C C . LYS A 1 421 ? -61.998 -49.707 43.520 1.00 25.91 421 LYS A C 1
ATOM 3416 O O . LYS A 1 421 ? -63.106 -50.143 43.789 1.00 25.91 421 LYS A O 1
ATOM 3421 N N . THR A 1 422 ? -61.633 -49.632 42.226 1.00 25.83 422 THR A N 1
ATOM 3422 C CA . THR A 1 422 ? -60.370 -49.356 41.454 1.00 25.83 422 THR A CA 1
ATOM 3423 C C . THR A 1 422 ? -60.763 -49.010 39.981 1.00 25.83 422 THR A C 1
ATOM 3425 O O . THR A 1 422 ? -61.886 -49.341 39.624 1.00 25.83 422 THR A O 1
ATOM 3428 N N . ALA A 1 423 ? -59.980 -48.461 39.024 1.00 23.23 423 ALA A N 1
ATOM 3429 C CA . ALA A 1 423 ? -58.653 -47.800 38.917 1.00 23.23 423 ALA A CA 1
ATOM 3430 C C . ALA A 1 423 ? -58.444 -47.271 37.447 1.00 23.23 423 ALA A C 1
ATOM 3432 O O . ALA A 1 423 ? -59.422 -47.142 36.722 1.00 23.23 423 ALA A O 1
ATOM 3433 N N . TYR A 1 424 ? -57.179 -47.071 37.015 1.00 22.66 424 TYR A N 1
ATOM 3434 C CA . TYR A 1 424 ? -56.633 -46.991 35.629 1.00 22.66 424 TYR A CA 1
ATOM 3435 C C . TYR A 1 424 ? -56.570 -45.655 34.827 1.00 22.66 424 TYR A C 1
ATOM 3437 O O . TYR A 1 424 ? -57.582 -45.030 34.559 1.00 22.66 424 TYR A O 1
ATOM 3445 N N . SER A 1 425 ? -55.328 -45.327 34.386 1.00 22.47 425 SER A N 1
ATOM 3446 C CA . SER A 1 425 ? -54.845 -44.768 33.080 1.00 22.47 425 SER A CA 1
ATOM 3447 C C . SER A 1 425 ? -55.565 -43.600 32.354 1.00 22.47 425 SER A C 1
ATOM 3449 O O . SER A 1 425 ? -56.780 -43.569 32.303 1.00 22.47 425 SER A O 1
ATOM 3451 N N . SER A 1 426 ? -54.916 -42.699 31.587 1.00 22.58 426 SER A N 1
ATOM 3452 C CA . SER A 1 426 ? -53.490 -42.379 31.301 1.00 22.58 426 SER A CA 1
ATOM 3453 C C . SER A 1 426 ? -53.393 -41.141 30.362 1.00 22.58 426 SER A C 1
ATOM 3455 O O . SER A 1 426 ? -54.420 -40.710 29.854 1.00 22.58 426 SER A O 1
ATOM 3457 N N . TYR A 1 427 ? -52.174 -40.640 30.076 1.00 23.31 427 TYR A N 1
ATOM 3458 C CA . TYR A 1 427 ? -51.831 -39.487 29.198 1.00 23.31 427 TYR A CA 1
ATOM 3459 C C . TYR A 1 427 ? -52.378 -38.110 29.660 1.00 23.31 427 TYR A C 1
ATOM 3461 O O . TYR A 1 427 ? -53.468 -38.012 30.199 1.00 23.31 427 TYR A O 1
ATOM 3469 N N . SER A 1 428 ? -51.666 -36.974 29.624 1.00 23.80 428 SER A N 1
ATOM 3470 C CA . SER A 1 428 ? -50.486 -36.476 28.879 1.00 23.80 428 SER A CA 1
ATOM 3471 C C . SER A 1 428 ? -50.777 -35.851 27.506 1.00 23.80 428 SER A C 1
ATOM 3473 O O . SER A 1 428 ? -50.625 -36.489 26.469 1.00 23.80 428 SER A O 1
ATOM 3475 N N . SER A 1 429 ? -51.109 -34.552 27.515 1.00 23.22 429 SER A N 1
ATOM 3476 C CA . SER A 1 429 ? -51.091 -33.674 26.333 1.00 23.22 429 SER A CA 1
ATOM 3477 C C . SER A 1 429 ? -50.878 -32.197 26.728 1.00 23.22 429 SER A C 1
ATOM 3479 O O . SER A 1 429 ? -51.813 -31.391 26.726 1.00 23.22 429 SER A O 1
ATOM 3481 N N . ARG A 1 430 ? -49.649 -31.806 27.102 1.00 26.78 430 ARG A N 1
ATOM 3482 C CA . ARG A 1 430 ? -49.304 -30.375 27.243 1.00 26.78 430 ARG A CA 1
ATOM 3483 C C . ARG A 1 430 ? -49.089 -29.757 25.859 1.00 26.78 430 ARG A C 1
ATOM 3485 O O . ARG A 1 430 ? -48.390 -30.333 25.033 1.00 26.78 430 ARG A O 1
ATOM 3492 N N . ARG A 1 431 ? -49.672 -28.577 25.619 1.00 26.53 431 ARG A N 1
ATOM 3493 C CA . ARG A 1 431 ? -49.417 -27.778 24.407 1.00 26.53 431 ARG A CA 1
ATOM 3494 C C . ARG A 1 431 ? -47.963 -27.291 24.399 1.00 26.53 431 ARG A C 1
ATOM 3496 O O . ARG A 1 431 ? -47.456 -26.877 25.439 1.00 26.53 431 ARG A O 1
ATOM 3503 N N . ASN A 1 432 ? -47.330 -27.282 23.227 1.00 24.88 432 ASN A N 1
ATOM 3504 C CA . ASN A 1 432 ? -45.989 -26.725 23.046 1.00 24.88 432 ASN A CA 1
ATOM 3505 C C . ASN A 1 432 ? -46.017 -25.190 23.124 1.00 24.88 432 ASN A C 1
ATOM 3507 O O . ASN A 1 432 ? -46.249 -24.517 22.123 1.00 24.88 432 ASN A O 1
ATOM 3511 N N . SER A 1 433 ? -45.740 -24.630 24.301 1.00 24.67 433 SER A N 1
ATOM 3512 C CA . SER A 1 433 ? -45.338 -23.229 24.439 1.00 24.67 433 SER A CA 1
ATOM 3513 C C . SER A 1 433 ? -43.847 -23.102 24.110 1.00 24.67 433 SER A C 1
ATOM 3515 O O . SER A 1 433 ? -42.996 -23.281 24.984 1.00 24.67 433 SER A O 1
ATOM 3517 N N . ILE A 1 434 ? -43.522 -22.839 22.842 1.00 24.53 434 ILE A N 1
ATOM 3518 C CA . ILE A 1 434 ? -42.145 -22.548 22.422 1.00 24.53 434 ILE A CA 1
ATOM 3519 C C . ILE A 1 434 ? -41.782 -21.154 22.945 1.00 24.53 434 ILE A C 1
ATOM 3521 O O . ILE A 1 434 ? -42.202 -20.144 22.387 1.00 24.53 434 ILE A O 1
ATOM 3525 N N . ILE A 1 435 ? -41.018 -21.109 24.037 1.00 26.09 435 ILE A N 1
ATOM 3526 C CA . ILE A 1 435 ? -40.421 -19.872 24.548 1.00 26.09 435 ILE A CA 1
ATOM 3527 C C . ILE A 1 435 ? -39.255 -19.504 23.611 1.00 26.09 435 ILE A C 1
ATOM 3529 O O . ILE A 1 435 ? -38.428 -20.377 23.324 1.00 26.09 435 ILE A O 1
ATOM 3533 N N . PRO A 1 436 ? -39.166 -18.259 23.106 1.00 27.00 436 PRO A N 1
ATOM 3534 C CA . PRO A 1 436 ? -38.091 -17.858 22.207 1.00 27.00 436 PRO A CA 1
ATOM 3535 C C . PRO A 1 436 ? -36.760 -17.779 22.965 1.00 27.00 436 PRO A C 1
ATOM 3537 O O . PRO A 1 436 ? -36.518 -16.849 23.729 1.00 27.00 436 PRO A O 1
ATOM 3540 N N . ILE A 1 437 ? -35.883 -18.760 22.739 1.00 32.56 437 ILE A N 1
ATOM 3541 C CA . ILE A 1 437 ? -34.519 -18.756 23.282 1.00 32.56 437 ILE A CA 1
ATOM 3542 C C . ILE A 1 437 ? -33.751 -17.572 22.677 1.00 32.56 437 ILE A C 1
ATOM 3544 O O . ILE A 1 437 ? -33.757 -17.380 21.457 1.00 32.56 437 ILE A O 1
ATOM 3548 N N . SER A 1 438 ? -33.083 -16.789 23.529 1.00 32.66 438 SER A N 1
ATOM 3549 C CA . SER A 1 438 ? -32.281 -15.637 23.105 1.00 32.66 438 SER A CA 1
ATOM 3550 C C . SER A 1 438 ? -31.229 -16.028 22.062 1.00 32.66 438 SER A C 1
ATOM 3552 O O . SER A 1 438 ? -30.471 -16.983 22.243 1.00 32.66 438 SER A O 1
ATOM 3554 N N . LYS A 1 439 ? -31.135 -15.247 20.979 1.00 30.62 439 LYS A N 1
ATOM 3555 C CA . LYS A 1 439 ? -30.180 -15.471 19.880 1.00 30.62 439 LYS A CA 1
ATOM 3556 C C . LYS A 1 439 ? -28.727 -15.087 20.208 1.00 30.62 439 LYS A C 1
ATOM 3558 O O . LYS A 1 439 ? -27.879 -15.177 19.328 1.00 30.62 439 LYS A O 1
ATOM 3563 N N . SER A 1 440 ? -28.403 -14.721 21.451 1.00 34.75 440 SER A N 1
ATOM 3564 C CA . SER A 1 440 ? -27.029 -14.392 21.871 1.00 34.75 440 SER A CA 1
ATOM 3565 C C . SER A 1 440 ? -26.063 -15.593 21.919 1.00 34.75 440 SER A C 1
ATOM 3567 O O . SER A 1 440 ? -24.873 -15.414 22.160 1.00 34.75 440 SER A O 1
ATOM 3569 N N . ILE A 1 441 ? -26.533 -16.818 21.650 1.00 42.91 441 ILE A N 1
ATOM 3570 C CA . ILE A 1 441 ? -25.726 -18.052 21.648 1.00 42.91 441 ILE A CA 1
ATOM 3571 C C . ILE A 1 441 ? -25.204 -18.372 20.228 1.00 42.91 441 ILE A C 1
ATOM 3573 O O . ILE A 1 441 ? -25.502 -19.417 19.648 1.00 42.91 441 ILE A O 1
ATOM 3577 N N . LEU A 1 442 ? -24.425 -17.463 19.633 1.00 44.16 442 LEU A N 1
ATOM 3578 C CA . LEU A 1 442 ? -23.870 -17.663 18.282 1.00 44.16 442 LEU A CA 1
ATOM 3579 C C . LEU A 1 442 ? -22.670 -18.629 18.270 1.00 44.16 442 LEU A C 1
ATOM 3581 O O . LEU A 1 442 ? -22.619 -19.537 17.433 1.00 44.16 442 LEU A O 1
ATOM 3585 N N . THR A 1 443 ? -21.752 -18.504 19.233 1.00 50.88 443 THR A N 1
ATOM 3586 C CA . THR A 1 443 ? -20.514 -19.304 19.320 1.00 50.88 443 THR A CA 1
ATOM 3587 C C . THR A 1 443 ? -20.701 -20.709 19.892 1.00 50.88 443 THR A C 1
ATOM 3589 O O . THR A 1 443 ? -19.874 -21.576 19.622 1.00 50.88 443 THR A O 1
ATOM 3592 N N . PHE A 1 444 ? -21.783 -20.984 20.629 1.00 55.38 444 PHE A N 1
ATOM 3593 C CA . PHE A 1 444 ? -22.011 -22.299 21.238 1.00 55.38 444 PHE A CA 1
ATOM 3594 C C . PHE A 1 444 ? -23.075 -23.129 20.499 1.00 55.38 444 PHE A C 1
ATOM 3596 O O . PHE A 1 444 ? -24.018 -22.612 19.900 1.00 55.38 444 PHE A O 1
ATOM 3603 N N . GLU A 1 445 ? -22.907 -24.445 20.530 1.00 69.00 445 GLU A N 1
ATOM 3604 C CA . GLU A 1 445 ? -23.871 -25.479 20.163 1.00 69.00 445 GLU A CA 1
ATOM 3605 C C . GLU A 1 445 ? -24.452 -26.073 21.454 1.00 69.00 445 GLU A C 1
ATOM 3607 O O . GLU A 1 445 ? -23.711 -26.512 22.335 1.00 69.00 445 GLU A O 1
ATOM 3612 N N . PHE A 1 446 ? -25.777 -26.104 21.588 1.00 74.25 446 PHE A N 1
ATOM 3613 C CA . PHE A 1 446 ? -26.427 -26.754 22.725 1.00 74.25 446 PHE A CA 1
ATOM 3614 C C . PHE A 1 446 ? -26.383 -28.282 22.584 1.00 74.25 446 PHE A C 1
ATOM 3616 O O . PHE A 1 446 ? -26.777 -28.812 21.549 1.00 74.25 446 PHE A O 1
ATOM 3623 N N . ILE A 1 447 ? -25.944 -28.989 23.634 1.00 75.62 447 ILE A N 1
ATOM 3624 C CA . ILE A 1 447 ? -25.895 -30.460 23.656 1.00 75.62 447 ILE A CA 1
ATOM 3625 C C . ILE A 1 447 ? -27.087 -31.032 24.431 1.00 75.62 447 ILE A C 1
ATOM 3627 O O . ILE A 1 447 ? -27.807 -31.876 23.904 1.00 75.62 447 ILE A O 1
ATOM 3631 N N . LYS A 1 448 ? -27.273 -30.629 25.697 1.00 68.19 448 LYS A N 1
ATOM 3632 C CA . LYS A 1 448 ? -28.407 -31.058 26.540 1.00 68.19 448 LYS A CA 1
ATOM 3633 C C . LYS A 1 448 ? -28.550 -30.229 27.817 1.00 68.19 448 LYS A C 1
ATOM 3635 O O . LYS A 1 448 ? -27.569 -29.719 28.350 1.00 68.19 448 LYS A O 1
ATOM 3640 N N . GLU A 1 449 ? -29.758 -30.186 28.370 1.00 77.19 449 GLU A N 1
ATOM 3641 C CA . GLU A 1 449 ? -29.983 -29.798 29.767 1.00 77.19 449 GLU A CA 1
ATOM 3642 C C . GLU A 1 449 ? -29.427 -30.914 30.672 1.00 77.19 449 GLU A C 1
ATOM 3644 O O . GLU A 1 449 ? -29.620 -32.100 30.390 1.00 77.19 449 GLU A O 1
ATOM 3649 N N . ILE A 1 450 ? -28.679 -30.553 31.718 1.00 76.25 450 ILE A N 1
ATOM 3650 C CA . ILE A 1 450 ? -28.051 -31.508 32.654 1.0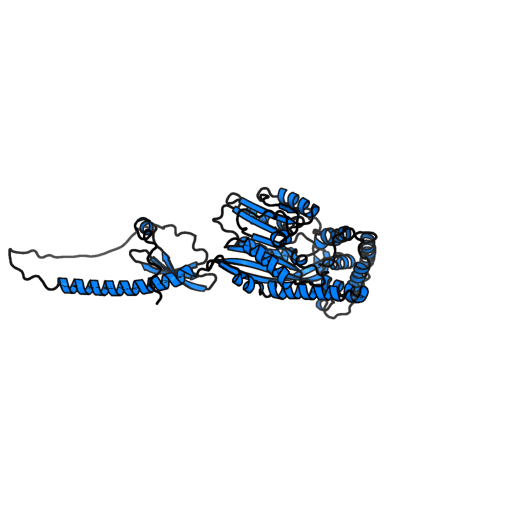0 76.25 450 ILE A CA 1
ATOM 3651 C C . ILE A 1 450 ? -28.541 -31.365 34.097 1.00 76.25 450 ILE A C 1
ATOM 3653 O O . ILE A 1 450 ? -28.210 -32.196 34.937 1.00 76.25 450 ILE A O 1
ATOM 3657 N N . GLY A 1 451 ? -29.350 -30.347 34.383 1.00 61.53 451 GLY A N 1
ATOM 3658 C CA . GLY A 1 451 ? -29.998 -30.168 35.675 1.00 61.53 451 GLY A CA 1
ATOM 3659 C C . GLY A 1 451 ? -30.895 -28.936 35.690 1.00 61.53 451 GLY A C 1
ATOM 3660 O O . GLY A 1 451 ? -30.675 -27.985 34.939 1.00 61.53 451 GLY A O 1
ATOM 3661 N N . LYS A 1 452 ? -31.895 -28.943 36.571 1.00 58.53 452 LYS A N 1
ATOM 3662 C CA . LYS A 1 452 ? -32.795 -27.814 36.815 1.00 58.53 452 LYS A CA 1
ATOM 3663 C C . LYS A 1 452 ? -33.098 -27.721 38.305 1.00 58.53 452 LYS A C 1
ATOM 3665 O O . LYS A 1 452 ? -33.447 -28.725 38.920 1.00 58.53 452 LYS A O 1
ATOM 3670 N N . GLY A 1 453 ? -32.971 -26.526 38.869 1.00 59.41 453 GLY A N 1
ATOM 3671 C CA . GLY A 1 453 ? -33.293 -26.226 40.265 1.00 59.41 453 GLY A CA 1
ATOM 3672 C C . GLY A 1 453 ? -34.230 -25.026 40.381 1.00 59.41 453 GLY A C 1
ATOM 3673 O O . GLY A 1 453 ? -34.744 -24.526 39.381 1.00 59.41 453 GLY A O 1
ATOM 3674 N N . HIS A 1 454 ? -34.441 -24.539 41.605 1.00 45.59 454 HIS A N 1
ATOM 3675 C CA . HIS A 1 454 ? -35.227 -23.320 41.838 1.00 45.59 454 HIS A CA 1
ATOM 3676 C C . HIS A 1 454 ? -34.551 -22.068 41.252 1.00 45.59 454 HIS A C 1
ATOM 3678 O O . HIS A 1 454 ? -35.234 -21.195 40.737 1.00 45.59 454 HIS A O 1
ATOM 3684 N N . TYR A 1 455 ? -33.214 -22.031 41.226 1.00 50.16 455 TYR A N 1
ATOM 3685 C CA . TYR A 1 455 ? -32.417 -20.916 40.697 1.00 50.16 455 TYR A CA 1
ATOM 3686 C C . TYR A 1 455 ? -31.956 -21.128 39.242 1.00 50.16 455 TYR A C 1
ATOM 3688 O O . TYR A 1 455 ? -30.803 -20.840 38.912 1.00 50.16 455 TYR A O 1
ATOM 3696 N N . GLY A 1 456 ? -32.831 -21.672 38.389 1.00 62.06 456 GLY A N 1
ATOM 3697 C CA . GLY A 1 456 ? -32.591 -21.837 36.949 1.00 62.06 456 GLY A CA 1
ATOM 3698 C C . GLY A 1 456 ? -32.130 -23.230 36.491 1.00 62.06 456 GLY A C 1
ATOM 3699 O O . GLY A 1 456 ? -32.322 -24.239 37.178 1.00 62.06 456 GLY A O 1
ATOM 3700 N N . LYS A 1 457 ? -31.552 -23.287 35.288 1.00 66.94 457 LYS A N 1
ATOM 3701 C CA . LYS A 1 457 ? -31.125 -24.509 34.579 1.00 66.94 457 LYS A CA 1
ATOM 3702 C C . LYS A 1 457 ? -29.613 -24.560 34.368 1.00 66.94 457 LYS A C 1
ATOM 3704 O O . LYS A 1 457 ? -28.962 -23.526 34.253 1.00 66.94 457 LYS A O 1
ATOM 3709 N N . ALA A 1 458 ? -29.075 -25.769 34.233 1.00 66.81 458 ALA A N 1
ATOM 3710 C CA . ALA A 1 458 ? -27.714 -26.038 33.780 1.00 66.81 458 ALA A CA 1
ATOM 3711 C C . ALA A 1 458 ? -27.742 -26.686 32.386 1.00 66.81 458 ALA A C 1
ATOM 3713 O O . ALA A 1 458 ? -28.340 -27.750 32.193 1.00 66.81 458 ALA A O 1
ATOM 3714 N N . LEU A 1 459 ? -27.086 -26.049 31.418 1.00 67.81 459 LEU A N 1
ATOM 3715 C CA . LEU A 1 459 ? -27.048 -26.438 30.010 1.00 67.81 459 LEU A CA 1
ATOM 3716 C C . LEU A 1 459 ? -25.622 -26.861 29.637 1.00 67.81 459 LEU A C 1
ATOM 3718 O O . LEU A 1 459 ? -24.690 -26.066 29.741 1.00 67.81 459 LEU A O 1
ATOM 3722 N N . LEU A 1 460 ? -25.442 -28.100 29.180 1.00 67.00 460 LEU A N 1
ATOM 3723 C CA . LEU A 1 460 ? -24.197 -28.549 28.562 1.00 67.00 460 LEU A CA 1
ATOM 3724 C C . LEU A 1 460 ? -24.161 -28.063 27.110 1.00 67.00 460 LEU A C 1
ATOM 3726 O O . LEU A 1 460 ? -25.051 -28.388 26.318 1.00 67.00 460 LEU A O 1
ATOM 3730 N N . VAL A 1 461 ? -23.107 -27.334 26.757 1.00 71.88 461 VAL A N 1
ATOM 3731 C CA . VAL A 1 461 ? -22.872 -26.778 25.419 1.00 71.88 461 VAL A CA 1
ATOM 3732 C C . VAL A 1 461 ? -21.479 -27.156 24.904 1.00 71.88 461 VAL A C 1
ATOM 3734 O O . VAL A 1 461 ? -20.587 -27.480 25.689 1.00 71.88 461 VAL A O 1
ATOM 3737 N N . ARG A 1 462 ? -21.274 -27.110 23.587 1.00 62.53 462 ARG A N 1
ATOM 3738 C CA . ARG A 1 462 ? -19.961 -27.115 22.923 1.00 62.53 462 ARG A CA 1
ATOM 3739 C C . ARG A 1 462 ? -19.678 -25.710 22.403 1.00 62.53 462 ARG A C 1
ATOM 3741 O O . ARG A 1 462 ? -20.536 -25.113 21.770 1.00 62.53 462 ARG A O 1
ATOM 3748 N N . ASP A 1 463 ? -18.470 -25.206 22.596 1.00 62.75 463 ASP A N 1
ATOM 3749 C CA . ASP A 1 463 ? -17.959 -24.061 21.843 1.00 62.75 463 ASP A CA 1
ATOM 3750 C C . ASP A 1 463 ? -17.597 -24.503 20.414 1.00 62.75 463 ASP A C 1
ATOM 3752 O O . ASP A 1 463 ? -16.839 -25.460 20.238 1.00 62.75 463 ASP A O 1
ATOM 3756 N N . LYS A 1 464 ? -18.163 -23.850 19.394 1.00 54.47 464 LYS A N 1
ATOM 3757 C CA . LYS A 1 464 ? -17.975 -24.205 17.975 1.00 54.47 464 LYS A CA 1
ATOM 3758 C C . LYS A 1 464 ? -16.584 -23.846 17.443 1.00 54.47 464 LYS A C 1
ATOM 3760 O O . LYS A 1 464 ? -16.154 -24.449 16.466 1.00 54.47 464 LYS A O 1
ATOM 3765 N N . ILE A 1 465 ? -15.896 -22.890 18.068 1.00 50.53 465 ILE A N 1
ATOM 3766 C CA . ILE A 1 465 ? -14.566 -22.404 17.674 1.00 50.53 465 ILE A CA 1
ATOM 3767 C C . ILE A 1 465 ? -13.491 -23.311 18.283 1.00 50.53 465 ILE A C 1
ATOM 3769 O O . ILE A 1 465 ? -12.581 -23.759 17.591 1.00 50.53 465 ILE A O 1
ATOM 3773 N N . PHE A 1 466 ? -13.615 -23.633 19.573 1.00 53.94 466 PHE A N 1
ATOM 3774 C CA . PHE A 1 466 ? -12.613 -24.407 20.316 1.00 53.94 466 PHE A CA 1
ATOM 3775 C C . PHE A 1 466 ? -12.941 -25.904 20.463 1.00 53.94 466 PHE A C 1
ATOM 3777 O O . PHE A 1 466 ? -12.131 -26.645 21.019 1.00 53.94 466 PHE A O 1
ATOM 3784 N N . ASN A 1 467 ? -14.125 -26.360 20.028 1.00 66.06 467 ASN A N 1
ATOM 3785 C CA . ASN A 1 467 ? -14.653 -27.732 20.182 1.00 66.06 467 ASN A CA 1
ATOM 3786 C C . ASN A 1 467 ? -14.650 -28.259 21.641 1.00 66.06 467 ASN A C 1
ATOM 3788 O O . ASN A 1 467 ? -14.740 -29.462 21.898 1.00 66.06 467 ASN A O 1
ATOM 3792 N N . LYS A 1 468 ? -14.557 -27.358 22.626 1.00 53.88 468 LYS A N 1
ATOM 3793 C CA . LYS A 1 468 ? -14.558 -27.674 24.062 1.00 53.88 468 LYS A CA 1
ATOM 3794 C C . LYS A 1 468 ? -15.982 -27.665 24.610 1.00 53.88 468 LYS A C 1
ATOM 3796 O O . LYS A 1 468 ? -16.826 -26.904 24.146 1.00 53.88 468 LYS A O 1
ATOM 3801 N N . LYS A 1 469 ? -16.256 -28.521 25.597 1.00 61.34 469 LYS A N 1
ATOM 3802 C CA . LYS A 1 469 ? -17.562 -28.593 26.269 1.00 61.34 469 LYS A CA 1
ATOM 3803 C C . LYS A 1 469 ? -17.563 -27.736 27.531 1.00 61.34 469 LYS A C 1
ATOM 3805 O O . LYS A 1 469 ? -16.613 -27.793 28.306 1.00 61.34 469 LYS A O 1
ATOM 3810 N N . PHE A 1 470 ? -18.649 -27.005 27.744 1.00 65.00 470 PHE A N 1
ATOM 3811 C CA . PHE A 1 470 ? -18.856 -26.098 28.871 1.00 65.00 470 PHE A CA 1
ATOM 3812 C C . PHE A 1 470 ? -20.244 -26.310 29.478 1.00 65.00 470 PHE A C 1
ATOM 3814 O O . PHE A 1 470 ? -21.148 -26.824 28.817 1.00 65.00 470 PHE A O 1
ATOM 3821 N N . VAL A 1 471 ? -20.423 -25.892 30.731 1.00 65.19 471 VAL A N 1
ATOM 3822 C CA . VAL A 1 471 ? -21.739 -25.811 31.374 1.00 65.19 471 VAL A CA 1
ATOM 3823 C C . VAL A 1 471 ? -22.091 -24.340 31.551 1.00 65.19 471 VAL A C 1
ATOM 3825 O O . VAL A 1 471 ? -21.351 -23.604 32.198 1.00 65.19 471 VAL A O 1
ATOM 3828 N N . LEU A 1 472 ? -23.215 -23.921 30.976 1.00 61.69 472 LEU A N 1
ATOM 3829 C CA . LEU A 1 472 ? -23.801 -22.598 31.181 1.00 61.69 472 LEU A CA 1
ATOM 3830 C C . LEU A 1 472 ? -24.967 -22.704 32.166 1.00 61.69 472 LEU A C 1
ATOM 3832 O O . LEU A 1 472 ? -25.719 -23.682 32.138 1.00 61.69 472 LEU A O 1
ATOM 3836 N N . LYS A 1 473 ? -25.138 -21.690 33.018 1.00 63.31 473 LYS A N 1
ATOM 3837 C CA . LYS A 1 473 ? -26.296 -21.576 33.909 1.00 63.31 473 LYS A CA 1
ATOM 3838 C C . LYS A 1 473 ? -27.267 -20.530 33.362 1.00 63.31 473 LYS A C 1
ATOM 3840 O O . LYS A 1 473 ? -26.935 -19.353 33.290 1.00 63.31 473 LYS A O 1
ATOM 3845 N N . GLU A 1 474 ? -28.466 -20.966 32.999 1.00 56.59 474 GLU A N 1
ATOM 3846 C CA . GLU A 1 474 ? -29.571 -20.105 32.571 1.00 56.59 474 GLU A CA 1
ATOM 3847 C C . GLU A 1 474 ? -30.403 -19.737 33.809 1.00 56.59 474 GLU A C 1
ATOM 3849 O O . GLU A 1 474 ? -31.014 -20.611 34.430 1.00 56.59 474 GLU A O 1
ATOM 3854 N N . ILE A 1 475 ? -30.397 -18.459 34.194 1.00 58.44 475 ILE A N 1
ATOM 3855 C CA . ILE A 1 475 ? -31.144 -17.926 35.343 1.00 58.44 475 ILE A CA 1
ATOM 3856 C C . ILE A 1 475 ? -32.293 -17.053 34.805 1.00 58.44 475 ILE A C 1
ATOM 3858 O O . ILE A 1 475 ? -32.010 -16.100 34.080 1.00 58.44 475 ILE A O 1
ATOM 3862 N N . PRO A 1 476 ? -33.566 -17.356 35.125 1.00 49.91 476 PRO A N 1
ATOM 3863 C CA . PRO A 1 476 ? -34.706 -16.524 34.733 1.00 49.91 476 PRO A CA 1
ATOM 3864 C C . PRO A 1 476 ? -34.635 -15.104 35.320 1.00 49.91 476 PRO A C 1
ATOM 3866 O O . PRO A 1 476 ? -34.174 -14.931 36.452 1.00 49.91 476 PRO A O 1
ATOM 3869 N N . LEU A 1 477 ? -35.105 -14.093 34.575 1.00 41.41 477 LEU A N 1
ATOM 3870 C CA . LEU A 1 477 ? -35.053 -12.693 35.026 1.00 41.41 477 LEU A CA 1
ATOM 3871 C C . LEU A 1 477 ? -35.866 -12.454 36.305 1.00 41.41 477 LEU A C 1
ATOM 3873 O O . LEU A 1 477 ? -35.432 -11.658 37.135 1.00 41.41 477 LEU A O 1
ATOM 3877 N N . GLU A 1 478 ? -36.959 -13.194 36.533 1.00 47.69 478 GLU A N 1
ATOM 3878 C CA . GLU A 1 478 ? -37.799 -13.019 37.728 1.00 47.69 478 GLU A CA 1
ATOM 3879 C C . GLU A 1 478 ? -37.031 -13.301 39.038 1.00 47.69 478 GLU A C 1
ATOM 3881 O O . GLU A 1 478 ? -37.461 -12.901 40.118 1.00 47.69 478 GLU A O 1
ATOM 3886 N N . ILE A 1 479 ? -35.877 -13.976 38.962 1.00 52.00 479 ILE A N 1
ATOM 3887 C CA . ILE A 1 479 ? -34.998 -14.260 40.106 1.00 52.00 479 ILE A CA 1
ATOM 3888 C C . ILE A 1 479 ? -34.051 -13.087 40.406 1.00 52.00 479 ILE A C 1
ATOM 3890 O O . ILE A 1 479 ? -33.696 -12.876 41.565 1.00 52.00 479 ILE A O 1
ATOM 3894 N N . TYR A 1 480 ? -33.660 -12.305 39.394 1.00 46.66 480 TYR A N 1
ATOM 3895 C CA . TYR A 1 480 ? -32.805 -11.125 39.577 1.00 46.66 480 TYR A CA 1
ATOM 3896 C C . TYR A 1 480 ? -33.557 -9.962 40.234 1.00 46.66 480 TYR A C 1
ATOM 3898 O O . TYR A 1 480 ? -32.983 -9.253 41.053 1.00 46.66 480 TYR A O 1
ATOM 3906 N N . GLU A 1 481 ? -34.843 -9.795 39.924 1.00 43.56 481 GLU A N 1
ATOM 3907 C CA . GLU A 1 481 ? -35.670 -8.692 40.440 1.00 43.56 481 GLU A CA 1
ATOM 3908 C C . GLU A 1 481 ? -36.079 -8.859 41.919 1.00 43.56 481 GLU A C 1
ATOM 3910 O O . GLU A 1 481 ? -36.533 -7.904 42.542 1.00 43.56 481 GLU A O 1
ATOM 3915 N N . ASN A 1 482 ? -35.901 -10.054 42.500 1.00 44.28 482 ASN A N 1
ATOM 3916 C CA . ASN A 1 482 ? -36.420 -10.422 43.827 1.00 44.28 482 ASN A CA 1
ATOM 3917 C C . ASN A 1 482 ? -35.341 -10.682 44.905 1.00 44.28 482 ASN A C 1
ATOM 3919 O O . ASN A 1 482 ? -35.663 -11.208 45.971 1.00 44.28 482 ASN A O 1
ATOM 3923 N N . HIS A 1 483 ? -34.067 -10.337 44.670 1.00 41.72 483 HIS A N 1
ATOM 3924 C CA . HIS A 1 483 ? -32.976 -10.596 45.626 1.00 41.72 483 HIS A CA 1
ATOM 3925 C C . HIS A 1 483 ? -32.151 -9.349 45.989 1.00 41.72 483 HIS A C 1
ATOM 3927 O O . HIS A 1 483 ? -31.370 -8.845 45.189 1.00 41.72 483 HIS A O 1
ATOM 3933 N N . ASP A 1 484 ? -32.206 -8.955 47.266 1.00 41.44 484 ASP A N 1
ATOM 3934 C CA . ASP A 1 484 ? -31.462 -7.838 47.891 1.00 41.44 484 ASP A CA 1
ATO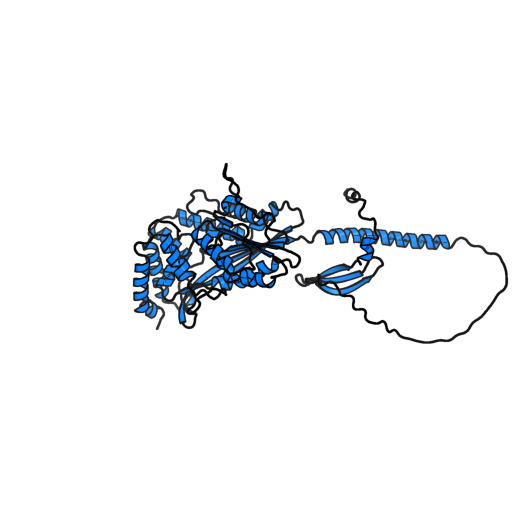M 3935 C C . ASP A 1 484 ? -29.919 -8.028 47.971 1.00 41.44 484 ASP A C 1
ATOM 3937 O O . ASP A 1 484 ? -29.215 -7.313 48.685 1.00 41.44 484 ASP A O 1
ATOM 3941 N N . LEU A 1 485 ? -29.363 -8.998 47.236 1.00 39.53 485 LEU A N 1
ATOM 3942 C CA . LEU A 1 485 ? -27.959 -9.437 47.307 1.00 39.53 485 LEU A CA 1
ATOM 3943 C C . LEU A 1 485 ? -26.926 -8.401 46.819 1.00 39.53 485 LEU A C 1
ATOM 3945 O O . LEU A 1 485 ? -25.731 -8.632 46.973 1.00 39.53 485 LEU A O 1
ATOM 3949 N N . LEU A 1 486 ? -27.364 -7.269 46.261 1.00 39.41 486 LEU A N 1
ATOM 3950 C CA . LEU A 1 486 ? -26.500 -6.209 45.723 1.00 39.41 486 LEU A CA 1
ATOM 3951 C C . LEU A 1 486 ? -26.252 -5.030 46.688 1.00 39.41 486 LEU A C 1
ATOM 3953 O O . LEU A 1 486 ? -25.603 -4.067 46.299 1.00 39.41 486 LEU A O 1
ATOM 3957 N N . LYS A 1 487 ? -26.734 -5.079 47.941 1.00 35.41 487 LYS A N 1
ATOM 3958 C CA . LYS A 1 487 ? -26.557 -3.980 48.922 1.00 35.41 487 LYS A CA 1
ATOM 3959 C C . LYS A 1 487 ? -25.311 -4.063 49.819 1.00 35.41 487 LYS A C 1
ATOM 3961 O O . LYS A 1 487 ? -25.095 -3.146 50.602 1.00 35.41 487 LYS A O 1
ATOM 3966 N N . ASN A 1 488 ? -24.503 -5.125 49.736 1.00 31.19 488 ASN A N 1
ATOM 3967 C CA . ASN A 1 488 ? -23.349 -5.341 50.624 1.00 31.19 488 ASN A CA 1
ATOM 3968 C C . ASN A 1 488 ? -22.053 -5.618 49.839 1.00 31.19 488 ASN A C 1
ATOM 3970 O O . ASN A 1 488 ? -21.670 -6.771 49.650 1.00 31.19 488 ASN A O 1
ATOM 3974 N N . GLU A 1 489 ? -21.327 -4.567 49.449 1.00 32.22 489 GLU A N 1
ATOM 3975 C CA . GLU A 1 489 ? -20.038 -4.670 48.731 1.00 32.22 489 GLU A CA 1
ATOM 3976 C C . GLU A 1 489 ? -18.863 -5.195 49.595 1.00 32.22 489 GLU A C 1
ATOM 3978 O O . GLU A 1 489 ? -17.750 -5.373 49.108 1.00 32.22 489 GLU A O 1
ATOM 3983 N N . HIS A 1 490 ? -19.087 -5.484 50.881 1.00 28.95 490 HIS A N 1
ATOM 3984 C CA . HIS A 1 490 ? -18.021 -5.767 51.853 1.00 28.95 490 HIS A CA 1
ATOM 3985 C C . HIS A 1 490 ? -17.581 -7.241 51.995 1.00 28.95 490 HIS A C 1
ATOM 3987 O O . HIS A 1 490 ? -16.701 -7.518 52.808 1.00 28.95 490 HIS A O 1
ATOM 3993 N N . ILE A 1 491 ? -18.129 -8.198 51.230 1.00 27.95 491 ILE A N 1
ATOM 3994 C CA . ILE A 1 491 ? -17.863 -9.647 51.424 1.00 27.95 491 ILE A CA 1
ATOM 3995 C C . ILE A 1 491 ? -17.076 -10.282 50.258 1.00 27.95 491 ILE A C 1
ATOM 3997 O O . ILE A 1 491 ? -17.465 -11.309 49.707 1.00 27.95 491 ILE A O 1
ATOM 4001 N N . ILE A 1 492 ? -15.946 -9.670 49.882 1.00 28.67 492 ILE A N 1
ATOM 4002 C CA . ILE A 1 492 ? -14.945 -10.273 48.967 1.00 28.67 492 ILE A CA 1
ATOM 4003 C C . ILE A 1 492 ? -13.512 -10.244 49.553 1.00 28.67 492 ILE A C 1
ATOM 4005 O O . ILE A 1 492 ? -12.658 -11.016 49.128 1.00 28.67 492 ILE A O 1
ATOM 4009 N N . HIS A 1 493 ? -13.237 -9.429 50.579 1.00 25.23 493 HIS A N 1
ATOM 4010 C CA . HIS A 1 493 ? -11.865 -9.098 51.002 1.00 25.23 493 HIS A CA 1
ATOM 4011 C C . HIS A 1 493 ? -11.241 -9.941 52.138 1.00 25.23 493 HIS A C 1
ATOM 4013 O O . HIS A 1 493 ? -10.150 -9.599 52.584 1.00 25.23 493 HIS A O 1
ATOM 4019 N N . SER A 1 494 ? -11.880 -11.016 52.624 1.00 26.11 494 SER A N 1
ATOM 4020 C CA . SER A 1 494 ? -11.473 -11.686 53.881 1.00 26.11 494 SER A CA 1
ATOM 4021 C C . SER A 1 494 ? -11.264 -13.211 53.815 1.00 26.11 494 SER A C 1
ATOM 4023 O O . SER A 1 494 ? -11.450 -13.883 54.828 1.00 26.11 494 SER A O 1
ATOM 4025 N N . ILE A 1 495 ? -10.933 -13.783 52.649 1.00 26.73 495 ILE A N 1
ATOM 4026 C CA . ILE A 1 495 ? -10.579 -15.216 52.518 1.00 26.73 495 ILE A CA 1
ATOM 4027 C C . ILE A 1 495 ? -9.357 -15.386 51.594 1.00 26.73 495 ILE A C 1
ATOM 4029 O O . ILE A 1 495 ? -9.449 -15.991 50.527 1.00 26.73 495 ILE A O 1
ATOM 4033 N N . LEU A 1 496 ? -8.223 -14.810 52.006 1.00 26.22 496 LEU A N 1
ATOM 4034 C CA . LEU A 1 496 ? -6.877 -15.108 51.496 1.00 26.22 496 LEU A CA 1
ATOM 4035 C C . LEU A 1 496 ? -5.846 -14.961 52.634 1.00 26.22 496 LEU A C 1
ATOM 4037 O O . LEU A 1 496 ? -5.116 -13.974 52.696 1.00 26.22 496 LEU A O 1
ATOM 4041 N N . GLU A 1 497 ? -5.810 -15.968 53.507 1.00 28.83 497 GLU A N 1
ATOM 4042 C CA . GLU A 1 497 ? -4.614 -16.445 54.223 1.00 28.83 497 GLU A CA 1
ATOM 4043 C C . GLU A 1 497 ? -4.494 -17.957 53.960 1.00 28.83 497 GLU A C 1
ATOM 4045 O O . GLU A 1 497 ? -5.564 -18.613 53.892 1.00 28.83 497 GLU A O 1
#

Organism: Rhizophagus irregularis (strain DAOM 181602 / DAOM 197198 / MUCL 43194) (NCBI:txid747089)

InterPro domains:
  IPR011009 Protein kinase-like domain superfamily [SSF56112] (417-496)
  IPR017441 Protein kinase, ATP binding site [PS00107] (450-473)
  IPR029063 S-adenosyl-L-methionine-dependent methyltransferase superfamily [G3DSA:3.40.50.150] (59-293)
  IPR029063 S-adenosyl-L-methionine-dependent methyltransferase superfamily [SSF53335] (64-223)

pLDDT: mean 77.22, std 23.5, range [22.47, 98.12]

Radius of gyration: 33.82 Å; chains: 1; bounding box: 92×74×107 Å

Sequence (497 aa):
MSISELANSKNEIEAEEQVLKEFTNINNNQAYDHVFRLRVLALNDGVTEVTSPNDYFGVDNRAGMYPTLKKALDDSILDSSKEFQLLDVGGGSGSPLDWIFSKELSKNVGKRENLINVIEPNPDLLKSYLKTLEKYPHLKKNIVYQGYVQDYYEVKENSEKPPLPSDKVDFISAIHVIYHFTDYKQNNLDPHKDIINFITFLYSILKPGGAIYIAYRDQDQDFGGNVQKKYYEEVLHEYNLFQNIAKINQARDNLIYKGQIIEYLESKDEDGFKTKPKIETLKHKFSFYAKSLADMAVLGLCGNLLESNEKEFDKGRLEFMLNEIKNAALMKVEDEKERRFGLGRTERDGKMVWKVDASHLASCMSKVFLLIGLSVAMVSLWNVWNLYSSYSSKRTQEEKEKDKNTFTPKTNSQTNKITNKTAYSSYSSRRNSIIPISKSILTFEFIKEIGKGHYGKALLVRDKIFNKKFVLKEIPLEIYENHDLLKNEHIIHSILE

Secondary structure (DSSP, 8-state):
--HHHHTTSHHHHHHHHHHHHHTSS-BHHHHHHHHIIIIITPBPTT--S--STT-BSSB-HHHHHHHHHHHHHHHT--TT-SEEEEEEET-TT-HHIIIIIHHHHGGGTTTSEEEEEEE-S-HHHHHHHHHHHHT-TTEEEEEEE-S-GGGGTS--TTPPPPPPPSS-EEEEEEESGGGGSS-TT-TT--HHHHHHHHHHHHHHTEEEEEEEEEEEE-SSSSHHHHHHHHHHHHTS--HHHHHHHHHHHHHHIIIIIS-THHHHHHTT-TT-SSEEEEEEEEEEEEEEEESSHHHHHHHHT-STTS--SSSBP-HHHHHHHHHHHHHHHH---SSGGGSGGG-EEEEETTEEEEEEEEEEEEEEEEEEE-THHHHHHHHHHHHHHHHHHHHHHHHHHHHHHHTTS---------------------------------TT-SSEEEEEEEEEETTEEEEEEEETTT--EEEEEE--HHHHTT--TTS-TTSSSS---